Protein AF-0000000080760986 (afdb_homodimer)

Radius of gyration: 24.03 Å; Cα contacts (8 Å, |Δi|>4): 760; chains: 2; bounding box: 49×72×71 Å

Structure (mmCIF, N/CA/C/O backbone):
data_AF-0000000080760986-model_v1
#
loop_
_entity.id
_entity.type
_entity.pdbx_description
1 polymer 'ABC transporter, permease protein'
#
loop_
_atom_site.group_PDB
_atom_site.id
_atom_site.type_symbol
_atom_site.label_atom_id
_atom_site.label_alt_id
_atom_site.label_comp_id
_atom_site.label_asym_id
_atom_site.label_entity_id
_atom_site.label_seq_id
_atom_site.pdbx_PDB_ins_code
_atom_site.Cartn_x
_atom_site.Cartn_y
_atom_site.Cartn_z
_atom_site.occupancy
_atom_site.B_iso_or_equiv
_atom_site.auth_seq_id
_atom_site.auth_comp_id
_atom_site.auth_asym_id
_atom_site.auth_atom_id
_atom_site.pdbx_PDB_model_num
ATOM 1 N N . MET A 1 1 ? -12.5 14.688 36.281 1 33.69 1 MET A N 1
ATOM 2 C CA . MET A 1 1 ? -12.562 13.32 35.781 1 33.69 1 MET A CA 1
ATOM 3 C C . MET A 1 1 ? -11.188 12.859 35.312 1 33.69 1 MET A C 1
ATOM 5 O O . MET A 1 1 ? -10.562 13.5 34.469 1 33.69 1 MET A O 1
ATOM 9 N N . SER A 1 2 ? -10.422 12.039 36 1 39.69 2 SER A N 1
ATOM 10 C CA . SER A 1 2 ? -9.031 11.617 36.125 1 39.69 2 SER A CA 1
ATOM 11 C C . SER A 1 2 ? -8.508 11.023 34.812 1 39.69 2 SER A C 1
ATOM 13 O O . SER A 1 2 ? -9.266 10.445 34.031 1 39.69 2 SER A O 1
ATOM 15 N N . GLY A 1 3 ? -7.5 11.414 34.188 1 45.16 3 GLY A N 1
ATOM 16 C CA . GLY A 1 3 ? -6.578 11.148 33.094 1 45.16 3 GLY A CA 1
ATOM 17 C C . GLY A 1 3 ? -6.387 9.672 32.844 1 45.16 3 GLY A C 1
ATOM 18 O O . GLY A 1 3 ? -5.688 9.297 31.891 1 45.16 3 GLY A O 1
ATOM 19 N N . ARG A 1 4 ? -6.633 8.867 33.844 1 48.69 4 ARG A N 1
ATOM 20 C CA . ARG A 1 4 ? -6.25 7.469 33.969 1 48.69 4 ARG A CA 1
ATOM 21 C C . ARG A 1 4 ? -7.203 6.57 33.188 1 48.69 4 ARG A C 1
ATOM 23 O O . ARG A 1 4 ? -6.844 5.453 32.812 1 48.69 4 ARG A O 1
ATOM 30 N N . SER A 1 5 ? -8.414 6.91 33.125 1 48.47 5 SER A N 1
ATOM 31 C CA . SER A 1 5 ? -9.469 6.012 32.688 1 48.47 5 SER A CA 1
ATOM 32 C C . SER A 1 5 ? -9.336 5.695 31.188 1 48.47 5 SER A C 1
ATOM 34 O O . SER A 1 5 ? -9.648 4.586 30.75 1 48.47 5 SER A O 1
ATOM 36 N N . TRP A 1 6 ? -8.891 6.602 30.484 1 47.84 6 TRP A N 1
ATOM 37 C CA . TRP A 1 6 ? -8.898 6.414 29.047 1 47.84 6 TRP A CA 1
ATOM 38 C C . TRP A 1 6 ? -7.82 5.426 28.609 1 47.84 6 TRP A C 1
ATOM 40 O O . TRP A 1 6 ? -7.855 4.906 27.484 1 47.84 6 TRP A O 1
ATOM 50 N N . TRP A 1 7 ? -6.812 5.234 29.547 1 53.16 7 TRP A N 1
ATOM 51 C CA . TRP A 1 7 ? -5.812 4.195 29.344 1 53.16 7 TRP A CA 1
ATOM 52 C C . TRP A 1 7 ? -6.469 2.828 29.188 1 53.16 7 TRP A C 1
ATOM 54 O O . TRP A 1 7 ? -5.973 1.979 28.438 1 53.16 7 TRP A O 1
ATOM 64 N N . TRP A 1 8 ? -7.523 2.674 29.891 1 53.97 8 TRP A N 1
ATOM 65 C CA . TRP A 1 8 ? -8.203 1.385 29.906 1 53.97 8 TRP A CA 1
ATOM 66 C C . TRP A 1 8 ? -8.828 1.092 28.531 1 53.97 8 TRP A C 1
ATOM 68 O O . TRP A 1 8 ? -8.984 -0.071 28.156 1 53.97 8 TRP A O 1
ATOM 78 N N . LEU A 1 9 ? -9.156 2.158 27.922 1 52.66 9 LEU A N 1
ATOM 79 C CA . LEU A 1 9 ? -9.781 1.906 26.625 1 52.66 9 LEU A CA 1
ATOM 80 C C . LEU A 1 9 ? -8.719 1.782 25.531 1 52.66 9 LEU A C 1
ATOM 82 O O . LEU A 1 9 ? -8.859 0.965 24.609 1 52.66 9 LEU A O 1
ATOM 86 N N . ALA A 1 10 ? -7.711 2.557 25.656 1 55.81 10 ALA A N 1
ATOM 87 C CA . ALA A 1 10 ? -6.688 2.561 24.609 1 55.81 10 ALA A CA 1
ATOM 88 C C . ALA A 1 10 ? -5.781 1.338 24.719 1 55.81 10 ALA A C 1
ATOM 90 O O . ALA A 1 10 ? -5.293 0.824 23.703 1 55.81 10 ALA A O 1
ATOM 91 N N . ALA A 1 11 ? -5.594 0.872 25.922 1 58.56 11 ALA A N 1
ATOM 92 C CA . ALA A 1 11 ? -4.668 -0.231 26.156 1 58.56 11 ALA A CA 1
ATOM 93 C C . ALA A 1 11 ? -5.156 -1.512 25.484 1 58.56 11 ALA A C 1
ATOM 95 O O . ALA A 1 11 ? -4.391 -2.195 24.797 1 58.56 11 ALA A O 1
ATOM 96 N N . PRO A 1 12 ? -6.375 -1.723 25.562 1 55.94 12 PRO A N 1
ATOM 97 C CA . PRO A 1 12 ? -6.828 -2.949 24.906 1 55.94 12 PRO A CA 1
ATOM 98 C C . PRO A 1 12 ? -6.719 -2.875 23.391 1 55.94 12 PRO A C 1
ATOM 100 O O . PRO A 1 12 ? -6.348 -3.857 22.734 1 55.94 12 PRO A O 1
ATOM 103 N N . ALA A 1 13 ? -7.027 -1.699 22.953 1 57.25 13 ALA A N 1
ATOM 104 C CA . ALA A 1 13 ? -6.93 -1.569 21.5 1 57.25 13 ALA A CA 1
ATOM 105 C C . ALA A 1 13 ? -5.484 -1.694 21.031 1 57.25 13 ALA A C 1
ATOM 107 O O . ALA A 1 13 ? -5.203 -2.363 20.031 1 57.25 13 ALA A O 1
ATOM 108 N N . ALA A 1 14 ? -4.668 -1.092 21.859 1 61.84 14 ALA A N 1
ATOM 109 C CA . ALA A 1 14 ? -3.244 -1.2 21.547 1 61.84 14 ALA A CA 1
ATOM 110 C C . ALA A 1 14 ? -2.762 -2.641 21.688 1 61.84 14 ALA A C 1
ATOM 112 O O . ALA A 1 14 ? -1.962 -3.113 20.875 1 61.84 14 ALA A O 1
ATOM 113 N N . ALA A 1 15 ? -3.266 -3.26 22.672 1 60.41 15 ALA A N 1
ATOM 114 C CA . ALA A 1 15 ? -2.857 -4.645 22.906 1 60.41 15 ALA A CA 1
ATOM 115 C C . ALA A 1 15 ? -3.336 -5.551 21.766 1 60.41 15 ALA A C 1
ATOM 117 O O . ALA A 1 15 ? -2.588 -6.41 21.297 1 60.41 15 ALA A O 1
ATOM 118 N N . VAL A 1 16 ? -4.531 -5.328 21.375 1 59.22 16 VAL A N 1
ATOM 119 C CA . VAL A 1 16 ? -5.082 -6.156 20.297 1 59.22 16 VAL A CA 1
ATOM 120 C C . VAL A 1 16 ? -4.32 -5.891 19 1 59.22 16 VAL A C 1
ATOM 122 O O . VAL A 1 16 ? -3.984 -6.824 18.266 1 59.22 16 VAL A O 1
ATOM 125 N N . PHE A 1 17 ? -4 -4.66 18.969 1 61.94 17 PHE A N 1
ATOM 126 C CA . PHE A 1 17 ? -3.232 -4.289 17.781 1 61.94 17 PHE A CA 1
ATOM 127 C C . PHE A 1 17 ? -1.849 -4.93 17.812 1 61.94 17 PHE A C 1
ATOM 129 O O . PHE A 1 17 ? -1.414 -5.527 16.828 1 61.94 17 PHE A O 1
ATOM 136 N N . LEU A 1 18 ? -1.285 -4.828 19 1 64.94 18 LEU A N 1
ATOM 137 C CA . LEU A 1 18 ? 0.056 -5.391 19.125 1 64.94 18 LEU A CA 1
ATOM 138 C C . LEU A 1 18 ? 0.025 -6.906 18.984 1 64.94 18 LEU A C 1
ATOM 140 O O . LEU A 1 18 ? 0.896 -7.488 18.328 1 64.94 18 LEU A O 1
ATOM 144 N N . ALA A 1 19 ? -0.978 -7.438 19.531 1 64.44 19 ALA A N 1
ATOM 145 C CA . ALA A 1 19 ? -1.101 -8.891 19.422 1 64.44 19 ALA A CA 1
ATOM 146 C C . ALA A 1 19 ? -1.342 -9.312 17.969 1 64.44 19 ALA A C 1
ATOM 148 O O . ALA A 1 19 ? -0.723 -10.258 17.484 1 64.44 19 ALA A O 1
ATOM 149 N N . PHE A 1 20 ? -2.201 -8.531 17.375 1 67.5 20 PHE A N 1
ATOM 150 C CA . PHE A 1 20 ? -2.557 -8.852 16 1 67.5 20 PHE A CA 1
ATOM 151 C C . PHE A 1 20 ? -1.341 -8.75 15.086 1 67.5 20 PHE A C 1
ATOM 153 O O . PHE A 1 20 ? -1.188 -9.539 14.156 1 67.5 20 PHE A O 1
ATOM 160 N N . TRP A 1 21 ? -0.458 -7.918 15.516 1 71.38 21 TRP A N 1
ATOM 161 C CA . TRP A 1 21 ? 0.715 -7.691 14.672 1 71.38 21 TRP A CA 1
ATOM 162 C C . TRP A 1 21 ? 1.882 -8.562 15.125 1 71.38 21 TRP A C 1
ATOM 164 O O . TRP A 1 21 ? 2.578 -9.156 14.297 1 71.38 21 TRP A O 1
ATOM 174 N N . LEU A 1 22 ? 2.057 -8.734 16.438 1 72.38 22 LEU A N 1
ATOM 175 C CA . LEU A 1 22 ? 3.258 -9.367 16.969 1 72.38 22 LEU A CA 1
ATOM 176 C C . LEU A 1 22 ? 3.109 -10.891 16.984 1 72.38 22 LEU A C 1
ATOM 178 O O . LEU A 1 22 ? 4.094 -11.617 16.812 1 72.38 22 LEU A O 1
ATOM 182 N N . LEU A 1 23 ? 1.934 -11.344 17.156 1 71.06 23 LEU A N 1
ATOM 183 C CA . LEU A 1 23 ? 1.756 -12.789 17.312 1 71.06 23 LEU A CA 1
ATOM 184 C C . LEU A 1 23 ? 2.168 -13.531 16.047 1 71.06 23 LEU A C 1
ATOM 186 O O . LEU A 1 23 ? 2.904 -14.516 16.125 1 71.06 23 LEU A O 1
ATOM 190 N N . PRO A 1 24 ? 1.723 -12.977 14.93 1 69.44 24 PRO A N 1
ATOM 191 C CA . PRO A 1 24 ? 2.174 -13.664 13.719 1 69.44 24 PRO A CA 1
ATOM 192 C C . PRO A 1 24 ? 3.688 -13.586 13.523 1 69.44 24 PRO A C 1
ATOM 194 O O . PRO A 1 24 ? 4.297 -14.539 13.031 1 69.44 24 PRO A O 1
ATOM 197 N N . MET A 1 25 ? 4.234 -12.594 14.023 1 73.25 25 MET A N 1
ATOM 198 C CA . MET A 1 25 ? 5.68 -12.43 13.891 1 73.25 25 MET A CA 1
ATOM 199 C C . MET A 1 25 ? 6.426 -13.406 14.789 1 73.25 25 MET A C 1
ATOM 201 O O . MET A 1 25 ? 7.434 -13.984 14.383 1 73.25 25 MET A O 1
ATOM 205 N N . ILE A 1 26 ? 5.902 -13.57 15.938 1 76.31 26 ILE A N 1
ATOM 206 C CA . ILE A 1 26 ? 6.496 -14.516 16.875 1 76.31 26 ILE A CA 1
ATOM 207 C C . ILE A 1 26 ? 6.34 -15.938 16.344 1 76.31 26 ILE A C 1
ATOM 209 O O . ILE A 1 26 ? 7.262 -16.75 16.438 1 76.31 26 ILE A O 1
ATOM 213 N N . GLY A 1 27 ? 5.211 -16.234 15.781 1 75.44 27 GLY A N 1
ATOM 214 C CA . GLY A 1 27 ? 4.992 -17.531 15.18 1 75.44 27 GLY A CA 1
ATOM 215 C C . GLY A 1 27 ? 5.945 -17.828 14.039 1 75.44 27 GLY A C 1
ATOM 216 O O . GLY A 1 27 ? 6.477 -18.938 13.938 1 75.44 27 GLY A O 1
ATOM 217 N N . LEU A 1 28 ? 6.098 -16.828 13.258 1 76.19 28 LEU A N 1
ATOM 218 C CA . LEU A 1 28 ? 7.027 -17 12.148 1 76.19 28 LEU A CA 1
ATOM 219 C C . LEU A 1 28 ? 8.453 -17.203 12.656 1 76.19 28 LEU A C 1
ATOM 221 O O . LEU A 1 28 ? 9.188 -18.047 12.141 1 76.19 28 LEU A O 1
ATOM 225 N N . ALA A 1 29 ? 8.82 -16.422 13.68 1 81.12 29 ALA A N 1
ATOM 226 C CA . ALA A 1 29 ? 10.164 -16.531 14.242 1 81.12 29 ALA A CA 1
ATOM 227 C C . ALA A 1 29 ? 10.391 -17.938 14.805 1 81.12 29 AL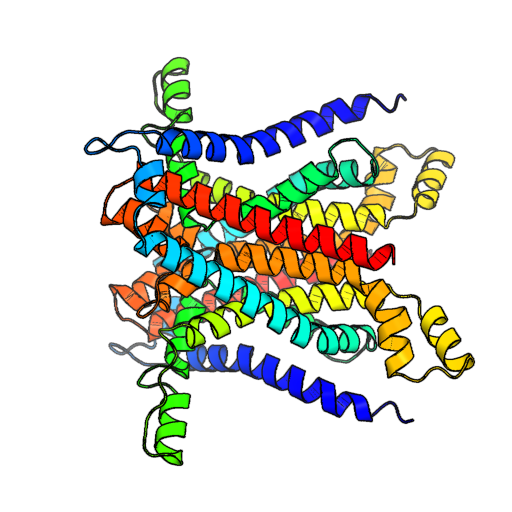A A C 1
ATOM 229 O O . ALA A 1 29 ? 11.469 -18.516 14.633 1 81.12 29 ALA A O 1
ATOM 230 N N . TRP A 1 30 ? 9.375 -18.438 15.367 1 80.81 30 TRP A N 1
ATOM 231 C CA . TRP A 1 30 ? 9.469 -19.781 15.961 1 80.81 30 TRP A CA 1
ATOM 232 C C . TRP A 1 30 ? 9.57 -20.844 14.875 1 80.81 30 TRP A C 1
ATOM 234 O O . TRP A 1 30 ? 10.344 -21.797 15 1 80.81 30 TRP A O 1
ATOM 244 N N . ALA A 1 31 ? 8.859 -20.672 13.867 1 78.44 31 ALA A N 1
ATOM 245 C CA . ALA A 1 31 ? 8.867 -21.625 12.773 1 78.44 31 ALA A CA 1
ATOM 246 C C . ALA A 1 31 ? 10.234 -21.688 12.094 1 78.44 31 ALA A C 1
ATOM 248 O O . ALA A 1 31 ? 10.617 -22.734 11.555 1 78.44 31 ALA A O 1
ATOM 249 N N . GLY A 1 32 ? 10.977 -20.641 12.18 1 81.19 32 GLY A N 1
ATOM 250 C CA . GLY A 1 32 ? 12.297 -20.594 11.586 1 81.19 32 GLY A CA 1
ATOM 251 C C . GLY A 1 32 ? 13.312 -21.453 12.32 1 81.19 32 GLY A C 1
ATOM 252 O O . GLY A 1 32 ? 14.367 -21.781 11.773 1 81.19 32 GLY A O 1
ATOM 253 N N . PHE A 1 33 ? 12.93 -21.781 13.562 1 85.19 33 PHE A N 1
ATOM 254 C CA . PHE A 1 33 ? 13.852 -22.594 14.344 1 85.19 33 PHE A CA 1
ATOM 255 C C . PHE A 1 33 ? 13.664 -24.062 14.031 1 85.19 33 PHE A C 1
ATOM 257 O O . PHE A 1 33 ? 14.484 -24.906 14.422 1 85.19 33 PHE A O 1
ATOM 264 N N . SER A 1 34 ? 12.703 -24.359 13.266 1 81.44 34 SER A N 1
ATOM 265 C CA . SER A 1 34 ? 12.461 -25.75 12.938 1 81.44 34 SER A CA 1
ATOM 266 C C . SER A 1 34 ? 13.57 -26.312 12.055 1 81.44 34 SER A C 1
ATOM 268 O O . SER A 1 34 ? 14.156 -25.594 11.242 1 81.44 34 SER A O 1
ATOM 270 N N . VAL A 1 35 ? 13.953 -27.578 12.43 1 75.81 35 VAL A N 1
ATOM 271 C CA . VAL A 1 35 ? 15.07 -28.234 11.758 1 75.81 35 VAL A CA 1
ATOM 272 C C . VAL A 1 35 ? 14.539 -29.141 10.656 1 75.81 35 VAL A C 1
ATOM 274 O O . VAL A 1 35 ? 13.6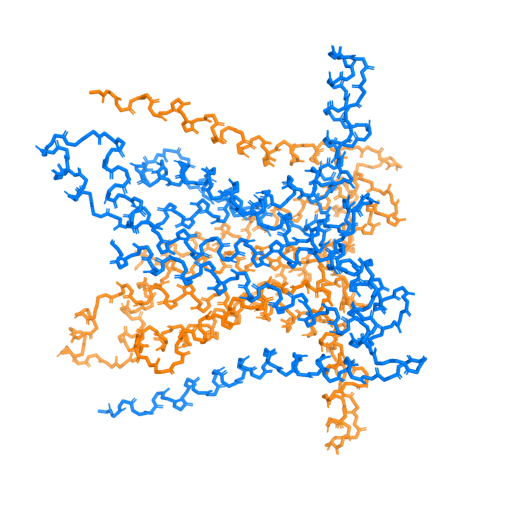17 -29.938 10.875 1 75.81 35 VAL A O 1
ATOM 277 N N . ARG A 1 36 ? 14.852 -28.719 9.547 1 71.44 36 ARG A N 1
ATOM 278 C CA . ARG A 1 36 ? 14.617 -29.594 8.406 1 71.44 36 ARG A CA 1
ATOM 279 C C . ARG A 1 36 ? 15.938 -30.047 7.789 1 71.44 36 ARG A C 1
ATOM 281 O O . ARG A 1 36 ? 16.828 -29.234 7.531 1 71.44 36 ARG A O 1
ATOM 288 N N . ASP A 1 37 ? 16.062 -31.312 7.473 1 72.88 37 ASP A N 1
ATOM 289 C CA . ASP A 1 37 ? 17.234 -31.922 6.867 1 72.88 37 ASP A CA 1
ATOM 290 C C . ASP A 1 37 ? 18.5 -31.609 7.68 1 72.88 37 ASP A C 1
ATOM 292 O O . ASP A 1 37 ? 19.547 -31.297 7.117 1 72.88 37 ASP A O 1
ATOM 296 N N . GLY A 1 38 ? 18.375 -31.453 8.938 1 75.38 38 GLY A N 1
ATOM 297 C CA . GLY A 1 38 ? 19.531 -31.391 9.828 1 75.38 38 GLY A CA 1
ATOM 298 C C . GLY A 1 38 ? 19.922 -29.953 10.164 1 75.38 38 GLY A C 1
ATOM 299 O O . GLY A 1 38 ? 20.797 -29.734 11.016 1 75.38 38 GLY A O 1
ATOM 300 N N . GLU A 1 39 ? 19.531 -29 9.383 1 84.69 39 GLU A N 1
ATOM 301 C CA . GLU A 1 39 ? 19.906 -27.625 9.656 1 84.69 39 GLU A CA 1
ATOM 302 C C . GLU A 1 39 ? 18.656 -26.766 9.938 1 84.69 39 GLU A C 1
ATOM 304 O O . GLU A 1 39 ? 17.594 -27.016 9.375 1 84.69 39 GLU A O 1
ATOM 309 N N . SER A 1 40 ? 18.969 -25.922 10.836 1 88.38 40 SER A N 1
ATOM 310 C CA . SER A 1 40 ? 17.875 -25 11.102 1 88.38 40 SER A CA 1
ATOM 311 C C . SER A 1 40 ? 17.625 -24.078 9.906 1 88.38 40 SER A C 1
ATOM 313 O O . SER A 1 40 ? 18.531 -23.859 9.086 1 88.38 40 SER A O 1
ATOM 315 N N . ALA A 1 41 ? 16.453 -23.656 9.727 1 91.81 41 ALA A N 1
ATOM 316 C CA . ALA A 1 41 ? 16.078 -22.766 8.625 1 91.81 41 ALA A CA 1
ATOM 317 C C . ALA A 1 41 ? 16.875 -21.469 8.688 1 91.81 41 ALA A C 1
ATOM 319 O O . ALA A 1 41 ? 17.266 -20.922 7.656 1 91.81 41 ALA A O 1
ATOM 320 N N . TYR A 1 42 ? 17.172 -21.047 9.898 1 92.12 42 TYR A N 1
ATOM 321 C CA . TYR A 1 42 ? 17.953 -19.828 10.055 1 92.12 42 TYR A CA 1
ATOM 322 C C . TYR A 1 42 ? 19.375 -20.016 9.523 1 92.12 42 TYR A C 1
ATOM 324 O O . TYR A 1 42 ? 19.906 -19.125 8.852 1 92.12 42 TYR A O 1
ATOM 332 N N . LEU A 1 43 ? 19.875 -21.094 9.789 1 90.19 43 LEU A N 1
ATOM 333 C CA . LEU A 1 43 ? 21.219 -21.375 9.297 1 90.19 43 LEU A CA 1
ATOM 334 C C . LEU A 1 43 ? 21.234 -21.516 7.777 1 90.19 43 LEU A C 1
ATOM 336 O O . LEU A 1 43 ? 22.156 -21.047 7.113 1 90.19 43 LEU A O 1
ATOM 340 N N . THR A 1 44 ? 20.266 -22.172 7.273 1 90.75 44 THR A N 1
ATOM 341 C CA . THR A 1 44 ? 20.141 -22.312 5.828 1 90.75 44 THR A CA 1
ATOM 342 C C . THR A 1 44 ? 20.062 -20.953 5.145 1 90.75 44 THR A C 1
ATOM 344 O O . THR A 1 44 ? 20.734 -20.719 4.137 1 90.75 44 THR A O 1
ATOM 347 N N . VAL A 1 45 ? 19.266 -20.094 5.699 1 92.81 45 VAL A N 1
ATOM 348 C CA . VAL A 1 45 ? 19.062 -18.766 5.129 1 92.81 45 VAL A CA 1
ATOM 349 C C . VAL A 1 45 ? 20.375 -17.969 5.195 1 92.81 45 VAL A C 1
ATOM 351 O O . VAL A 1 45 ? 20.719 -17.25 4.254 1 92.81 45 VAL A O 1
ATOM 354 N N . LEU A 1 46 ? 21.141 -18.172 6.266 1 92.94 46 LEU A N 1
ATOM 355 C CA . LEU A 1 46 ? 22.359 -17.391 6.473 1 92.94 46 LEU A CA 1
ATOM 356 C C . LEU A 1 46 ? 23.5 -17.938 5.605 1 92.94 46 LEU A C 1
ATOM 358 O O . LEU A 1 46 ? 24.422 -17.188 5.262 1 92.94 46 LEU A O 1
ATOM 362 N N . THR A 1 47 ? 23.438 -19.156 5.164 1 91.69 47 THR A N 1
ATOM 363 C CA . THR A 1 47 ? 24.578 -19.781 4.508 1 91.69 47 THR A CA 1
ATOM 364 C C . THR A 1 47 ? 24.375 -19.828 2.998 1 91.69 47 THR A C 1
ATOM 366 O O . THR A 1 47 ? 25.328 -20.031 2.242 1 91.69 47 THR A O 1
ATOM 369 N N . HIS A 1 48 ? 23.188 -19.656 2.498 1 93.12 48 HIS A N 1
ATOM 370 C CA . HIS A 1 48 ? 22.938 -19.719 1.063 1 93.12 48 HIS A CA 1
ATOM 371 C C . HIS A 1 48 ? 23 -18.328 0.434 1 93.12 48 HIS A C 1
ATOM 373 O O . HIS A 1 48 ? 22.188 -17.453 0.75 1 93.12 48 HIS A O 1
ATOM 379 N N . SER A 1 49 ? 23.875 -18.203 -0.465 1 93.75 49 SER A N 1
ATOM 380 C CA . SER A 1 49 ? 24.156 -16.906 -1.08 1 93.75 49 SER A CA 1
ATOM 381 C C . SER A 1 49 ? 22.969 -16.406 -1.897 1 93.75 49 SER A C 1
ATOM 383 O O . SER A 1 49 ? 22.797 -15.203 -2.07 1 93.75 49 SER A O 1
ATOM 385 N N . ALA A 1 50 ? 22.141 -17.312 -2.371 1 94.25 50 ALA A N 1
ATOM 386 C CA . ALA A 1 50 ? 21 -16.938 -3.189 1 94.25 50 ALA A CA 1
ATOM 387 C C . ALA A 1 50 ? 20.016 -16.062 -2.402 1 94.25 50 ALA A C 1
ATOM 389 O O . ALA A 1 50 ? 19.422 -15.148 -2.957 1 94.25 50 ALA A O 1
ATOM 390 N N . TYR A 1 51 ? 19.891 -16.328 -1.119 1 96.12 51 TYR A N 1
ATOM 391 C CA . TYR A 1 51 ? 18.969 -15.57 -0.286 1 96.12 51 TYR A CA 1
ATOM 392 C C . TYR A 1 51 ? 19.5 -14.164 -0.027 1 96.12 51 TYR A C 1
ATOM 394 O O . TYR A 1 51 ? 18.734 -13.195 0.001 1 96.12 51 TYR A O 1
ATOM 402 N N . TRP A 1 52 ? 20.766 -14.055 0.034 1 96.38 52 TRP A N 1
ATOM 403 C CA . TRP A 1 52 ? 21.375 -12.742 0.229 1 96.38 52 TRP A CA 1
ATOM 404 C C . TRP A 1 52 ? 21.266 -11.898 -1.037 1 96.38 52 TRP A C 1
ATOM 406 O O . TRP A 1 52 ? 21.062 -10.688 -0.966 1 96.38 52 TRP A O 1
ATOM 416 N N . ARG A 1 53 ? 21.438 -12.555 -2.119 1 96 53 ARG A N 1
ATOM 417 C CA . ARG A 1 53 ? 21.281 -11.844 -3.383 1 96 53 ARG A CA 1
ATOM 418 C C . ARG A 1 53 ? 19.844 -11.32 -3.535 1 96 53 ARG A C 1
ATOM 420 O O . ARG A 1 53 ? 19.641 -10.18 -3.953 1 96 53 ARG A O 1
ATOM 427 N N . SER A 1 54 ? 18.891 -12.164 -3.223 1 96.81 54 SER A N 1
ATOM 428 C CA . SER A 1 54 ? 17.484 -11.766 -3.266 1 96.81 54 SER A CA 1
ATOM 429 C C . SER A 1 54 ? 17.219 -10.594 -2.332 1 96.81 54 SER A C 1
ATOM 431 O O . SER A 1 54 ? 16.484 -9.672 -2.688 1 96.81 54 SER A O 1
ATOM 433 N N . LEU A 1 55 ? 17.859 -10.648 -1.152 1 97.38 55 LEU A N 1
ATOM 434 C CA . LEU A 1 55 ? 17.703 -9.562 -0.189 1 97.38 55 LEU A CA 1
ATOM 435 C C . LEU A 1 55 ? 18.312 -8.273 -0.713 1 97.38 55 LEU A C 1
ATOM 437 O O . LEU A 1 55 ? 17.703 -7.203 -0.617 1 97.38 55 LEU A O 1
ATOM 441 N N . PHE A 1 56 ? 19.469 -8.391 -1.229 1 97.06 56 PHE A N 1
ATOM 442 C CA . PHE A 1 56 ? 20.172 -7.219 -1.749 1 97.06 56 PHE A CA 1
ATOM 443 C C . PHE A 1 56 ? 19.359 -6.566 -2.865 1 97.06 56 PHE A C 1
ATOM 445 O O . PHE A 1 56 ? 19.203 -5.344 -2.891 1 97.06 56 PHE A O 1
ATOM 452 N N . A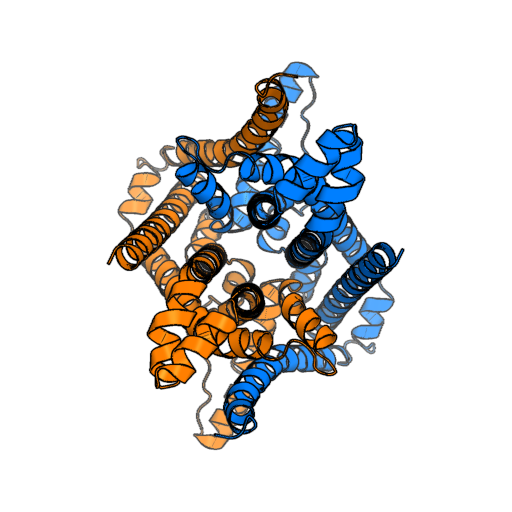SN A 1 57 ? 18.875 -7.383 -3.793 1 97.38 57 ASN A N 1
ATOM 453 C CA . ASN A 1 57 ? 18.062 -6.855 -4.879 1 97.38 57 ASN A CA 1
ATOM 454 C C . ASN A 1 57 ? 16.812 -6.145 -4.352 1 97.38 57 ASN A C 1
ATOM 456 O O . ASN A 1 57 ? 16.438 -5.078 -4.852 1 97.38 57 ASN A O 1
ATOM 460 N N . THR A 1 58 ? 16.188 -6.738 -3.365 1 97.75 58 THR A N 1
ATOM 461 C CA . THR A 1 58 ? 14.977 -6.18 -2.777 1 97.75 58 THR A CA 1
ATOM 462 C C . THR A 1 58 ? 15.266 -4.832 -2.119 1 97.75 58 THR A C 1
ATOM 464 O O . THR A 1 58 ? 14.562 -3.85 -2.365 1 97.75 58 THR A O 1
ATOM 467 N N . VAL A 1 59 ? 16.344 -4.762 -1.354 1 97.25 59 VAL A N 1
ATOM 468 C CA . VAL A 1 59 ? 16.703 -3.547 -0.624 1 97.25 59 VAL A CA 1
ATOM 469 C C . VAL A 1 59 ? 17.141 -2.465 -1.604 1 97.25 59 VAL A C 1
ATOM 471 O O . VAL A 1 59 ? 16.734 -1.31 -1.495 1 97.25 59 VAL A O 1
ATOM 474 N N . ALA A 1 60 ? 17.953 -2.857 -2.535 1 97.19 60 ALA A N 1
ATOM 475 C CA . ALA A 1 60 ? 18.469 -1.901 -3.512 1 97.19 60 ALA A CA 1
ATOM 476 C C . ALA A 1 60 ? 17.344 -1.296 -4.336 1 97.19 60 ALA A C 1
ATOM 478 O O . ALA A 1 60 ? 17.281 -0.079 -4.527 1 97.19 60 ALA A O 1
ATOM 479 N N . LEU A 1 61 ? 16.484 -2.123 -4.789 1 97.31 61 LEU A N 1
ATOM 480 C CA . LEU A 1 61 ? 15.344 -1.668 -5.578 1 97.31 61 LEU A CA 1
ATOM 481 C C . LEU A 1 61 ? 14.438 -0.767 -4.75 1 97.31 61 LEU A C 1
ATOM 483 O O . LEU A 1 61 ? 13.961 0.26 -5.242 1 97.31 61 LEU A O 1
ATOM 487 N N . SER A 1 62 ? 14.141 -1.172 -3.529 1 97.56 62 SER A N 1
ATOM 488 C CA . SER A 1 62 ? 13.258 -0.404 -2.662 1 97.56 62 SER A CA 1
ATOM 489 C C . SER A 1 62 ? 13.867 0.948 -2.305 1 97.56 62 SER A C 1
ATOM 491 O O . SER A 1 62 ? 13.18 1.97 -2.324 1 97.56 62 SER A O 1
ATOM 493 N N . LEU A 1 63 ? 15.172 0.966 -2.025 1 96.94 63 LEU A N 1
ATOM 494 C CA . LEU A 1 63 ? 15.852 2.219 -1.714 1 96.94 63 LEU A CA 1
ATOM 495 C C . LEU A 1 63 ? 15.906 3.125 -2.939 1 96.94 63 LEU A C 1
ATOM 497 O O . LEU A 1 63 ? 15.648 4.324 -2.842 1 96.94 63 LEU A O 1
ATOM 501 N N . GLY A 1 64 ? 16.312 2.533 -4.039 1 97.12 64 GLY A N 1
ATOM 502 C CA . GLY A 1 64 ? 16.375 3.307 -5.27 1 97.12 64 GLY A CA 1
ATOM 503 C C . GLY A 1 64 ? 15.039 3.92 -5.656 1 97.12 64 GLY A C 1
ATOM 504 O O . GLY A 1 64 ? 14.969 5.105 -5.992 1 97.12 64 GLY A O 1
ATOM 505 N N . SER A 1 65 ? 13.961 3.119 -5.621 1 96.88 65 SER A N 1
ATOM 506 C CA . SER A 1 65 ? 12.633 3.617 -5.977 1 96.88 65 SER A CA 1
ATOM 507 C C . SER A 1 65 ? 12.164 4.684 -4.996 1 96.88 65 SER A C 1
ATOM 509 O O . SER A 1 65 ? 11.508 5.652 -5.391 1 96.88 65 SER A O 1
ATOM 511 N N . THR A 1 66 ? 12.461 4.492 -3.719 1 96.38 66 THR A N 1
ATOM 512 C CA . THR A 1 66 ? 12.078 5.469 -2.705 1 96.38 66 THR A CA 1
ATOM 513 C C . THR A 1 66 ? 12.789 6.797 -2.939 1 96.38 66 THR A C 1
ATOM 515 O O . THR A 1 66 ? 12.148 7.855 -2.928 1 96.38 66 THR A O 1
ATOM 518 N N . LEU A 1 67 ? 14.086 6.766 -3.203 1 96.12 67 LEU A N 1
ATOM 519 C CA . LEU A 1 67 ? 14.875 7.977 -3.412 1 96.12 67 LEU A CA 1
ATOM 520 C C . LEU A 1 67 ? 14.383 8.742 -4.637 1 96.12 67 LEU A C 1
ATOM 522 O O . LEU A 1 67 ? 14.195 9.953 -4.582 1 96.12 67 LEU A O 1
ATOM 526 N N . ILE A 1 68 ? 14.172 8.047 -5.676 1 95.44 68 ILE A N 1
ATOM 527 C CA . ILE A 1 68 ? 13.727 8.688 -6.906 1 95.44 68 ILE A CA 1
ATOM 528 C C . ILE A 1 68 ? 12.305 9.234 -6.723 1 95.44 68 ILE A C 1
ATOM 530 O O . ILE A 1 68 ? 11.977 10.305 -7.234 1 95.44 68 ILE A O 1
ATOM 534 N N . THR A 1 69 ? 11.453 8.469 -6.012 1 94.12 69 THR A N 1
ATOM 535 C CA . THR A 1 69 ? 10.109 8.938 -5.711 1 94.12 69 THR A CA 1
ATOM 536 C C . THR A 1 69 ? 10.148 10.25 -4.941 1 94.12 69 THR A C 1
ATOM 538 O O . THR A 1 69 ? 9.414 11.188 -5.258 1 94.12 69 THR A O 1
ATOM 541 N N . LEU A 1 70 ? 11.016 10.336 -3.957 1 93.94 70 LEU A N 1
ATOM 542 C CA . LEU A 1 70 ? 11.125 11.555 -3.16 1 93.94 70 LEU A CA 1
ATOM 543 C C . LEU A 1 70 ? 11.617 12.719 -4.012 1 93.94 70 LEU A C 1
ATOM 545 O O . LEU A 1 70 ? 11.086 13.828 -3.922 1 93.94 70 LEU A O 1
ATOM 549 N N . VAL A 1 71 ? 12.57 12.461 -4.84 1 92.75 71 VAL A N 1
ATOM 550 C CA . VAL A 1 71 ? 13.164 13.492 -5.684 1 92.75 71 VAL A CA 1
ATOM 551 C C . VAL A 1 71 ? 12.117 14.016 -6.664 1 92.75 71 VAL A C 1
ATOM 553 O O . VAL A 1 71 ? 12.016 15.227 -6.883 1 92.75 71 VAL A O 1
ATOM 556 N N . LEU A 1 72 ? 11.32 13.156 -7.176 1 88.56 72 LEU A N 1
ATOM 557 C CA . LEU A 1 72 ? 10.336 13.562 -8.172 1 88.56 72 LEU A CA 1
ATOM 558 C C . LEU A 1 72 ? 9.109 14.188 -7.512 1 88.56 72 LEU A C 1
ATOM 560 O O . LEU A 1 72 ? 8.492 15.086 -8.07 1 88.56 72 LEU A O 1
ATOM 564 N N . SER A 1 73 ? 8.766 13.656 -6.367 1 90.5 73 SER A N 1
ATOM 565 C CA . SER A 1 73 ? 7.547 14.117 -5.711 1 90.5 73 SER A CA 1
ATOM 566 C C . SER A 1 73 ? 7.738 15.492 -5.078 1 90.5 73 SER A C 1
ATOM 568 O O . SER A 1 73 ? 6.773 16.234 -4.91 1 90.5 73 SER A O 1
ATOM 570 N N . LEU A 1 74 ? 8.961 15.82 -4.73 1 89.75 74 LEU A N 1
ATOM 571 C CA . LEU A 1 74 ? 9.227 17.062 -4.016 1 89.75 74 LEU A CA 1
ATOM 572 C C . LEU A 1 74 ? 8.828 18.266 -4.852 1 89.75 74 LEU A C 1
ATOM 574 O O . LEU A 1 74 ? 8.016 19.094 -4.418 1 89.75 74 LEU A O 1
ATOM 578 N N . PRO A 1 75 ? 9.367 18.406 -6.09 1 86.38 75 PRO A N 1
ATOM 579 C CA . PRO A 1 75 ? 8.953 19.562 -6.887 1 86.38 75 PRO A CA 1
ATOM 580 C C . PRO A 1 75 ? 7.465 19.547 -7.211 1 86.38 75 PRO A C 1
ATOM 582 O O . PRO A 1 75 ? 6.828 20.609 -7.227 1 86.38 75 PRO A O 1
ATOM 585 N N . VAL A 1 76 ? 6.859 18.438 -7.441 1 83.81 76 VAL A N 1
ATOM 586 C CA . VAL A 1 76 ? 5.449 18.344 -7.805 1 83.81 76 VAL A CA 1
ATOM 587 C C . VAL A 1 76 ? 4.578 18.688 -6.598 1 83.81 76 VAL A C 1
ATOM 589 O O . VAL A 1 76 ? 3.613 19.438 -6.719 1 83.81 76 VAL A O 1
ATOM 592 N N . GLY A 1 77 ? 4.941 18.062 -5.465 1 85.25 77 GLY A N 1
ATOM 593 C CA . GLY A 1 77 ? 4.199 18.359 -4.25 1 85.25 77 GLY A CA 1
ATOM 594 C C . GLY A 1 77 ? 4.242 19.828 -3.869 1 85.25 77 GLY A C 1
ATOM 595 O O . GLY A 1 77 ? 3.232 20.391 -3.441 1 85.25 77 GLY A O 1
ATOM 596 N N . ARG A 1 78 ? 5.363 20.422 -4.02 1 84.62 78 ARG A N 1
ATOM 597 C CA . ARG A 1 78 ? 5.516 21.844 -3.729 1 84.62 78 ARG A CA 1
ATOM 598 C C . ARG A 1 78 ? 4.656 22.688 -4.664 1 84.62 78 ARG A C 1
ATOM 600 O O . ARG A 1 78 ? 4.031 23.656 -4.238 1 84.62 78 ARG A O 1
ATOM 607 N N . PHE A 1 79 ? 4.715 22.312 -5.832 1 82.31 79 PHE A N 1
ATOM 608 C CA . PHE A 1 79 ? 3.938 23.047 -6.828 1 82.31 79 PHE A CA 1
ATOM 609 C C . PHE A 1 79 ? 2.451 22.984 -6.496 1 82.31 79 PHE A C 1
ATOM 611 O O . PHE A 1 79 ? 1.753 24 -6.59 1 82.31 79 PHE A O 1
ATOM 618 N N . LEU A 1 80 ? 2.023 21.922 -6.141 1 79.94 80 LEU A N 1
ATOM 619 C CA . LEU A 1 80 ? 0.612 21.75 -5.812 1 79.94 80 LEU A CA 1
ATOM 620 C C . LEU A 1 80 ? 0.25 22.516 -4.547 1 79.94 80 LEU A C 1
ATOM 622 O O . LEU A 1 80 ? -0.869 23.016 -4.422 1 79.94 80 LEU A O 1
ATOM 626 N N . ALA A 1 81 ? 1.203 22.578 -3.732 1 82 81 ALA A N 1
ATOM 627 C CA . ALA A 1 81 ? 0.973 23.344 -2.502 1 82 81 ALA A CA 1
ATOM 628 C C . ALA A 1 81 ? 0.887 24.844 -2.787 1 82 81 ALA A C 1
ATOM 630 O O . ALA A 1 81 ? 0.116 25.547 -2.143 1 82 81 ALA A O 1
ATOM 631 N N . TRP A 1 82 ? 1.652 25.297 -3.637 1 79.75 82 TRP A N 1
ATOM 632 C CA . TRP A 1 82 ? 1.72 26.719 -3.965 1 79.75 82 TRP A CA 1
ATOM 633 C C . TRP A 1 82 ? 0.487 27.156 -4.75 1 79.75 82 TRP A C 1
ATOM 635 O O . TRP A 1 82 ? 0.173 28.344 -4.812 1 79.75 82 TRP A O 1
ATOM 645 N N . ARG A 1 83 ? -0.138 26.188 -5.391 1 77.19 83 ARG A N 1
ATOM 646 C CA . ARG A 1 83 ? -1.364 26.5 -6.117 1 77.19 83 ARG A CA 1
ATOM 647 C C . ARG A 1 83 ? -2.559 25.75 -5.527 1 77.19 83 ARG A C 1
ATOM 649 O O . ARG A 1 83 ? -3.043 24.781 -6.113 1 77.19 83 ARG A O 1
ATOM 656 N N . PRO A 1 84 ? -2.99 26.312 -4.559 1 71.75 84 PRO A N 1
ATOM 657 C CA . PRO A 1 84 ? -4.043 25.594 -3.846 1 71.75 84 PRO A CA 1
ATOM 658 C C . PRO A 1 84 ? -5.363 25.578 -4.609 1 71.75 84 PRO A C 1
ATOM 660 O O . PRO A 1 84 ? -6.195 24.688 -4.391 1 71.75 84 PRO A O 1
ATOM 663 N N . VAL A 1 85 ? -5.449 26.641 -5.523 1 73.12 85 VAL A N 1
ATOM 664 C CA . VAL A 1 85 ? -6.723 26.703 -6.23 1 73.12 85 VAL A CA 1
ATOM 665 C C . VAL A 1 85 ? -6.477 26.766 -7.734 1 73.12 85 VAL A C 1
ATOM 667 O O . VAL A 1 85 ? -5.652 27.562 -8.195 1 73.12 85 VAL A O 1
ATOM 670 N N . PHE A 1 86 ? -6.719 25.719 -8.461 1 72.81 86 PHE A N 1
ATOM 671 C CA . PHE A 1 86 ? -6.738 25.734 -9.914 1 72.81 86 PHE A CA 1
ATOM 672 C C . PHE A 1 86 ? -7.77 24.766 -10.461 1 72.81 86 PHE A C 1
ATOM 674 O O . PHE A 1 86 ? -8.141 23.797 -9.781 1 72.81 86 PHE A O 1
ATOM 681 N N . PRO A 1 87 ? -8.359 25.234 -11.641 1 72.38 87 PRO A N 1
ATOM 682 C CA . PRO A 1 87 ? -9.367 24.344 -12.219 1 72.38 87 PRO A CA 1
ATOM 683 C C . PRO A 1 87 ? -8.828 22.922 -12.469 1 72.38 87 PRO A C 1
ATOM 685 O O . PRO A 1 87 ? -7.738 22.766 -13.016 1 72.38 87 PRO A O 1
ATOM 688 N N . GLY A 1 88 ? -9.398 21.906 -11.898 1 70.38 88 GLY A N 1
ATOM 689 C CA . GLY A 1 88 ? -9.023 20.516 -12.125 1 70.38 88 GLY A CA 1
ATOM 690 C C . GLY A 1 88 ? -8.25 19.922 -10.969 1 70.38 88 GLY A C 1
ATOM 691 O O . GLY A 1 88 ? -7.828 18.766 -11.031 1 70.38 88 GLY A O 1
ATOM 692 N N . ARG A 1 89 ? -7.93 20.703 -9.984 1 71.88 89 ARG A N 1
ATOM 693 C CA . ARG A 1 89 ? -7.164 20.219 -8.836 1 71.88 89 ARG A CA 1
ATOM 694 C C . ARG A 1 89 ? -7.832 19 -8.211 1 71.88 89 ARG A C 1
ATOM 696 O O . ARG A 1 89 ? -7.164 18.016 -7.887 1 71.88 89 ARG A O 1
ATOM 703 N N . ARG A 1 90 ? -9.086 19.141 -8.172 1 68.06 90 ARG A N 1
ATOM 704 C CA . ARG A 1 90 ? -9.828 18.031 -7.574 1 68.06 90 ARG A CA 1
ATOM 705 C C . ARG A 1 90 ? -9.641 16.75 -8.383 1 68.06 90 ARG A C 1
ATOM 707 O O . ARG A 1 90 ? -9.438 15.68 -7.812 1 68.06 90 ARG A O 1
ATOM 714 N N . LEU A 1 91 ? -9.742 16.953 -9.633 1 67.62 91 LEU A N 1
ATOM 715 C CA . LEU A 1 91 ? -9.547 15.805 -10.516 1 67.62 91 LEU A CA 1
ATOM 716 C C . LEU A 1 91 ? -8.133 15.266 -10.406 1 67.62 91 LEU A C 1
ATOM 718 O O . LEU A 1 91 ? -7.93 14.047 -10.367 1 67.62 91 LEU A O 1
ATOM 722 N N . LEU A 1 92 ? -7.223 16.188 -10.312 1 68.94 92 LEU A N 1
ATOM 723 C CA . LEU A 1 92 ? -5.824 15.773 -10.227 1 68.94 92 LEU A CA 1
ATOM 724 C C . LEU A 1 92 ? -5.559 15.031 -8.922 1 68.94 92 LEU A C 1
ATOM 726 O O . LEU A 1 92 ? -4.902 13.984 -8.93 1 68.94 92 LEU A O 1
ATOM 730 N N . MET A 1 93 ? -6.156 15.477 -7.914 1 67.81 93 MET A N 1
ATOM 731 C CA . MET A 1 93 ? -5.965 14.836 -6.617 1 67.81 93 MET A CA 1
ATOM 732 C C . MET A 1 93 ? -6.641 13.469 -6.578 1 67.81 93 MET A C 1
ATOM 734 O O . MET A 1 93 ? -6.102 12.523 -6.004 1 67.81 93 MET A O 1
ATOM 738 N N . ALA A 1 94 ? -7.734 13.391 -7.211 1 66.06 94 ALA A N 1
ATOM 739 C CA . ALA A 1 94 ? -8.422 12.109 -7.301 1 66.06 94 ALA A CA 1
ATOM 740 C C . ALA A 1 94 ? -7.613 11.109 -8.125 1 66.06 94 ALA A C 1
ATOM 742 O O . ALA A 1 94 ? -7.551 9.922 -7.793 1 66.06 94 ALA A O 1
ATOM 743 N N . MET A 1 95 ? -6.98 11.648 -9.117 1 68.5 95 MET A N 1
ATOM 744 C CA . MET A 1 95 ? -6.18 10.805 -10.008 1 68.5 95 MET A CA 1
ATOM 745 C C . MET A 1 95 ? -4.934 10.297 -9.289 1 68.5 95 MET A C 1
ATOM 747 O O . MET A 1 95 ? -4.426 9.219 -9.602 1 68.5 95 MET A O 1
ATOM 751 N N . LEU A 1 96 ? -4.555 11.023 -8.32 1 71.5 96 LEU A N 1
ATOM 752 C CA . LEU A 1 96 ? -3.352 10.625 -7.598 1 71.5 96 LEU A CA 1
ATOM 753 C C . LEU A 1 96 ? -3.6 9.367 -6.781 1 71.5 96 LEU A C 1
ATOM 755 O O . LEU A 1 96 ? -2.713 8.516 -6.66 1 71.5 96 LEU A O 1
ATOM 759 N N . VAL A 1 97 ? -4.832 9.141 -6.336 1 72.75 97 VAL A N 1
ATOM 760 C CA . VAL A 1 97 ? -5.125 7.988 -5.492 1 72.75 97 VAL A CA 1
ATOM 761 C C . VAL A 1 97 ? -5.551 6.809 -6.359 1 72.75 97 VAL A C 1
ATOM 763 O O . VAL A 1 97 ? -5.488 5.656 -5.926 1 72.75 97 VAL A O 1
ATOM 766 N N . PHE A 1 98 ? -5.77 7.074 -7.582 1 75.62 98 PHE A N 1
ATOM 767 C CA . PHE A 1 98 ? -6.348 6.094 -8.5 1 75.62 98 PHE A CA 1
ATOM 768 C C . PHE A 1 98 ? -5.391 4.926 -8.711 1 75.62 98 PHE A C 1
ATOM 770 O O . PHE A 1 98 ? -5.809 3.768 -8.711 1 75.62 98 PHE A O 1
ATOM 777 N N . PRO A 1 99 ? -4.113 5.125 -8.828 1 77.88 99 PRO A N 1
ATOM 778 C CA . PRO A 1 99 ? -3.178 4.02 -9.062 1 77.88 99 PRO A CA 1
ATOM 779 C C . PRO A 1 99 ? -3.168 3.01 -7.918 1 77.88 99 PRO A C 1
ATOM 781 O O . PRO A 1 99 ? -2.873 1.83 -8.133 1 77.88 99 PRO A O 1
ATOM 784 N N . LEU A 1 100 ? -3.596 3.457 -6.773 1 83.31 100 LEU A N 1
ATOM 785 C CA . LEU A 1 100 ? -3.539 2.594 -5.598 1 83.31 100 LEU A CA 1
ATOM 786 C C . LEU A 1 100 ? -4.645 1.544 -5.641 1 83.31 100 LEU A C 1
ATOM 788 O O . LEU A 1 100 ? -4.59 0.549 -4.914 1 83.31 100 LEU A O 1
ATOM 792 N N . ALA A 1 101 ? -5.566 1.771 -6.512 1 84.62 101 ALA A N 1
ATOM 793 C CA . ALA A 1 101 ? -6.707 0.861 -6.598 1 84.62 101 ALA A CA 1
ATOM 794 C C . ALA A 1 101 ? -6.391 -0.336 -7.488 1 84.62 101 ALA A C 1
ATOM 796 O O . ALA A 1 101 ? -7.105 -1.34 -7.469 1 84.62 101 ALA A O 1
ATOM 797 N N . PHE A 1 102 ? -5.328 -0.263 -8.195 1 87.25 102 PHE A N 1
ATOM 798 C CA . PHE A 1 102 ? -4.965 -1.352 -9.094 1 87.25 102 PHE A CA 1
ATOM 799 C C . PHE A 1 102 ? -4.051 -2.352 -8.398 1 87.25 102 PHE A C 1
ATOM 801 O O . PHE A 1 102 ? -3.1 -1.96 -7.719 1 87.25 102 PHE A O 1
ATOM 808 N N . PRO A 1 103 ? -4.387 -3.549 -8.617 1 90.94 103 PRO A N 1
ATOM 809 C CA . PRO A 1 103 ? -3.465 -4.551 -8.078 1 90.94 103 PRO A CA 1
ATOM 810 C C . PRO A 1 103 ? -2.098 -4.523 -8.758 1 90.94 103 PRO A C 1
ATOM 812 O O . PRO A 1 103 ? -1.988 -4.109 -9.914 1 90.94 103 PRO A O 1
ATOM 815 N N . GLY A 1 104 ? -1.13 -4.898 -8.055 1 90.94 104 GLY A N 1
ATOM 816 C CA . GLY A 1 104 ? 0.218 -4.938 -8.602 1 90.94 104 GLY A CA 1
ATOM 817 C C . GLY A 1 104 ? 0.317 -5.73 -9.891 1 90.94 104 GLY A C 1
ATOM 818 O O . GLY A 1 104 ? 1.06 -5.355 -10.805 1 90.94 104 GLY A O 1
ATOM 819 N N . VAL A 1 105 ? -0.438 -6.758 -10.016 1 90.06 105 VAL A N 1
ATOM 820 C CA . VAL A 1 105 ? -0.397 -7.613 -11.195 1 90.06 105 VAL A CA 1
ATOM 821 C C . VAL A 1 105 ? -0.869 -6.832 -12.422 1 90.06 105 VAL A C 1
ATOM 823 O O . VAL A 1 105 ? -0.33 -6.996 -13.516 1 90.06 105 VAL A O 1
ATOM 826 N N . VAL A 1 106 ? -1.87 -5.98 -12.203 1 87.69 106 VAL A N 1
ATOM 827 C CA . VAL A 1 106 ? -2.406 -5.195 -13.305 1 87.69 106 VAL A CA 1
ATOM 828 C C . VAL A 1 106 ? -1.363 -4.184 -13.773 1 87.69 106 VAL A C 1
ATOM 830 O O . VAL A 1 106 ? -1.165 -3.998 -14.977 1 87.69 106 VAL A O 1
ATOM 833 N N . VAL A 1 107 ? -0.697 -3.625 -12.844 1 88.81 107 VAL A N 1
ATOM 834 C CA . VAL A 1 107 ? 0.353 -2.672 -13.188 1 88.81 107 VAL A CA 1
ATOM 835 C C . VAL A 1 107 ? 1.508 -3.398 -13.867 1 88.81 107 VAL A C 1
ATOM 837 O O . VAL A 1 107 ? 2.125 -2.861 -14.797 1 88.81 107 VAL A O 1
ATOM 840 N N . GLY A 1 108 ? 1.778 -4.559 -13.352 1 89.56 108 GLY A N 1
ATOM 841 C CA . GLY A 1 108 ? 2.771 -5.375 -14.031 1 89.56 108 GLY A CA 1
ATOM 842 C C . GLY A 1 108 ? 2.434 -5.637 -15.492 1 89.56 108 GLY A C 1
ATOM 843 O O . GLY A 1 108 ? 3.295 -5.523 -16.359 1 89.56 108 GLY A O 1
ATOM 844 N N . PHE A 1 109 ? 1.242 -5.949 -15.727 1 84.56 109 PHE A N 1
ATOM 845 C CA . PHE A 1 109 ? 0.796 -6.203 -17.094 1 84.56 109 PHE A CA 1
ATOM 846 C C . PHE A 1 109 ? 0.928 -4.949 -17.953 1 84.56 109 PHE A C 1
ATOM 848 O O . PHE A 1 109 ? 1.291 -5.031 -19.125 1 84.56 109 PHE A O 1
ATOM 855 N N . PHE A 1 110 ? 0.607 -3.938 -17.344 1 82.94 110 PHE A N 1
ATOM 856 C CA . PHE A 1 110 ? 0.767 -2.664 -18.031 1 82.94 110 PHE A CA 1
ATOM 857 C C . PHE A 1 110 ? 2.219 -2.447 -18.438 1 82.94 110 PHE A C 1
ATOM 859 O O . PHE A 1 110 ? 2.498 -2.023 -19.562 1 82.94 110 PHE A O 1
ATOM 866 N N . ILE A 1 111 ? 3.109 -2.691 -17.594 1 86.81 111 ILE A N 1
ATOM 867 C CA . ILE A 1 111 ? 4.531 -2.5 -17.875 1 86.81 111 ILE A CA 1
ATOM 868 C C . ILE A 1 111 ? 4.98 -3.459 -18.969 1 86.81 111 ILE A C 1
ATOM 870 O O . ILE A 1 111 ? 5.805 -3.102 -19.812 1 86.81 111 ILE A O 1
ATOM 874 N N . ILE A 1 112 ? 4.434 -4.648 -18.922 1 86.31 112 ILE A N 1
ATOM 875 C CA . ILE A 1 112 ? 4.762 -5.609 -19.953 1 86.31 112 ILE A CA 1
ATOM 876 C C . ILE A 1 112 ? 4.281 -5.09 -21.312 1 86.31 112 ILE A C 1
ATOM 878 O O . ILE A 1 112 ? 4.996 -5.18 -22.312 1 86.31 112 ILE A O 1
ATOM 882 N N . LEU A 1 113 ? 3.09 -4.527 -21.359 1 79.44 113 LEU A N 1
ATOM 883 C CA . LEU A 1 113 ? 2.537 -4 -22.609 1 79.44 113 LEU A CA 1
ATOM 884 C C . LEU A 1 113 ? 3.373 -2.834 -23.125 1 79.44 113 LEU A C 1
ATOM 886 O O . LEU A 1 113 ? 3.461 -2.613 -24.328 1 79.44 113 LEU A O 1
ATOM 890 N N . MET A 1 114 ? 4.027 -2.125 -22.25 1 82.56 114 MET A N 1
ATOM 891 C CA . MET A 1 114 ? 4.801 -0.947 -22.641 1 82.56 114 MET A CA 1
ATOM 892 C C . MET A 1 114 ? 6.254 -1.315 -22.906 1 82.56 114 MET A C 1
ATOM 894 O O . MET A 1 114 ? 6.832 -0.869 -23.906 1 82.56 114 MET A O 1
ATOM 898 N N . ALA A 1 115 ? 6.809 -2.162 -22.094 1 87.31 115 ALA A N 1
ATOM 899 C CA . ALA A 1 115 ? 8.258 -2.355 -22.125 1 87.31 115 ALA A CA 1
ATOM 900 C C . ALA A 1 115 ? 8.609 -3.828 -22.312 1 87.31 115 ALA A C 1
ATOM 902 O O . ALA A 1 115 ? 9.758 -4.234 -22.078 1 87.31 115 ALA A O 1
ATOM 903 N N . GLY A 1 116 ? 7.656 -4.562 -22.625 1 88 116 GLY A N 1
ATOM 904 C CA . GLY A 1 116 ? 7.914 -5.957 -22.953 1 88 116 GLY A CA 1
ATOM 905 C C . GLY A 1 116 ? 8.43 -6.152 -24.375 1 88 116 GLY A C 1
ATOM 906 O O . GLY A 1 116 ? 8.781 -5.184 -25.047 1 88 116 GLY A O 1
ATOM 907 N N . ARG A 1 117 ? 8.523 -7.387 -24.781 1 87.88 117 ARG A N 1
ATOM 908 C CA . ARG A 1 117 ? 9.094 -7.754 -26.062 1 87.88 117 ARG A CA 1
ATOM 909 C C . ARG A 1 117 ? 8.281 -7.152 -27.219 1 87.88 117 ARG A C 1
ATOM 911 O O . ARG A 1 117 ? 8.852 -6.703 -28.219 1 87.88 117 ARG A O 1
ATOM 918 N N . GLN A 1 118 ? 7.055 -7.062 -27.062 1 81.62 118 GLN A N 1
ATOM 919 C CA . GLN A 1 118 ? 6.184 -6.508 -28.094 1 81.62 118 GLN A CA 1
ATOM 920 C C . GLN A 1 118 ? 5.562 -5.188 -27.641 1 81.62 118 GLN A C 1
ATOM 922 O O . GLN A 1 118 ? 4.48 -4.816 -28.094 1 81.62 118 GLN A O 1
ATOM 927 N N . GLY A 1 119 ? 6.246 -4.516 -26.75 1 81.94 119 GLY A N 1
ATOM 928 C CA . GLY A 1 119 ? 5.695 -3.295 -26.188 1 81.94 119 GLY A CA 1
ATOM 929 C C . GLY A 1 119 ? 5.969 -2.066 -27.031 1 81.94 119 GLY A C 1
ATOM 930 O O . GLY A 1 119 ? 6.711 -2.135 -28.016 1 81.94 119 GLY A O 1
ATOM 931 N N . ILE A 1 120 ? 5.367 -1.001 -26.672 1 79.75 120 ILE A N 1
ATOM 932 C CA . ILE A 1 120 ? 5.465 0.267 -27.391 1 79.75 120 ILE A CA 1
ATOM 933 C C . ILE A 1 120 ? 6.918 0.737 -27.406 1 79.75 120 ILE A C 1
ATOM 935 O O . ILE A 1 120 ? 7.41 1.205 -28.438 1 79.75 120 ILE A O 1
ATOM 939 N N . ILE A 1 121 ? 7.637 0.567 -26.375 1 84.31 121 ILE A N 1
ATOM 940 C CA . ILE A 1 121 ? 9.016 1.033 -26.266 1 84.31 121 ILE A CA 1
ATOM 941 C C . ILE A 1 121 ? 9.914 0.18 -27.156 1 84.31 121 ILE A C 1
ATOM 943 O O . ILE A 1 121 ? 10.828 0.698 -27.797 1 84.31 121 ILE A O 1
ATOM 947 N N . SER A 1 122 ? 9.609 -1.087 -27.094 1 87.38 122 SER A N 1
ATOM 948 C CA . SER A 1 122 ? 10.367 -1.972 -27.984 1 87.38 122 SER A CA 1
ATOM 949 C C . SER A 1 122 ? 10.141 -1.615 -29.453 1 87.38 122 SER A C 1
ATOM 951 O O . SER A 1 122 ? 11.078 -1.64 -30.25 1 87.38 122 SER A O 1
ATOM 953 N N . ALA A 1 123 ? 9 -1.23 -29.812 1 87.12 123 ALA A N 1
ATOM 954 C CA . ALA A 1 123 ? 8.68 -0.858 -31.188 1 87.12 123 ALA A CA 1
ATOM 955 C C . ALA A 1 123 ? 9.375 0.442 -31.578 1 87.12 123 ALA A C 1
ATOM 957 O O . ALA A 1 123 ? 9.938 0.547 -32.656 1 87.12 123 ALA A O 1
ATOM 958 N N . ILE A 1 124 ? 9.32 1.356 -30.719 1 88.75 124 ILE A N 1
ATOM 959 C CA . ILE A 1 124 ? 9.938 2.652 -30.984 1 88.75 124 ILE A CA 1
ATOM 960 C C . ILE A 1 124 ? 11.453 2.498 -31.078 1 88.75 124 ILE A C 1
ATOM 962 O O . ILE A 1 124 ? 12.094 3.061 -31.969 1 88.75 124 ILE A O 1
ATOM 966 N N . SER A 1 125 ? 12 1.756 -30.109 1 90.31 125 SER A N 1
ATOM 967 C CA . SER A 1 125 ? 13.453 1.558 -30.109 1 90.31 125 SER A CA 1
ATOM 968 C C . SER A 1 125 ? 13.906 0.812 -31.359 1 90.31 125 SER A C 1
ATOM 970 O O . SER A 1 125 ? 14.961 1.114 -31.922 1 90.31 125 SER A O 1
ATOM 972 N N . ARG A 1 126 ? 13.133 -0.138 -31.703 1 90.25 126 ARG A N 1
ATOM 973 C CA . ARG A 1 126 ? 13.438 -0.868 -32.938 1 90.25 126 ARG A CA 1
ATOM 974 C C . ARG A 1 126 ? 13.414 0.06 -34.125 1 90.25 126 ARG A C 1
ATOM 976 O O . ARG A 1 126 ? 14.258 -0.055 -35.031 1 90.25 126 ARG A O 1
ATOM 983 N N . TRP A 1 127 ? 12.484 0.943 -34.094 1 91.62 127 TRP A N 1
ATOM 984 C CA . TRP A 1 127 ? 12.367 1.9 -35.219 1 91.62 127 TRP A CA 1
ATOM 985 C C . TRP A 1 127 ? 13.539 2.875 -35.219 1 91.62 127 TRP A C 1
ATOM 987 O O . TRP A 1 127 ? 14.062 3.223 -36.25 1 91.62 127 TRP A O 1
ATOM 997 N N . LEU A 1 128 ? 13.977 3.254 -34.031 1 92.81 128 LEU A N 1
ATOM 998 C CA . LEU A 1 128 ? 15 4.285 -33.906 1 92.81 128 LEU A CA 1
ATOM 999 C C . LEU A 1 128 ? 16.406 3.684 -34.031 1 92.81 128 LEU A C 1
ATOM 1001 O O . LEU A 1 128 ? 17.297 4.281 -34.625 1 92.81 128 LEU A O 1
ATOM 1005 N N . THR A 1 129 ? 16.656 2.549 -33.375 1 92.38 129 THR 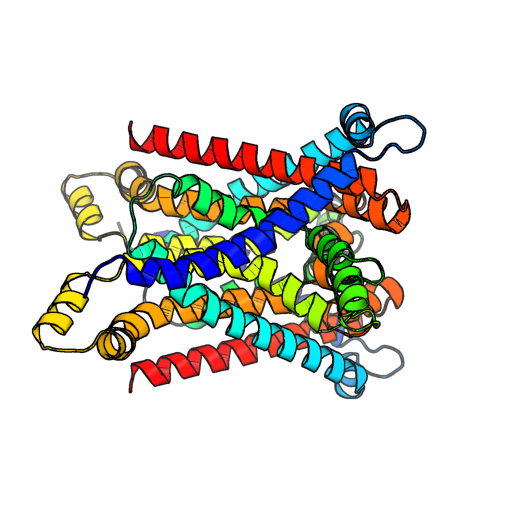A N 1
ATOM 1006 C CA . THR A 1 129 ? 18.016 2.047 -33.25 1 92.38 129 THR A CA 1
ATOM 1007 C C . THR A 1 129 ? 18.156 0.69 -33.938 1 92.38 129 THR A C 1
ATOM 1009 O O . THR A 1 129 ? 19.281 0.191 -34.094 1 92.38 129 THR A O 1
ATOM 1012 N N . GLY A 1 130 ? 17.031 0.006 -34.312 1 91.62 130 GLY A N 1
ATOM 1013 C CA . GLY A 1 130 ? 17.078 -1.3 -34.969 1 91.62 130 GLY A CA 1
ATOM 1014 C C . GLY A 1 130 ? 16.984 -2.449 -33.969 1 91.62 130 GLY A C 1
ATOM 1015 O O . GLY A 1 130 ? 16.781 -3.598 -34.375 1 91.62 130 GLY A O 1
ATOM 1016 N N . GLU A 1 131 ? 17.234 -2.088 -32.688 1 92 131 GLU A N 1
ATOM 1017 C CA . GLU A 1 131 ? 17.156 -3.131 -31.656 1 92 131 GLU A CA 1
ATOM 1018 C C . GLU A 1 131 ? 16.078 -2.822 -30.625 1 92 131 GLU A C 1
ATOM 1020 O O . GLU A 1 131 ? 15.938 -1.678 -30.188 1 92 131 GLU A O 1
ATOM 1025 N N . PRO A 1 132 ? 15.391 -3.941 -30.344 1 90.38 132 PRO A N 1
ATOM 1026 C CA . PRO A 1 132 ? 14.344 -3.721 -29.344 1 90.38 132 PRO A CA 1
ATOM 1027 C C . PRO A 1 132 ? 14.898 -3.635 -27.922 1 90.38 132 PRO A C 1
ATOM 1029 O O . PRO A 1 132 ? 15.773 -4.418 -27.547 1 90.38 132 PRO A O 1
ATOM 1032 N N . VAL A 1 133 ? 14.5 -2.65 -27.266 1 88.31 133 VAL A N 1
ATOM 1033 C CA . VAL A 1 133 ? 14.859 -2.518 -25.859 1 88.31 133 VAL A CA 1
ATOM 1034 C C . VAL A 1 133 ? 13.773 -3.135 -24.984 1 88.31 133 VAL A C 1
ATOM 1036 O O . VAL A 1 133 ? 12.617 -2.713 -25.047 1 88.31 133 VAL A O 1
ATOM 1039 N N . VAL A 1 134 ? 14.078 -4.277 -24.281 1 89.44 134 VAL A N 1
ATOM 1040 C CA . VAL A 1 134 ? 13.141 -4.98 -23.406 1 89.44 134 VAL A CA 1
ATOM 1041 C C . VAL A 1 134 ? 13.648 -4.934 -21.969 1 89.44 134 VAL A C 1
ATOM 1043 O O . VAL A 1 134 ? 14.688 -5.516 -21.656 1 89.44 134 VAL A O 1
ATOM 1046 N N . PHE A 1 135 ? 12.953 -4.18 -21.078 1 90.19 135 PHE A N 1
ATOM 1047 C CA . PHE A 1 135 ? 13.445 -4.094 -19.703 1 90.19 135 PHE A CA 1
ATOM 1048 C C . PHE A 1 135 ? 12.312 -4.312 -18.719 1 90.19 135 PHE A C 1
ATOM 1050 O O . PHE A 1 135 ? 12.469 -4.039 -17.516 1 90.19 135 PHE A O 1
ATOM 1057 N N . ALA A 1 136 ? 11.219 -4.867 -19.203 1 90.06 136 ALA A N 1
ATOM 1058 C CA . ALA A 1 136 ? 10.039 -5.082 -18.375 1 90.06 136 ALA A CA 1
ATOM 1059 C C . ALA A 1 136 ? 10.289 -6.16 -17.328 1 90.06 136 ALA A C 1
ATOM 1061 O O . ALA A 1 136 ? 9.711 -6.121 -16.234 1 90.06 136 ALA A O 1
ATOM 1062 N N . TYR A 1 137 ? 11.188 -7.094 -17.5 1 92.44 137 TYR A N 1
ATOM 1063 C CA . TYR A 1 137 ? 11.234 -8.336 -16.734 1 92.44 137 TYR A CA 1
ATOM 1064 C C . TYR A 1 137 ? 12.391 -8.32 -15.75 1 92.44 137 TYR A C 1
ATOM 1066 O O . TYR A 1 137 ? 12.688 -9.336 -15.109 1 92.44 137 TYR A O 1
ATOM 1074 N N . GLY A 1 138 ? 13.023 -7.215 -15.602 1 92.81 138 GLY A N 1
ATOM 1075 C CA . GLY A 1 138 ? 14.148 -7.066 -14.688 1 92.81 138 GLY A CA 1
ATOM 1076 C C . GLY A 1 138 ? 14.008 -5.891 -13.742 1 92.81 138 GLY A C 1
ATOM 1077 O O . GLY A 1 138 ? 12.891 -5.539 -13.352 1 92.81 138 GLY A O 1
ATOM 1078 N N . MET A 1 139 ? 15.117 -5.363 -13.391 1 92.94 139 MET A N 1
ATOM 1079 C CA . MET A 1 139 ? 15.164 -4.289 -12.406 1 92.94 139 MET A CA 1
ATOM 1080 C C . MET A 1 139 ? 14.461 -3.037 -12.93 1 92.94 139 MET A C 1
ATOM 1082 O O . MET A 1 139 ? 13.773 -2.348 -12.18 1 92.94 139 MET A O 1
ATOM 1086 N N . GLY A 1 140 ? 14.609 -2.854 -14.164 1 93.06 140 GLY A N 1
ATOM 1087 C CA . GLY A 1 140 ? 14.016 -1.669 -14.758 1 93.06 140 GLY A CA 1
ATOM 1088 C C . GLY A 1 140 ? 12.492 -1.677 -14.711 1 93.06 140 GLY A C 1
ATOM 1089 O O . GLY A 1 140 ? 11.875 -0.675 -14.352 1 93.06 140 GLY A O 1
ATOM 1090 N N . GLY A 1 141 ? 11.922 -2.807 -15.141 1 93.12 141 GLY A N 1
ATOM 1091 C CA . GLY A 1 141 ? 10.469 -2.93 -15.094 1 93.12 141 GLY A CA 1
ATOM 1092 C C . GLY A 1 141 ? 9.914 -2.816 -13.688 1 93.12 141 GLY A C 1
ATOM 1093 O O . GLY A 1 141 ? 8.914 -2.125 -13.469 1 93.12 141 GLY A O 1
ATOM 1094 N N . LEU A 1 142 ? 10.562 -3.473 -12.734 1 95.69 142 LEU A N 1
ATOM 1095 C CA . LEU A 1 142 ? 10.133 -3.42 -11.336 1 95.69 142 LEU A CA 1
ATOM 1096 C C . LEU A 1 142 ? 10.242 -2 -10.789 1 95.69 142 LEU A C 1
ATOM 1098 O O . LEU A 1 142 ? 9.352 -1.541 -10.07 1 95.69 142 LEU A O 1
ATOM 1102 N N . PHE A 1 143 ? 11.344 -1.371 -11.141 1 95.56 143 PHE A N 1
ATOM 1103 C CA . PHE A 1 143 ? 11.562 0.003 -10.711 1 95.56 143 PHE A CA 1
ATOM 1104 C C . PHE A 1 143 ? 10.422 0.905 -11.156 1 95.56 143 PHE A C 1
ATOM 1106 O O . PHE A 1 143 ? 9.875 1.663 -10.359 1 95.56 143 PHE A O 1
ATOM 1113 N N . LEU A 1 144 ? 9.992 0.787 -12.375 1 91.06 144 LEU A N 1
ATOM 1114 C CA . LEU A 1 144 ? 8.898 1.592 -12.906 1 91.06 144 LEU A CA 1
ATOM 1115 C C . LEU A 1 144 ? 7.582 1.24 -12.227 1 91.06 144 LEU A C 1
ATOM 1117 O O . LEU A 1 144 ? 6.758 2.121 -11.969 1 91.06 144 LEU A O 1
ATOM 1121 N N . GLY A 1 145 ? 7.383 -0.062 -12.016 1 91.44 145 GLY A N 1
ATOM 1122 C CA . GLY A 1 145 ? 6.184 -0.482 -11.305 1 91.44 145 GLY A CA 1
ATOM 1123 C C . GLY A 1 145 ? 6.094 0.088 -9.898 1 91.44 145 GLY A C 1
ATOM 1124 O O . GLY A 1 145 ? 5.02 0.521 -9.469 1 91.44 145 GLY A O 1
ATOM 1125 N N . TYR A 1 146 ? 7.211 0.136 -9.172 1 93.81 146 TYR A N 1
ATOM 1126 C CA . TYR A 1 146 ? 7.242 0.68 -7.816 1 93.81 146 TYR A CA 1
ATOM 1127 C C . TYR A 1 146 ? 6.973 2.18 -7.824 1 93.81 146 TYR A C 1
ATOM 1129 O O . TYR A 1 146 ? 6.234 2.688 -6.98 1 93.81 146 TYR A O 1
ATOM 1137 N N . LEU A 1 147 ? 7.527 2.842 -8.805 1 91.31 147 LEU A N 1
ATOM 1138 C CA . LEU A 1 147 ? 7.301 4.277 -8.922 1 91.31 147 LEU A CA 1
ATOM 1139 C C . LEU A 1 147 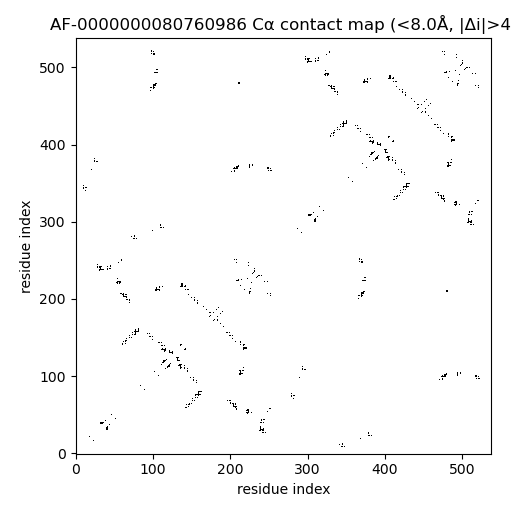? 5.828 4.578 -9.172 1 91.31 147 LEU A C 1
ATOM 1141 O O . LEU A 1 147 ? 5.301 5.578 -8.688 1 91.31 147 LEU A O 1
ATOM 1145 N N . TYR A 1 148 ? 5.258 3.688 -9.914 1 88.75 148 TYR A N 1
ATOM 1146 C CA . TYR A 1 148 ? 3.852 3.869 -10.266 1 88.75 148 TYR A CA 1
ATOM 1147 C C . TYR A 1 148 ? 2.99 3.994 -9.016 1 88.75 148 TYR A C 1
ATOM 1149 O O . TYR A 1 148 ? 2.07 4.812 -8.969 1 88.75 148 TYR A O 1
ATOM 1157 N N . PHE A 1 149 ? 3.27 3.295 -7.988 1 87.94 149 PHE A N 1
ATOM 1158 C CA . PHE A 1 149 ? 2.475 3.285 -6.766 1 87.94 149 PHE A CA 1
ATOM 1159 C C . PHE A 1 149 ? 2.965 4.352 -5.793 1 87.94 149 PHE A C 1
ATOM 1161 O O . PHE A 1 149 ? 2.164 4.969 -5.086 1 87.94 149 PHE A O 1
ATOM 1168 N N . SER A 1 150 ? 4.199 4.582 -5.785 1 90.56 150 SER A N 1
ATOM 1169 C CA . SER A 1 150 ? 4.789 5.402 -4.73 1 90.56 150 SER A CA 1
ATOM 1170 C C . SER A 1 150 ? 4.629 6.887 -5.031 1 90.56 150 SER A C 1
ATOM 1172 O O . SER A 1 150 ? 4.484 7.699 -4.113 1 90.56 150 SER A O 1
ATOM 1174 N N . LEU A 1 151 ? 4.594 7.27 -6.262 1 88.69 151 LEU A N 1
ATOM 1175 C CA . LEU A 1 151 ? 4.605 8.68 -6.629 1 88.69 151 LEU A CA 1
ATOM 1176 C C . LEU A 1 151 ? 3.326 9.375 -6.172 1 88.69 151 LEU A C 1
ATOM 1178 O O . LEU A 1 151 ? 3.381 10.406 -5.492 1 88.69 151 LEU A O 1
ATOM 1182 N N . PRO A 1 152 ? 2.207 8.758 -6.531 1 83.06 152 PRO A N 1
ATOM 1183 C CA . PRO A 1 152 ? 0.979 9.461 -6.148 1 83.06 152 PRO A CA 1
ATOM 1184 C C . PRO A 1 152 ? 0.855 9.648 -4.641 1 83.06 152 PRO A C 1
ATOM 1186 O O . PRO A 1 152 ? 0.5 10.734 -4.176 1 83.06 152 PRO A O 1
ATOM 1189 N N . ARG A 1 153 ? 1.18 8.648 -3.943 1 83.62 153 ARG A N 1
ATOM 1190 C CA . ARG A 1 153 ? 1.088 8.703 -2.488 1 83.62 153 ARG A CA 1
ATOM 1191 C C . ARG A 1 153 ? 2.051 9.742 -1.916 1 83.62 153 ARG A C 1
ATOM 1193 O O . ARG A 1 153 ? 1.671 10.547 -1.062 1 83.62 153 ARG A O 1
ATOM 1200 N N . THR A 1 154 ? 3.238 9.758 -2.355 1 88.94 154 THR A N 1
ATOM 1201 C CA . THR A 1 154 ? 4.281 10.641 -1.842 1 88.94 154 THR A CA 1
ATOM 1202 C C . THR A 1 154 ? 4.008 12.086 -2.24 1 88.94 154 THR A C 1
ATOM 1204 O O . THR A 1 154 ? 4.207 13 -1.442 1 88.94 154 THR A O 1
ATOM 1207 N N . ILE A 1 155 ? 3.525 12.273 -3.402 1 86.44 155 ILE A N 1
ATOM 1208 C CA . ILE A 1 155 ? 3.184 13.617 -3.869 1 86.44 155 ILE A CA 1
ATOM 1209 C C . ILE A 1 155 ? 2.1 14.211 -2.977 1 86.44 155 ILE A C 1
ATOM 1211 O O . ILE A 1 155 ? 2.189 15.375 -2.568 1 86.44 155 ILE A O 1
ATOM 1215 N N . GLY A 1 156 ? 1.124 13.398 -2.701 1 83.12 156 GLY A N 1
ATOM 1216 C CA . GLY A 1 156 ? 0.063 13.867 -1.824 1 83.12 156 GLY A CA 1
ATOM 1217 C C . GLY A 1 156 ? 0.552 14.227 -0.434 1 83.12 156 GLY A C 1
ATOM 1218 O O . GLY A 1 156 ? 0.14 15.242 0.132 1 83.12 156 GLY A O 1
ATOM 1219 N N . MET A 1 157 ? 1.429 13.484 0.081 1 84.56 157 MET A N 1
ATOM 1220 C CA . MET A 1 157 ? 1.954 13.719 1.424 1 84.56 157 MET A CA 1
ATOM 1221 C C . MET A 1 157 ? 2.801 14.984 1.47 1 84.56 157 MET A C 1
ATOM 1223 O O . MET A 1 157 ? 2.672 15.789 2.393 1 84.56 157 MET A O 1
ATOM 1227 N N . ILE A 1 158 ? 3.57 15.164 0.487 1 87.94 158 ILE A N 1
ATOM 1228 C CA . ILE A 1 158 ? 4.457 16.312 0.442 1 87.94 158 ILE A CA 1
ATOM 1229 C C . ILE A 1 158 ? 3.641 17.578 0.192 1 87.94 158 ILE A C 1
ATOM 1231 O O . ILE A 1 158 ? 3.91 18.625 0.784 1 87.94 158 ILE A O 1
ATOM 1235 N N . SER A 1 159 ? 2.664 17.453 -0.683 1 86.56 159 SER A N 1
ATOM 1236 C CA . SER A 1 159 ? 1.799 18.594 -0.946 1 86.56 159 SER A CA 1
ATOM 1237 C C . SER A 1 159 ? 1.075 19.047 0.319 1 86.56 159 SER A C 1
ATOM 1239 O O . SER A 1 159 ? 1.018 20.234 0.617 1 86.56 159 SER A O 1
ATOM 1241 N N . ALA A 1 160 ? 0.559 18.094 0.998 1 81.25 160 ALA A N 1
ATOM 1242 C CA . ALA A 1 160 ? -0.146 18.406 2.24 1 81.25 160 ALA A CA 1
ATOM 1243 C C . ALA A 1 160 ? 0.787 19.062 3.252 1 81.25 160 ALA A C 1
ATOM 1245 O O . ALA A 1 160 ? 0.403 20.016 3.928 1 81.25 160 ALA A O 1
ATOM 1246 N N . ALA A 1 161 ? 1.979 18.609 3.344 1 84.81 161 ALA A N 1
ATOM 1247 C CA . ALA A 1 161 ? 2.951 19.172 4.277 1 84.81 161 ALA A CA 1
ATOM 1248 C C . ALA A 1 161 ? 3.381 20.578 3.848 1 84.81 161 ALA A C 1
ATOM 1250 O O . ALA A 1 161 ? 3.529 21.469 4.684 1 84.81 161 ALA A O 1
ATOM 1251 N N . ALA A 1 162 ? 3.574 20.766 2.637 1 88.19 162 ALA A N 1
ATOM 1252 C CA . ALA A 1 162 ? 4.016 22.047 2.104 1 88.19 162 ALA A CA 1
ATOM 1253 C C . ALA A 1 162 ? 2.957 23.125 2.32 1 88.19 162 ALA A C 1
ATOM 1255 O O . ALA A 1 162 ? 3.285 24.297 2.533 1 88.19 162 ALA A O 1
ATOM 1256 N N . GLN A 1 163 ? 1.756 22.703 2.246 1 84.06 163 GLN A N 1
ATOM 1257 C CA . GLN A 1 163 ? 0.658 23.641 2.461 1 84.06 163 GLN A CA 1
ATOM 1258 C C . GLN A 1 163 ? 0.631 24.125 3.906 1 84.06 163 GLN A C 1
ATOM 1260 O O . GLN A 1 163 ? 0.084 25.203 4.195 1 84.06 163 GLN A O 1
ATOM 1265 N N . GLY A 1 164 ? 1.245 23.391 4.676 1 82.69 164 GLY A N 1
ATOM 1266 C CA . GLY A 1 164 ? 1.253 23.75 6.086 1 82.69 164 GLY A CA 1
ATOM 1267 C C . GLY A 1 164 ? 2.361 24.719 6.449 1 82.69 164 GLY A C 1
ATOM 1268 O O . GLY A 1 164 ? 2.377 25.266 7.555 1 82.69 164 GLY A O 1
ATOM 1269 N N . ILE A 1 165 ? 3.189 24.984 5.535 1 84.94 165 ILE A N 1
ATOM 1270 C CA . ILE A 1 165 ? 4.293 25.906 5.801 1 84.94 165 ILE A CA 1
ATOM 1271 C C . ILE A 1 165 ? 3.781 27.344 5.789 1 84.94 165 ILE A C 1
ATOM 1273 O O . ILE A 1 165 ? 3.08 27.75 4.859 1 84.94 165 ILE A O 1
ATOM 1277 N N . ASP A 1 166 ? 4.117 28.078 6.793 1 84.62 166 ASP A N 1
ATOM 1278 C CA . ASP A 1 166 ? 3.732 29.484 6.891 1 84.62 166 ASP A CA 1
ATOM 1279 C C . ASP A 1 166 ? 4.383 30.297 5.781 1 84.62 166 ASP A C 1
ATOM 1281 O O . ASP A 1 166 ? 5.605 30.422 5.727 1 84.62 166 ASP A O 1
ATOM 1285 N N . PRO A 1 167 ? 3.559 30.844 5.059 1 85.19 167 PRO A N 1
ATOM 1286 C CA . PRO A 1 167 ? 4.105 31.641 3.965 1 85.19 167 PRO A CA 1
ATOM 1287 C C . PRO A 1 167 ? 4.926 32.844 4.461 1 85.19 167 PRO A C 1
ATOM 1289 O O . PRO A 1 167 ? 5.801 33.344 3.742 1 85.19 167 PRO A O 1
ATOM 1292 N N . SER A 1 168 ? 4.672 33.25 5.621 1 88.62 168 SER A N 1
ATOM 1293 C CA . SER A 1 168 ? 5.391 34.406 6.172 1 88.62 168 SER A CA 1
ATOM 1294 C C . SER A 1 168 ? 6.879 34.094 6.328 1 88.62 168 SER A C 1
ATOM 1296 O O . SER A 1 168 ? 7.719 34.969 6.203 1 88.62 168 SER A O 1
ATOM 1298 N N . LEU A 1 169 ? 7.125 32.844 6.574 1 85.94 169 LEU A N 1
ATOM 1299 C CA . LEU A 1 169 ? 8.523 32.469 6.703 1 85.94 169 LEU A CA 1
ATOM 1300 C C . LEU A 1 169 ? 9.25 32.594 5.375 1 85.94 169 LEU A C 1
ATOM 1302 O O . LEU A 1 169 ? 10.406 33.031 5.336 1 85.94 169 LEU A O 1
ATOM 1306 N N . LEU A 1 170 ? 8.539 32.312 4.359 1 83.56 170 LEU A N 1
ATOM 1307 C CA . LEU A 1 170 ? 9.125 32.406 3.027 1 83.56 170 LEU A CA 1
ATOM 1308 C C . LEU A 1 170 ? 9.242 33.844 2.582 1 83.56 170 LEU A C 1
ATOM 1310 O O . LEU A 1 170 ? 10.219 34.25 1.94 1 83.56 170 LEU A O 1
ATOM 1314 N N . GLU A 1 171 ? 8.336 34.656 2.957 1 86.5 171 GLU A N 1
ATOM 1315 C CA . GLU A 1 171 ? 8.359 36.094 2.646 1 86.5 171 GLU A CA 1
ATOM 1316 C C . GLU A 1 171 ? 9.469 36.812 3.406 1 86.5 171 GLU A C 1
ATOM 1318 O O . GLU A 1 171 ? 10.109 37.719 2.871 1 86.5 171 GLU A O 1
ATOM 1323 N N . ALA A 1 172 ? 9.633 36.375 4.578 1 87.19 172 ALA A N 1
ATOM 1324 C CA . ALA A 1 172 ? 10.719 36.969 5.375 1 87.19 172 ALA A CA 1
ATOM 1325 C C . ALA A 1 172 ? 12.07 36.688 4.734 1 87.19 172 ALA A C 1
ATOM 1327 O O . ALA A 1 172 ? 12.938 37.562 4.695 1 87.19 172 ALA A O 1
ATOM 1328 N N . GLY A 1 173 ? 12.203 35.562 4.227 1 86.19 173 GLY A N 1
ATOM 1329 C CA . GLY A 1 173 ? 13.43 35.219 3.523 1 86.19 173 GLY A CA 1
ATOM 1330 C C . GLY A 1 173 ? 13.641 36.062 2.277 1 86.19 173 GLY A C 1
ATOM 1331 O O . GLY A 1 173 ? 14.766 36.5 2.002 1 86.19 173 GLY A O 1
ATOM 1332 N N . ARG A 1 174 ? 12.547 36.281 1.626 1 86.25 174 ARG A N 1
ATOM 1333 C CA . ARG A 1 174 ? 12.602 37.125 0.427 1 86.25 174 ARG A CA 1
ATOM 1334 C C . ARG A 1 174 ? 12.977 38.562 0.776 1 86.25 174 ARG A C 1
ATOM 1336 O O . ARG A 1 174 ? 13.766 39.188 0.069 1 86.25 174 ARG A O 1
ATOM 1343 N N . SER A 1 175 ? 12.461 38.938 1.862 1 90.94 175 SER A N 1
ATOM 1344 C CA . SER A 1 175 ? 12.727 40.312 2.309 1 90.94 175 SER A CA 1
ATOM 1345 C C . SER A 1 175 ? 14.18 40.5 2.723 1 90.94 175 SER A C 1
ATOM 1347 O O . SER A 1 175 ? 14.75 41.562 2.588 1 90.94 175 SER A O 1
ATOM 1349 N N . LEU A 1 176 ? 14.773 39.469 3.148 1 91.69 176 LEU A N 1
ATOM 1350 C CA . LEU A 1 176 ? 16.156 39.5 3.602 1 91.69 176 LEU A CA 1
ATOM 1351 C C . LEU A 1 176 ? 17.125 39.281 2.436 1 91.69 176 LEU A C 1
ATOM 1353 O O . LEU A 1 176 ? 18.344 39.312 2.617 1 91.69 176 LEU A O 1
ATOM 1357 N N . GLY A 1 177 ? 16.547 39.062 1.26 1 89.38 177 GLY A N 1
ATOM 1358 C CA . GLY A 1 177 ? 17.344 39 0.048 1 89.38 177 GLY A CA 1
ATOM 1359 C C . GLY A 1 177 ? 17.766 37.562 -0.293 1 89.38 177 GLY A C 1
ATOM 1360 O O . GLY A 1 177 ? 18.656 37.375 -1.128 1 89.38 177 GLY A O 1
ATOM 1361 N N . ALA A 1 178 ? 17.203 36.625 0.356 1 89.75 178 ALA A N 1
ATOM 1362 C CA . ALA A 1 178 ? 17.562 35.25 0.08 1 89.75 178 ALA A CA 1
ATOM 1363 C C . ALA A 1 178 ? 17.062 34.812 -1.297 1 89.75 178 ALA A C 1
ATOM 1365 O O . ALA A 1 178 ? 15.953 35.156 -1.695 1 89.75 178 ALA A O 1
ATOM 1366 N N . SER A 1 179 ? 17.969 34.156 -2.021 1 90.94 179 SER A N 1
ATOM 1367 C CA . SER A 1 179 ? 17.594 33.594 -3.318 1 90.94 179 SER A CA 1
ATOM 1368 C C . SER A 1 179 ? 16.578 32.469 -3.168 1 90.94 179 SER A C 1
ATOM 1370 O O . SER A 1 179 ? 16.406 31.922 -2.076 1 90.94 179 SER A O 1
ATOM 1372 N N . PRO A 1 180 ? 15.898 32.125 -4.238 1 86.88 180 PRO A N 1
ATOM 1373 C CA . PRO A 1 180 ? 14.914 31.031 -4.172 1 86.88 180 PRO A CA 1
ATOM 1374 C C . PRO A 1 180 ? 15.531 29.703 -3.734 1 86.88 180 PRO A C 1
ATOM 1376 O O . PRO A 1 180 ? 14.906 28.953 -2.984 1 86.88 180 PRO A O 1
ATOM 1379 N N . TRP A 1 181 ? 16.656 29.516 -4.176 1 89.12 181 TRP A N 1
ATOM 1380 C CA . TRP A 1 181 ? 17.328 28.266 -3.83 1 89.12 181 TRP A CA 1
ATOM 1381 C C . TRP A 1 181 ? 17.719 28.25 -2.357 1 89.12 181 TRP A C 1
ATOM 1383 O O . TRP A 1 181 ? 17.609 27.219 -1.691 1 89.12 181 TRP A O 1
ATOM 1393 N N . ARG A 1 182 ? 18.141 29.344 -1.842 1 89.38 182 ARG A N 1
ATOM 1394 C CA . ARG A 1 182 ? 18.516 29.453 -0.434 1 89.38 182 ARG A CA 1
ATOM 1395 C C . ARG A 1 182 ? 17.281 29.328 0.467 1 89.38 182 ARG A C 1
ATOM 1397 O O . ARG A 1 182 ? 17.344 28.703 1.528 1 89.38 182 ARG A O 1
ATOM 1404 N N . ARG A 1 183 ? 16.219 29.906 0.005 1 89.81 183 ARG A N 1
ATOM 1405 C CA . ARG A 1 183 ? 14.977 29.797 0.764 1 89.81 183 ARG A CA 1
ATOM 1406 C C . ARG A 1 183 ? 14.484 28.359 0.808 1 89.81 183 ARG A C 1
ATOM 1408 O O . ARG A 1 183 ? 13.992 27.891 1.838 1 89.81 183 ARG A O 1
ATOM 1415 N N . PHE A 1 184 ? 14.672 27.672 -0.338 1 89.56 184 PHE A N 1
ATOM 1416 C CA . PHE A 1 184 ? 14.266 26.266 -0.419 1 89.56 184 PHE A CA 1
ATOM 1417 C C . PHE A 1 184 ? 15.094 25.406 0.528 1 89.56 184 PHE A C 1
ATOM 1419 O O . PHE A 1 184 ? 14.539 24.656 1.331 1 89.56 184 PHE A O 1
ATOM 1426 N N . ILE A 1 185 ? 16.359 25.531 0.557 1 91.06 185 ILE A N 1
ATOM 1427 C CA . ILE A 1 185 ? 17.266 24.656 1.288 1 91.06 185 ILE A CA 1
ATOM 1428 C C . ILE A 1 185 ? 17.25 25.016 2.773 1 91.06 185 ILE A C 1
ATOM 1430 O O . ILE A 1 185 ? 17.312 24.125 3.631 1 91.06 185 ILE A O 1
ATOM 1434 N N . ASP A 1 186 ? 17.047 26.312 3.104 1 90.31 186 ASP A N 1
ATOM 1435 C CA . ASP A 1 186 ? 17.219 26.766 4.48 1 90.31 186 ASP A CA 1
ATOM 1436 C C . ASP A 1 186 ? 15.883 26.812 5.215 1 90.31 186 ASP A C 1
ATOM 1438 O O . ASP A 1 186 ? 15.844 26.719 6.445 1 90.31 186 ASP A O 1
ATOM 1442 N N . ILE A 1 187 ? 14.812 26.906 4.461 1 89.19 187 ILE A N 1
ATOM 1443 C CA . ILE A 1 187 ? 13.539 27.109 5.137 1 89.19 187 ILE A CA 1
ATOM 1444 C C . ILE A 1 187 ? 12.57 25.984 4.773 1 89.19 187 ILE A C 1
ATOM 1446 O O . ILE A 1 187 ? 12.172 25.203 5.629 1 89.19 187 ILE A O 1
ATOM 1450 N N . GLU A 1 188 ? 12.305 25.812 3.518 1 90.25 188 GLU A N 1
ATOM 1451 C CA . GLU A 1 188 ? 11.266 24.891 3.068 1 90.25 188 GLU A CA 1
ATOM 1452 C C . GLU A 1 188 ? 11.672 23.438 3.316 1 90.25 188 GLU A C 1
ATOM 1454 O O . GLU A 1 188 ? 10.883 22.641 3.834 1 90.25 188 GLU A O 1
ATOM 1459 N N . LEU A 1 189 ? 12.844 23.109 2.953 1 91.06 189 LEU A N 1
ATOM 1460 C CA . LEU A 1 189 ? 13.305 21.734 3.023 1 91.06 189 LEU A CA 1
ATOM 1461 C C . LEU A 1 189 ? 13.344 21.25 4.469 1 91.06 189 LEU A C 1
ATOM 1463 O O . LEU A 1 189 ? 12.82 20.172 4.785 1 91.06 189 LEU A O 1
ATOM 1467 N N . PRO A 1 190 ? 13.922 22.031 5.332 1 89.94 190 PRO A N 1
ATOM 1468 C CA . PRO A 1 190 ? 13.891 21.609 6.734 1 89.94 190 PRO A CA 1
ATOM 1469 C C . PRO A 1 190 ? 12.469 21.469 7.273 1 89.94 190 PRO A C 1
ATOM 1471 O O . PRO A 1 190 ? 12.195 20.578 8.07 1 89.94 190 PRO A O 1
ATOM 1474 N N . ALA A 1 191 ? 11.602 22.312 6.832 1 88.56 191 ALA A N 1
ATOM 1475 C CA . ALA A 1 191 ? 10.211 22.266 7.27 1 88.56 191 ALA A CA 1
ATOM 1476 C C . ALA A 1 191 ? 9.516 21.016 6.727 1 88.56 191 ALA A C 1
ATOM 1478 O O . ALA A 1 191 ? 8.586 20.5 7.355 1 88.56 191 ALA A O 1
ATOM 1479 N N . LEU A 1 192 ? 10.008 20.484 5.621 1 91.81 192 LEU A N 1
ATOM 1480 C CA . LEU A 1 192 ? 9.375 19.359 4.965 1 91.81 192 LEU A CA 1
ATOM 1481 C C . LEU A 1 192 ? 10.047 18.047 5.375 1 91.81 192 LEU A C 1
ATOM 1483 O O . LEU A 1 192 ? 9.57 16.969 5.02 1 91.81 192 LEU A O 1
ATOM 1487 N N . MET A 1 193 ? 11.07 18.125 6.145 1 89.56 193 MET A N 1
ATOM 1488 C CA . MET A 1 193 ? 11.883 16.953 6.438 1 89.56 193 MET A CA 1
ATOM 1489 C C . MET A 1 193 ? 11.062 15.891 7.152 1 89.56 193 MET A C 1
ATOM 1491 O O . MET A 1 193 ? 11.164 14.703 6.828 1 89.56 193 MET A O 1
ATOM 1495 N N . PRO A 1 194 ? 10.242 16.219 8.07 1 82.81 194 PRO A N 1
ATOM 1496 C CA . PRO A 1 194 ? 9.422 15.188 8.703 1 82.81 194 PRO A CA 1
ATOM 1497 C C . PRO A 1 194 ? 8.492 14.484 7.723 1 82.81 194 PRO A C 1
ATOM 1499 O O . PRO A 1 194 ? 8.344 13.258 7.773 1 82.81 194 PRO A O 1
ATOM 1502 N N . ALA A 1 195 ? 7.949 15.258 6.883 1 85.38 195 ALA A N 1
ATOM 1503 C CA . ALA A 1 195 ? 7.07 14.688 5.871 1 85.38 195 ALA A CA 1
ATOM 1504 C C . ALA A 1 195 ? 7.852 13.82 4.887 1 85.38 195 ALA A C 1
ATOM 1506 O O . ALA A 1 195 ? 7.379 12.758 4.477 1 85.38 195 ALA A O 1
ATOM 1507 N N . LEU A 1 196 ? 9.031 14.312 4.547 1 90.56 196 LEU A N 1
ATOM 1508 C CA . LEU A 1 196 ? 9.875 13.555 3.629 1 90.56 196 LEU A CA 1
ATOM 1509 C C . LEU A 1 196 ? 10.32 12.242 4.258 1 90.56 196 LEU A C 1
ATOM 1511 O O . LEU A 1 196 ? 10.32 11.203 3.594 1 90.56 196 LEU A O 1
ATOM 1515 N N . THR A 1 197 ? 10.633 12.305 5.492 1 87.12 197 THR A N 1
ATOM 1516 C CA . THR A 1 197 ? 11.047 11.094 6.199 1 87.12 197 THR A CA 1
ATOM 1517 C C . THR A 1 197 ? 9.883 10.109 6.316 1 87.12 197 THR A C 1
ATOM 1519 O O . THR A 1 197 ? 10.055 8.914 6.098 1 87.12 197 THR A O 1
ATOM 1522 N N . GLY A 1 198 ? 8.734 10.617 6.656 1 85.06 198 GLY A N 1
ATOM 1523 C CA . GLY A 1 198 ? 7.559 9.766 6.738 1 85.06 198 GLY A CA 1
ATOM 1524 C C . GLY A 1 198 ? 7.176 9.148 5.406 1 85.06 198 GLY A C 1
ATOM 1525 O O . GLY A 1 198 ? 6.91 7.945 5.328 1 85.06 198 GLY A O 1
ATOM 1526 N N . ALA A 1 199 ? 7.184 9.977 4.391 1 89.12 199 ALA A N 1
ATOM 1527 C CA . ALA A 1 199 ? 6.855 9.508 3.049 1 89.12 199 ALA A CA 1
ATOM 1528 C C . ALA A 1 199 ? 7.875 8.484 2.559 1 89.12 199 ALA A C 1
ATOM 1530 O O . ALA A 1 199 ? 7.516 7.496 1.917 1 89.12 199 ALA A O 1
ATOM 1531 N N . GLY A 1 200 ? 9.109 8.781 2.836 1 91.69 200 GLY A N 1
ATOM 1532 C CA . GLY A 1 200 ? 10.156 7.848 2.465 1 91.69 200 GLY A CA 1
ATOM 1533 C C . GLY A 1 200 ? 10.039 6.508 3.166 1 91.69 200 GLY A C 1
ATOM 1534 O O . GLY A 1 200 ? 10.242 5.457 2.551 1 91.69 200 GLY A O 1
ATOM 1535 N N . ALA A 1 201 ? 9.727 6.582 4.434 1 87.94 201 ALA A N 1
ATOM 1536 C CA . ALA A 1 201 ? 9.57 5.355 5.207 1 87.94 201 ALA A CA 1
ATOM 1537 C C . ALA A 1 201 ? 8.43 4.5 4.668 1 87.94 201 ALA A C 1
ATOM 1539 O O . ALA A 1 201 ? 8.578 3.289 4.5 1 87.94 201 ALA A O 1
ATOM 1540 N N . ILE A 1 202 ? 7.363 5.09 4.387 1 86.81 202 ILE A N 1
ATOM 1541 C CA . ILE A 1 202 ? 6.199 4.367 3.879 1 86.81 202 ILE A CA 1
ATOM 1542 C C . ILE A 1 202 ? 6.504 3.816 2.486 1 86.81 202 ILE A C 1
ATOM 1544 O O . ILE A 1 202 ? 6.188 2.662 2.188 1 86.81 202 ILE A O 1
ATOM 1548 N N . SER A 1 203 ? 7.094 4.676 1.669 1 92.31 203 SER A N 1
ATOM 1549 C CA . SER A 1 203 ? 7.449 4.242 0.322 1 92.31 203 SER A CA 1
ATOM 1550 C C . SER A 1 203 ? 8.414 3.059 0.358 1 92.31 203 SER A C 1
ATOM 1552 O O . SER A 1 203 ? 8.234 2.086 -0.378 1 92.31 203 SER A O 1
ATOM 1554 N N . PHE A 1 204 ? 9.391 3.16 1.201 1 93.88 204 PHE A N 1
ATOM 1555 C CA . PHE A 1 204 ? 10.359 2.082 1.333 1 93.88 204 PHE A CA 1
ATOM 1556 C C . PHE A 1 204 ? 9.695 0.806 1.83 1 93.88 204 PHE A C 1
ATOM 1558 O O . PHE A 1 204 ? 9.891 -0.267 1.255 1 93.88 204 PHE A O 1
ATOM 1565 N N . ALA A 1 205 ? 8.938 0.937 2.887 1 90.69 205 ALA A N 1
ATOM 1566 C CA . ALA A 1 205 ? 8.273 -0.224 3.477 1 90.69 205 ALA A CA 1
ATOM 1567 C C . ALA A 1 205 ? 7.352 -0.901 2.465 1 90.69 205 ALA A C 1
ATOM 1569 O O . ALA A 1 205 ? 7.359 -2.127 2.334 1 90.69 205 ALA A O 1
ATOM 1570 N N . THR A 1 206 ? 6.617 -0.157 1.729 1 91.19 206 THR A N 1
ATOM 1571 C CA . THR A 1 206 ? 5.68 -0.722 0.767 1 91.19 206 THR A CA 1
ATOM 1572 C C . THR A 1 206 ? 6.418 -1.371 -0.398 1 91.19 206 THR A C 1
ATOM 1574 O O . THR A 1 206 ? 5.969 -2.379 -0.944 1 91.19 206 THR A O 1
ATOM 1577 N N . SER A 1 207 ? 7.547 -0.81 -0.768 1 95.44 207 SER A N 1
ATOM 1578 C CA . SER A 1 207 ? 8.352 -1.396 -1.836 1 95.44 207 SER A CA 1
ATOM 1579 C C . SER A 1 207 ? 8.984 -2.711 -1.393 1 95.44 207 SER A C 1
ATOM 1581 O O . SER A 1 207 ? 9.109 -3.645 -2.189 1 95.44 207 SER A O 1
ATOM 1583 N N . MET A 1 208 ? 9.367 -2.791 -0.167 1 94.75 208 MET A N 1
ATOM 1584 C CA . MET A 1 208 ? 9.961 -4.004 0.384 1 94.75 208 MET A CA 1
ATOM 1585 C C . MET A 1 208 ? 8.977 -5.168 0.324 1 94.75 208 MET A C 1
ATOM 1587 O O . MET A 1 208 ? 9.375 -6.309 0.078 1 94.75 208 MET A O 1
ATOM 1591 N N . GLY A 1 209 ? 7.742 -4.828 0.514 1 93.38 209 GLY A N 1
ATOM 1592 C CA . GLY A 1 209 ? 6.73 -5.867 0.588 1 93.38 209 GLY A CA 1
ATOM 1593 C C . GLY A 1 209 ? 5.957 -6.043 -0.707 1 93.38 209 GLY A C 1
ATOM 1594 O O . GLY A 1 209 ? 4.973 -6.781 -0.754 1 93.38 209 GLY A O 1
ATOM 1595 N N . ALA A 1 210 ? 6.352 -5.391 -1.752 1 93.38 210 ALA A N 1
ATOM 1596 C CA . ALA A 1 210 ? 5.633 -5.465 -3.02 1 93.38 210 ALA A CA 1
ATOM 1597 C C . ALA A 1 210 ? 5.668 -6.879 -3.588 1 93.38 210 ALA A C 1
ATOM 1599 O O . ALA A 1 210 ? 6.742 -7.453 -3.773 1 93.38 210 ALA A O 1
ATOM 1600 N N . PHE A 1 211 ? 4.578 -7.43 -3.881 1 93.56 211 PHE A N 1
ATOM 1601 C CA . PHE A 1 211 ? 4.5 -8.82 -4.328 1 93.56 211 PHE A CA 1
ATOM 1602 C C . PHE A 1 211 ? 3.824 -8.906 -5.691 1 93.56 211 PHE A C 1
ATOM 1604 O O . PHE A 1 211 ? 4.379 -9.492 -6.625 1 93.56 211 PHE A O 1
ATOM 1611 N N . GLY A 1 212 ? 2.699 -8.305 -5.82 1 92.44 212 GLY A N 1
ATOM 1612 C CA . GLY A 1 212 ? 1.958 -8.445 -7.062 1 92.44 212 GLY A CA 1
ATOM 1613 C C . GLY A 1 212 ? 2.738 -7.988 -8.281 1 92.44 212 GLY A C 1
ATOM 1614 O O . GLY A 1 212 ? 2.771 -8.68 -9.297 1 92.44 212 GLY A O 1
ATOM 1615 N N . THR A 1 213 ? 3.348 -6.867 -8.148 1 93.25 213 THR A N 1
ATOM 1616 C CA . THR A 1 213 ? 4.141 -6.328 -9.25 1 93.25 213 THR A CA 1
ATOM 1617 C C . THR A 1 213 ? 5.352 -7.215 -9.531 1 93.25 213 THR A C 1
ATOM 1619 O O . THR A 1 213 ? 5.66 -7.508 -10.688 1 93.25 213 THR A O 1
ATOM 1622 N N . ALA A 1 214 ? 6.012 -7.641 -8.469 1 94 214 ALA A N 1
ATOM 1623 C CA . ALA A 1 214 ? 7.176 -8.508 -8.625 1 94 214 ALA A CA 1
ATOM 1624 C C . ALA A 1 214 ? 6.777 -9.859 -9.219 1 94 214 ALA A C 1
ATOM 1626 O O . ALA A 1 214 ? 7.508 -10.422 -10.039 1 94 214 ALA A O 1
ATOM 1627 N N . PHE A 1 215 ? 5.68 -10.297 -8.805 1 93 215 PHE A N 1
ATOM 1628 C CA . PHE A 1 215 ? 5.207 -11.594 -9.273 1 93 215 PHE A CA 1
ATOM 1629 C C . PHE A 1 215 ? 4.996 -11.586 -10.789 1 93 215 PHE A C 1
ATOM 1631 O O . PHE A 1 215 ? 5.227 -12.586 -11.461 1 93 215 PHE A O 1
ATOM 1638 N N . THR A 1 216 ? 4.617 -10.477 -11.305 1 90.88 216 THR A N 1
ATOM 1639 C CA . THR A 1 216 ? 4.336 -10.352 -12.727 1 90.88 216 THR A CA 1
ATOM 1640 C C . THR A 1 216 ? 5.609 -10.039 -13.508 1 90.88 216 THR A C 1
ATOM 1642 O O . THR A 1 216 ? 5.797 -10.516 -14.625 1 90.88 216 THR A O 1
ATOM 1645 N N . LEU A 1 217 ? 6.531 -9.305 -12.898 1 93.69 217 LEU A N 1
ATOM 1646 C CA . LEU A 1 217 ? 7.59 -8.695 -13.688 1 93.69 217 LEU A CA 1
ATOM 1647 C C . LEU A 1 217 ? 8.938 -9.336 -13.383 1 93.69 217 LEU A C 1
ATOM 1649 O O . LEU A 1 217 ? 9.883 -9.227 -14.172 1 93.69 217 LEU A O 1
ATOM 1653 N N . ALA A 1 218 ? 9.109 -9.953 -12.227 1 92.19 218 ALA A N 1
ATOM 1654 C CA . ALA A 1 218 ? 10.438 -10.336 -11.742 1 92.19 218 ALA A CA 1
ATOM 1655 C C . ALA A 1 218 ? 10.875 -11.664 -12.344 1 92.19 218 ALA A C 1
ATOM 1657 O O . ALA A 1 218 ? 11.336 -12.555 -11.625 1 92.19 218 ALA A O 1
ATOM 1658 N N . ALA A 1 219 ? 10.891 -11.766 -13.664 1 88 219 ALA A N 1
ATOM 1659 C CA . ALA A 1 219 ? 11.305 -13 -14.336 1 88 219 ALA A CA 1
ATOM 1660 C C . ALA A 1 219 ? 12.828 -13.102 -14.398 1 88 219 ALA A C 1
ATOM 1662 O O . ALA A 1 219 ? 13.375 -14.211 -14.414 1 88 219 ALA A O 1
ATOM 1663 N N . GLN A 1 220 ? 13.586 -11.969 -14.359 1 92.56 220 GLN A N 1
ATOM 1664 C CA . GLN A 1 220 ? 15.031 -11.984 -14.531 1 92.56 220 GLN A CA 1
ATOM 1665 C C . GLN A 1 220 ? 15.734 -11.484 -13.273 1 92.56 220 GLN A C 1
ATOM 1667 O O . GLN A 1 220 ? 16.891 -11.07 -13.328 1 92.56 220 GLN A O 1
ATOM 1672 N N . ILE A 1 221 ? 14.992 -11.375 -12.188 1 93 221 ILE A N 1
ATOM 1673 C CA . ILE A 1 221 ? 15.562 -10.891 -10.938 1 93 221 ILE A CA 1
ATOM 1674 C C . ILE A 1 221 ? 14.875 -11.562 -9.758 1 93 221 ILE A C 1
ATOM 1676 O O . ILE A 1 221 ? 13.656 -11.773 -9.781 1 93 221 ILE A O 1
ATOM 1680 N N . ASP A 1 222 ? 15.68 -11.875 -8.758 1 95.5 222 ASP A N 1
ATOM 1681 C CA . ASP A 1 222 ? 15.125 -12.469 -7.547 1 95.5 222 ASP A CA 1
ATOM 1682 C C . ASP A 1 222 ? 14.906 -11.414 -6.465 1 95.5 222 ASP A C 1
ATOM 1684 O O . ASP A 1 222 ? 15.836 -10.703 -6.09 1 95.5 222 ASP A O 1
ATOM 1688 N N . VAL A 1 223 ? 13.68 -11.352 -6.039 1 96.69 223 VAL A N 1
ATOM 1689 C CA . VAL A 1 223 ? 13.375 -10.492 -4.906 1 96.69 223 VAL A CA 1
ATOM 1690 C C . VAL A 1 223 ? 12.805 -11.328 -3.76 1 96.69 223 VAL A C 1
ATOM 1692 O O . VAL A 1 223 ? 12.203 -12.375 -3.99 1 96.69 223 VAL A O 1
ATOM 1695 N N . LEU A 1 224 ? 12.992 -10.891 -2.613 1 96.38 224 LEU A N 1
ATOM 1696 C CA . LEU A 1 224 ? 12.773 -11.703 -1.421 1 96.38 224 LEU A CA 1
ATOM 1697 C C . LEU A 1 224 ? 11.297 -12.047 -1.27 1 96.38 224 LEU A C 1
ATOM 1699 O O . LEU A 1 224 ? 10.953 -13.164 -0.862 1 96.38 224 LEU A O 1
ATOM 1703 N N . PRO A 1 225 ? 10.32 -11.172 -1.54 1 95.12 225 PRO A N 1
ATOM 1704 C CA . PRO A 1 225 ? 8.914 -11.555 -1.445 1 95.12 225 PRO A CA 1
ATOM 1705 C C . PRO A 1 225 ? 8.57 -12.766 -2.311 1 95.12 225 PRO A C 1
ATOM 1707 O O . PRO A 1 225 ? 7.82 -13.641 -1.879 1 95.12 225 PRO A O 1
ATOM 1710 N N . LEU A 1 226 ? 9.164 -12.859 -3.43 1 94.88 226 LEU A N 1
ATOM 1711 C CA . LEU A 1 226 ? 8.914 -14 -4.309 1 94.88 226 LEU A CA 1
ATOM 1712 C C . LEU A 1 226 ? 9.625 -15.242 -3.799 1 94.88 226 LEU A C 1
ATOM 1714 O O . LEU A 1 226 ? 9.117 -16.359 -3.938 1 94.88 226 LEU A O 1
ATOM 1718 N N . THR A 1 227 ? 10.828 -14.992 -3.307 1 95.88 227 THR A N 1
ATOM 1719 C CA . THR A 1 227 ? 11.57 -16.109 -2.736 1 95.88 227 THR A CA 1
ATOM 1720 C C . THR A 1 227 ? 10.805 -16.719 -1.57 1 95.88 227 THR A C 1
ATOM 1722 O O . THR A 1 227 ? 10.742 -17.953 -1.442 1 95.88 227 THR A O 1
ATOM 1725 N N . ILE A 1 228 ? 10.234 -15.906 -0.73 1 93.06 228 ILE A N 1
ATOM 1726 C CA . ILE A 1 228 ? 9.43 -16.391 0.388 1 93.06 228 ILE A CA 1
ATOM 1727 C C . ILE A 1 228 ? 8.234 -17.172 -0.138 1 93.06 228 ILE A C 1
ATOM 1729 O O . ILE A 1 228 ? 7.938 -18.266 0.349 1 93.06 228 ILE A O 1
ATOM 1733 N N . TYR A 1 229 ? 7.637 -16.656 -1.155 1 91.56 229 TYR A N 1
ATOM 1734 C CA . TYR A 1 229 ? 6.48 -17.312 -1.762 1 91.56 229 TYR A CA 1
ATOM 1735 C C . TYR A 1 229 ? 6.855 -18.688 -2.311 1 91.56 229 TYR A C 1
ATOM 1737 O O . TYR A 1 229 ? 6.145 -19.656 -2.092 1 91.56 229 TYR A O 1
ATOM 1745 N N . ASN A 1 230 ? 7.938 -18.75 -3.02 1 93.69 230 ASN A N 1
ATOM 1746 C CA . ASN A 1 230 ? 8.367 -20.016 -3.605 1 93.69 230 ASN A CA 1
ATOM 1747 C C . ASN A 1 230 ? 8.695 -21.047 -2.531 1 93.69 230 ASN A C 1
ATOM 1749 O O . ASN A 1 230 ? 8.328 -22.219 -2.654 1 93.69 230 ASN A O 1
ATOM 1753 N N . GLU A 1 231 ? 9.414 -20.594 -1.512 1 91.44 231 GLU A N 1
ATOM 1754 C CA . GLU A 1 231 ? 9.75 -21.5 -0.421 1 91.44 231 GLU A CA 1
ATOM 1755 C C . GLU A 1 231 ? 8.492 -22.047 0.256 1 91.44 231 GLU A C 1
ATOM 1757 O O . GLU A 1 231 ? 8.422 -23.219 0.62 1 91.44 231 GLU A O 1
ATOM 1762 N N . PHE A 1 232 ? 7.504 -21.188 0.392 1 85.81 232 PHE A N 1
ATOM 1763 C CA . PHE A 1 232 ? 6.277 -21.578 1.078 1 85.81 232 PHE A CA 1
ATOM 1764 C C . PHE A 1 232 ? 5.398 -22.422 0.173 1 85.81 232 PHE A C 1
ATOM 1766 O O . PHE A 1 232 ? 4.922 -23.484 0.583 1 85.81 232 PHE A O 1
ATOM 1773 N N . THR A 1 233 ? 5.168 -22 -1.057 1 85.38 233 THR A N 1
ATOM 1774 C CA . THR A 1 233 ? 4.148 -22.594 -1.915 1 85.38 233 THR A CA 1
ATOM 1775 C C . THR A 1 233 ? 4.758 -23.672 -2.818 1 85.38 233 THR A C 1
ATOM 1777 O O . THR A 1 233 ? 4.262 -24.797 -2.873 1 85.38 233 THR A O 1
ATOM 1780 N N . ASN A 1 234 ? 5.836 -23.344 -3.502 1 88.56 234 ASN A N 1
ATOM 1781 C CA . ASN A 1 234 ? 6.387 -24.266 -4.492 1 88.56 234 ASN A CA 1
ATOM 1782 C C . ASN A 1 234 ? 7.242 -25.359 -3.836 1 88.56 234 ASN A C 1
ATOM 1784 O O . ASN A 1 234 ? 7.168 -26.516 -4.219 1 88.56 234 ASN A O 1
ATOM 1788 N N . TYR A 1 235 ? 7.965 -24.938 -2.756 1 89.25 235 TYR A N 1
ATOM 1789 C CA . TYR A 1 235 ? 8.891 -25.891 -2.135 1 89.25 235 TYR A CA 1
ATOM 1790 C C . TYR A 1 235 ? 8.336 -26.391 -0.807 1 89.25 235 TYR A C 1
ATOM 1792 O O . TYR A 1 235 ? 8.914 -27.297 -0.193 1 89.25 235 TYR A O 1
ATOM 1800 N N . ALA A 1 236 ? 7.285 -25.859 -0.349 1 85.75 236 ALA A N 1
ATOM 1801 C CA . ALA A 1 236 ? 6.633 -26.234 0.901 1 85.75 236 ALA A CA 1
ATOM 1802 C C . ALA A 1 236 ? 7.621 -26.219 2.064 1 85.75 236 ALA A C 1
ATOM 1804 O O . ALA A 1 236 ? 7.609 -27.109 2.916 1 85.75 236 ALA A O 1
ATOM 1805 N N . ASN A 1 237 ? 8.594 -25.359 1.936 1 89.12 237 ASN A N 1
ATOM 1806 C CA . ASN A 1 237 ? 9.586 -25.188 2.992 1 89.12 237 ASN A CA 1
ATOM 1807 C C . ASN A 1 237 ? 9.203 -24.047 3.93 1 89.12 237 ASN A C 1
ATOM 1809 O O . ASN A 1 237 ? 9.852 -23 3.932 1 89.12 237 ASN A O 1
ATOM 1813 N N . ILE A 1 238 ? 8.297 -24.344 4.816 1 85.62 238 ILE A N 1
ATOM 1814 C CA . ILE A 1 238 ? 7.664 -23.344 5.672 1 85.62 238 ILE A CA 1
ATOM 1815 C C . ILE A 1 238 ? 8.703 -22.75 6.625 1 85.62 238 ILE A C 1
ATOM 1817 O O . ILE A 1 238 ? 8.766 -21.531 6.797 1 85.62 238 ILE A O 1
ATOM 1821 N N . PRO A 1 239 ? 9.586 -23.547 7.148 1 88.5 239 PRO A N 1
ATOM 1822 C CA . PRO A 1 239 ? 10.57 -22.969 8.062 1 88.5 239 PRO A CA 1
ATOM 1823 C C . PRO A 1 239 ? 11.492 -21.953 7.383 1 88.5 239 PRO A C 1
ATOM 1825 O O . PRO A 1 239 ? 11.758 -20.891 7.938 1 88.5 239 PRO A O 1
ATOM 1828 N N . VAL A 1 240 ? 11.891 -22.266 6.18 1 91.69 240 VAL A N 1
ATOM 1829 C CA . VAL A 1 240 ? 12.773 -21.344 5.473 1 91.69 240 VAL A CA 1
ATOM 1830 C C . VAL A 1 240 ? 12 -20.094 5.07 1 91.69 240 VAL A C 1
ATOM 1832 O O . VAL A 1 240 ? 12.523 -18.984 5.152 1 91.69 240 VAL A O 1
ATOM 1835 N N . ALA A 1 241 ? 10.742 -20.297 4.637 1 91.19 241 ALA A N 1
ATOM 1836 C CA . ALA A 1 241 ? 9.891 -19.141 4.336 1 91.19 241 ALA A CA 1
ATOM 1837 C C . ALA A 1 241 ? 9.75 -18.234 5.551 1 91.19 241 ALA A C 1
ATOM 1839 O O . ALA A 1 241 ? 9.805 -17 5.426 1 91.19 241 ALA A O 1
ATOM 1840 N N . ALA A 1 242 ? 9.617 -18.844 6.66 1 88.88 242 ALA A N 1
ATOM 1841 C CA . ALA A 1 242 ? 9.5 -18.094 7.902 1 88.88 242 ALA A CA 1
ATOM 1842 C C . ALA A 1 242 ? 10.789 -17.344 8.227 1 88.88 242 ALA A C 1
ATOM 1844 O O . ALA A 1 242 ? 10.766 -16.172 8.562 1 88.88 242 ALA A O 1
ATOM 1845 N N . ALA A 1 243 ? 11.859 -18.016 8.117 1 91.62 243 ALA A N 1
ATOM 1846 C CA . ALA A 1 243 ? 13.156 -17.406 8.391 1 91.62 243 ALA A CA 1
ATOM 1847 C C . ALA A 1 243 ? 13.422 -16.234 7.438 1 91.62 243 ALA A C 1
ATOM 1849 O O . ALA A 1 243 ? 13.945 -15.195 7.852 1 91.62 243 ALA A O 1
ATOM 1850 N N . LEU A 1 244 ? 13.094 -16.406 6.188 1 93.88 244 LEU A N 1
ATOM 1851 C CA . LEU A 1 244 ? 13.281 -15.352 5.199 1 93.88 244 LEU A CA 1
ATOM 1852 C C . LEU A 1 244 ? 12.383 -14.156 5.508 1 93.88 244 LEU A C 1
ATOM 1854 O O . LEU A 1 244 ? 12.766 -13.008 5.258 1 93.88 244 LEU A O 1
ATOM 1858 N N . SER A 1 245 ? 11.18 -14.43 5.992 1 90.69 245 SER A N 1
ATOM 1859 C CA . SER A 1 245 ? 10.273 -13.352 6.391 1 90.69 245 SER A CA 1
ATOM 1860 C C . SER A 1 245 ? 10.867 -12.523 7.523 1 90.69 245 SER A C 1
ATOM 1862 O O . SER A 1 245 ? 10.758 -11.289 7.523 1 90.69 245 SER A O 1
ATOM 1864 N N . ILE A 1 246 ? 11.484 -13.164 8.445 1 88.56 246 ILE A N 1
ATOM 1865 C CA . ILE A 1 246 ? 12.141 -12.477 9.547 1 88.56 246 ILE A CA 1
ATOM 1866 C C . ILE A 1 246 ? 13.312 -11.656 9.016 1 88.56 246 ILE A C 1
ATOM 1868 O O . ILE A 1 246 ? 13.531 -10.523 9.461 1 88.56 246 ILE A O 1
ATOM 1872 N N . LEU A 1 247 ? 14.023 -12.258 8.109 1 92.5 247 LEU A N 1
ATOM 1873 C CA . LEU A 1 247 ? 15.133 -11.539 7.492 1 92.5 247 LEU A CA 1
ATOM 1874 C C . LEU A 1 247 ? 14.641 -10.289 6.773 1 92.5 247 LEU A C 1
ATOM 1876 O O . LEU A 1 247 ? 15.258 -9.227 6.887 1 92.5 247 LEU A O 1
ATOM 1880 N N . LEU A 1 248 ? 13.602 -10.422 6.066 1 92.88 248 LEU A N 1
ATOM 1881 C CA . LEU A 1 248 ? 13.008 -9.289 5.367 1 92.88 248 LEU A CA 1
ATOM 1882 C C . LEU A 1 248 ? 12.594 -8.203 6.352 1 92.88 248 LEU A C 1
ATOM 1884 O O . LEU A 1 248 ? 12.859 -7.02 6.129 1 92.88 248 LEU A O 1
ATOM 1888 N N . GLY A 1 249 ? 11.891 -8.617 7.398 1 88.69 249 GLY A N 1
ATOM 1889 C CA . GLY A 1 249 ? 11.477 -7.672 8.43 1 88.69 249 GLY A CA 1
ATOM 1890 C C . GLY A 1 249 ? 12.648 -6.969 9.094 1 88.69 249 GLY A C 1
ATOM 1891 O O . GLY A 1 249 ? 12.625 -5.75 9.273 1 88.69 249 GLY A O 1
ATOM 1892 N N . ALA A 1 250 ? 13.648 -7.691 9.43 1 88.88 250 ALA A N 1
ATOM 1893 C CA . ALA A 1 250 ? 14.828 -7.137 10.086 1 88.88 250 ALA A CA 1
ATOM 1894 C C . ALA A 1 250 ? 15.539 -6.137 9.18 1 88.88 250 ALA A C 1
ATOM 1896 O O . ALA A 1 250 ? 15.969 -5.074 9.633 1 88.88 250 ALA A O 1
ATOM 1897 N N . ALA A 1 251 ? 15.688 -6.496 7.953 1 92.81 251 ALA A N 1
ATOM 1898 C CA . ALA A 1 251 ? 16.328 -5.594 7 1 92.81 251 ALA A CA 1
ATOM 1899 C C . ALA A 1 251 ? 15.516 -4.312 6.824 1 92.81 251 ALA A C 1
ATOM 1901 O O . ALA A 1 251 ? 16.078 -3.219 6.758 1 92.81 251 ALA A O 1
ATOM 1902 N N . SER A 1 252 ? 14.227 -4.504 6.695 1 90.56 252 SER A N 1
ATOM 1903 C CA . SER A 1 252 ? 13.352 -3.342 6.578 1 90.56 252 SER A CA 1
ATOM 1904 C C . SER A 1 252 ? 13.492 -2.414 7.781 1 90.56 252 SER A C 1
ATOM 1906 O O . SER A 1 252 ? 13.648 -1.202 7.621 1 90.56 252 SER A O 1
ATOM 1908 N N . TRP A 1 253 ? 13.477 -2.967 8.922 1 84.12 253 TRP A N 1
ATOM 1909 C CA . TRP A 1 253 ? 13.609 -2.201 10.156 1 84.12 253 TRP A CA 1
ATOM 1910 C C . TRP A 1 253 ? 14.969 -1.516 10.234 1 84.12 253 TRP A C 1
ATOM 1912 O O . TRP A 1 253 ? 15.062 -0.355 10.641 1 84.12 253 TRP A O 1
ATOM 1922 N N . ALA A 1 254 ? 16 -2.201 9.938 1 86.88 254 ALA A N 1
ATOM 1923 C CA . ALA A 1 254 ? 17.359 -1.66 10 1 86.88 254 ALA A CA 1
ATOM 1924 C C . ALA A 1 254 ? 17.484 -0.433 9.102 1 86.88 254 ALA A C 1
ATOM 1926 O O . ALA A 1 254 ? 18.016 0.596 9.523 1 86.88 254 ALA A O 1
ATOM 1927 N N . VAL A 1 255 ? 17 -0.534 7.922 1 86.38 255 VAL A N 1
ATOM 1928 C CA . VAL A 1 255 ? 17.109 0.571 6.973 1 86.38 255 VAL A CA 1
ATOM 1929 C C . VAL A 1 255 ? 16.281 1.758 7.469 1 86.38 255 VAL A C 1
ATOM 1931 O O . VAL A 1 255 ? 16.75 2.902 7.422 1 86.38 255 VAL A O 1
ATOM 1934 N N . MET A 1 256 ? 15.102 1.465 7.957 1 81.69 256 MET A N 1
ATOM 1935 C CA . MET A 1 256 ? 14.234 2.529 8.453 1 81.69 256 MET A CA 1
ATOM 1936 C C . MET A 1 256 ? 14.828 3.18 9.695 1 81.69 256 MET A C 1
ATOM 1938 O O . MET A 1 256 ? 14.711 4.395 9.883 1 81.69 256 MET A O 1
ATOM 1942 N N . TYR A 1 257 ? 15.406 2.43 10.531 1 77.44 257 TYR A N 1
ATOM 1943 C CA . TYR A 1 257 ? 16.031 2.947 11.742 1 77.44 257 TYR A CA 1
ATOM 1944 C C . TYR A 1 257 ? 17.188 3.885 11.391 1 77.44 257 TYR A C 1
ATOM 1946 O O . TYR A 1 257 ? 17.312 4.965 11.977 1 77.44 257 TYR A O 1
ATOM 1954 N N . VAL A 1 258 ? 17.984 3.479 10.492 1 77.25 258 VAL A N 1
ATOM 1955 C CA . VAL A 1 258 ? 19.125 4.289 10.07 1 77.25 258 VAL A CA 1
ATOM 1956 C C . VAL A 1 258 ? 18.625 5.582 9.43 1 77.25 258 VAL A C 1
ATOM 1958 O O . VAL A 1 258 ? 19.188 6.656 9.664 1 77.25 258 VAL A O 1
ATOM 1961 N N . ALA A 1 259 ? 17.594 5.508 8.625 1 74.38 259 ALA A N 1
ATOM 1962 C CA . ALA A 1 259 ? 17.031 6.68 7.965 1 74.38 259 ALA A CA 1
ATOM 1963 C C . ALA A 1 259 ? 16.453 7.664 8.977 1 74.38 259 ALA A C 1
ATOM 1965 O O . ALA A 1 259 ? 16.625 8.875 8.836 1 74.38 259 ALA A O 1
ATOM 1966 N N . HIS A 1 260 ? 15.812 7.207 9.992 1 71.12 260 HIS A N 1
ATOM 1967 C CA . HIS A 1 260 ? 15.234 8.062 11.016 1 71.12 260 HIS A CA 1
ATOM 1968 C C . HIS A 1 260 ? 16.328 8.68 11.891 1 71.12 260 HIS A C 1
ATOM 1970 O O . HIS A 1 260 ? 16.219 9.844 12.289 1 71.12 260 HIS A O 1
ATOM 1976 N N . ALA A 1 261 ? 17.281 7.879 12.227 1 66.88 261 ALA A N 1
ATOM 1977 C CA . ALA A 1 261 ? 18.375 8.375 13.047 1 66.88 261 ALA A CA 1
ATOM 1978 C C . ALA A 1 261 ? 19.156 9.469 12.32 1 66.88 261 ALA A C 1
ATOM 1980 O O . ALA A 1 261 ? 19.594 10.438 12.938 1 66.88 261 ALA A O 1
ATOM 1981 N N . GLY A 1 262 ? 19.281 9.312 11.094 1 60.78 262 GLY A N 1
ATOM 1982 C CA . GLY A 1 262 ? 19.969 10.328 10.305 1 60.78 262 GLY A CA 1
ATOM 1983 C C . GLY A 1 262 ? 19.188 11.633 10.211 1 60.78 262 GLY A C 1
ATOM 1984 O O . GLY A 1 262 ? 19.781 12.711 10.234 1 60.78 262 GLY A O 1
ATOM 1985 N N . ALA A 1 263 ? 17.938 11.562 10.086 1 58.78 263 ALA A N 1
ATOM 1986 C CA . ALA A 1 263 ? 17.094 12.75 10.008 1 58.78 263 ALA A CA 1
ATOM 1987 C C . ALA A 1 263 ? 17.156 13.555 11.305 1 58.78 263 ALA A C 1
ATOM 1989 O O . ALA A 1 263 ? 17.125 14.789 11.273 1 58.78 263 ALA A O 1
ATOM 1990 N N . ARG A 1 264 ? 17.25 12.945 12.375 1 56.28 264 ARG A N 1
ATOM 1991 C CA . ARG A 1 264 ? 17.391 13.625 13.664 1 56.28 264 ARG A CA 1
ATOM 1992 C C . ARG A 1 264 ? 18.75 14.312 13.773 1 56.28 264 ARG A C 1
ATOM 1994 O O . ARG A 1 264 ? 18.844 15.398 14.344 1 56.28 264 ARG A O 1
ATOM 2001 N N . MET A 1 265 ? 19.594 13.531 13.289 1 47.53 265 MET A N 1
ATOM 2002 C CA . MET A 1 265 ? 20.938 14.125 13.375 1 47.53 265 MET A CA 1
ATOM 2003 C C . MET A 1 265 ? 21.016 15.391 12.523 1 47.53 265 MET A C 1
ATOM 2005 O O . MET A 1 265 ? 21.734 16.328 12.875 1 47.53 265 MET A O 1
ATOM 2009 N N . GLY A 1 266 ? 20.281 15.344 11.461 1 44.34 266 GLY A N 1
ATOM 2010 C CA . GLY A 1 266 ? 20.297 16.562 10.656 1 44.34 266 GLY A CA 1
ATOM 2011 C C . GLY A 1 266 ? 19.5 17.688 11.273 1 44.34 266 GLY A C 1
ATOM 2012 O O . GLY A 1 266 ? 19.828 18.859 11.094 1 44.34 266 GLY A O 1
ATOM 2013 N N . ALA A 1 267 ? 18.453 17.531 11.953 1 47.19 2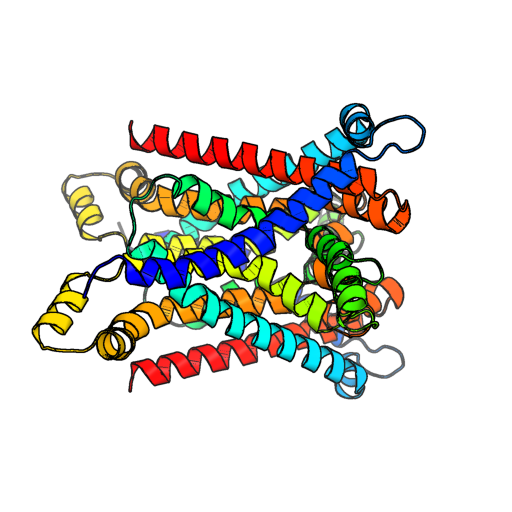67 ALA A N 1
ATOM 2014 C CA . ALA A 1 267 ? 17.672 18.562 12.633 1 47.19 267 ALA A CA 1
ATOM 2015 C C . ALA A 1 267 ? 18.453 19.156 13.797 1 47.19 267 ALA A C 1
ATOM 2017 O O . ALA A 1 267 ? 18.297 20.344 14.117 1 47.19 267 ALA A O 1
ATOM 2018 N N . THR A 1 268 ? 19.234 18.438 14.477 1 42.28 268 THR A N 1
ATOM 2019 C CA . THR A 1 268 ? 20.031 18.984 15.57 1 42.28 268 THR A CA 1
ATOM 2020 C C . THR A 1 268 ? 21.25 19.719 15.039 1 42.28 268 THR A C 1
ATOM 2022 O O . THR A 1 268 ? 21.859 20.531 15.75 1 42.28 268 THR A O 1
ATOM 2025 N N . ALA A 1 269 ? 21.562 19.516 13.812 1 39.78 269 ALA A N 1
ATOM 2026 C CA . ALA A 1 269 ? 22.719 20.312 13.398 1 39.78 269 ALA A CA 1
ATOM 2027 C C . ALA A 1 269 ? 22.281 21.688 12.898 1 39.78 269 ALA A C 1
ATOM 2029 O O . ALA A 1 269 ? 21.219 21.828 12.281 1 39.78 269 ALA A O 1
ATOM 2030 N N . MET B 1 1 ? 10.586 38.469 -10.828 1 33.72 1 MET B N 1
ATOM 2031 C CA . MET B 1 1 ? 10.734 37.25 -11.578 1 33.72 1 MET B CA 1
ATOM 2032 C C . MET B 1 1 ? 9.406 36.5 -11.656 1 33.72 1 MET B C 1
ATOM 2034 O O . MET B 1 1 ? 8.805 36.188 -10.625 1 33.72 1 MET B O 1
ATOM 2038 N N . SER B 1 2 ? 8.648 36.469 -12.734 1 39.72 2 SER B N 1
ATOM 2039 C CA . SER B 1 2 ? 7.27 36.219 -13.141 1 39.72 2 SER B CA 1
ATOM 2040 C C . SER B 1 2 ? 6.852 34.781 -12.805 1 39.72 2 SER B C 1
ATOM 2042 O O . SER B 1 2 ? 7.68 33.875 -12.789 1 39.72 2 SER B O 1
ATOM 2044 N N . GLY B 1 3 ? 5.863 34.469 -12.109 1 45.12 3 GLY B N 1
ATOM 2045 C CA . GLY B 1 3 ? 5.023 33.375 -11.625 1 45.12 3 GLY B CA 1
ATOM 2046 C C . GLY B 1 3 ? 4.91 32.25 -12.617 1 45.12 3 GLY B C 1
ATOM 2047 O O . GLY B 1 3 ? 4.285 31.219 -12.32 1 45.12 3 GLY B O 1
ATOM 2048 N N . ARG B 1 4 ? 5.152 32.562 -13.867 1 48.81 4 ARG B N 1
ATOM 2049 C CA . ARG B 1 4 ? 4.832 31.75 -15.047 1 48.81 4 ARG B CA 1
ATOM 2050 C C . ARG B 1 4 ? 5.871 30.656 -15.258 1 48.81 4 ARG B C 1
ATOM 2052 O O . ARG B 1 4 ? 5.59 29.641 -15.906 1 48.81 4 ARG B O 1
ATOM 2059 N N . SER B 1 5 ? 7.062 30.906 -14.938 1 48.41 5 SER B N 1
ATOM 2060 C CA . SER B 1 5 ? 8.195 30.078 -15.352 1 48.41 5 SER B CA 1
ATOM 2061 C C . SER B 1 5 ? 8.148 28.703 -14.68 1 48.41 5 SER B C 1
ATOM 2063 O O . SER B 1 5 ? 8.539 27.703 -15.281 1 48.41 5 SER B O 1
ATOM 2065 N N . TRP B 1 6 ? 7.688 28.672 -13.547 1 47.69 6 TRP B N 1
ATOM 2066 C CA . TRP B 1 6 ? 7.773 27.422 -12.797 1 47.69 6 TRP B CA 1
ATOM 2067 C C . TRP B 1 6 ? 6.773 26.406 -13.328 1 47.69 6 TRP B C 1
ATOM 2069 O O . TRP B 1 6 ? 6.879 25.219 -13.023 1 47.69 6 TRP B O 1
ATOM 2079 N N . TRP B 1 7 ? 5.734 26.938 -14.062 1 52.97 7 TRP B N 1
ATOM 2080 C CA . TRP B 1 7 ? 4.801 26.062 -14.773 1 52.97 7 TRP B CA 1
ATOM 2081 C C . TRP B 1 7 ? 5.543 25.141 -15.734 1 52.97 7 TRP B C 1
ATOM 2083 O O . TRP B 1 7 ? 5.129 24 -15.938 1 52.97 7 TRP B O 1
ATOM 2093 N N . TRP B 1 8 ? 6.57 25.672 -16.266 1 53.72 8 TRP B N 1
ATOM 2094 C CA . TRP B 1 8 ? 7.324 24.938 -17.281 1 53.72 8 TRP B CA 1
ATOM 2095 C C . TRP B 1 8 ? 8.023 23.734 -16.656 1 53.72 8 TRP B C 1
ATOM 2097 O O . TRP B 1 8 ? 8.25 22.719 -17.328 1 53.72 8 TRP B O 1
ATOM 2107 N N . LEU B 1 9 ? 8.32 23.938 -15.43 1 52.56 9 LEU B N 1
ATOM 2108 C CA . LEU B 1 9 ? 9.008 22.797 -14.812 1 52.56 9 LEU B CA 1
ATOM 2109 C C . LEU B 1 9 ? 8.008 21.797 -14.258 1 52.56 9 LEU B C 1
ATOM 2111 O O . LEU B 1 9 ? 8.234 20.578 -14.336 1 52.56 9 LEU B O 1
ATOM 2115 N N . ALA B 1 10 ? 6.945 22.297 -13.734 1 55.75 10 ALA B N 1
ATOM 2116 C CA . ALA B 1 10 ? 5.977 21.391 -13.109 1 55.75 10 ALA B CA 1
ATOM 2117 C C . ALA B 1 10 ? 5.141 20.672 -14.164 1 55.75 10 ALA B C 1
ATOM 2119 O O . ALA B 1 10 ? 4.738 19.531 -13.961 1 55.75 10 ALA B O 1
ATOM 2120 N N . ALA B 1 11 ? 4.926 21.312 -15.266 1 58.56 11 ALA B N 1
ATOM 2121 C CA . ALA B 1 11 ? 4.059 20.766 -16.297 1 58.56 11 ALA B CA 1
ATOM 2122 C C . ALA B 1 11 ? 4.656 19.484 -16.891 1 58.56 11 ALA B C 1
ATOM 2124 O O . ALA B 1 11 ? 3.963 18.469 -17.031 1 58.56 11 ALA B O 1
ATOM 2125 N N . PRO B 1 12 ? 5.875 19.516 -17.094 1 56 12 PRO B N 1
ATOM 2126 C CA . PRO B 1 12 ? 6.43 18.281 -17.656 1 56 12 PRO B CA 1
ATOM 2127 C C . PRO B 1 12 ? 6.387 17.125 -16.656 1 56 12 PRO B C 1
ATOM 2129 O O . PRO B 1 12 ? 6.109 15.984 -17.047 1 56 12 PRO B O 1
ATOM 2132 N N . ALA B 1 13 ? 6.641 17.516 -15.453 1 57.38 13 ALA B N 1
ATOM 2133 C CA . ALA B 1 13 ? 6.602 16.438 -14.453 1 57.38 13 ALA B CA 1
ATOM 2134 C C . ALA B 1 13 ? 5.188 15.891 -14.297 1 57.38 13 ALA B C 1
ATOM 2136 O O . ALA B 1 13 ? 4.992 14.68 -14.219 1 57.38 13 ALA B O 1
ATOM 2137 N N . ALA B 1 14 ? 4.301 16.859 -14.344 1 61.97 14 ALA B N 1
ATOM 2138 C CA . ALA B 1 14 ? 2.902 16.438 -14.266 1 61.97 14 ALA B CA 1
ATOM 2139 C C . ALA B 1 14 ? 2.508 15.633 -15.5 1 61.97 14 ALA B C 1
ATOM 2141 O O . ALA B 1 14 ? 1.775 14.641 -15.391 1 61.97 14 ALA B O 1
ATOM 2142 N N . ALA B 1 15 ? 3.01 16.078 -16.578 1 60.59 15 ALA B N 1
ATOM 2143 C CA . ALA B 1 15 ? 2.684 15.375 -17.828 1 60.59 15 ALA B CA 1
ATOM 2144 C C . ALA B 1 15 ? 3.268 13.961 -17.828 1 60.59 15 ALA B C 1
ATOM 2146 O O . ALA B 1 15 ? 2.598 13.008 -18.234 1 60.59 15 ALA B O 1
ATOM 2147 N N . VAL B 1 16 ? 4.461 13.875 -17.391 1 59.47 16 VAL B N 1
ATOM 2148 C CA . VAL B 1 16 ? 5.105 12.57 -17.359 1 59.47 16 VAL B CA 1
ATOM 2149 C C . VAL B 1 16 ? 4.387 11.656 -16.375 1 59.47 16 VAL B C 1
ATOM 2151 O O . VAL B 1 16 ? 4.145 10.477 -16.672 1 59.47 16 VAL B O 1
ATOM 2154 N N . PHE B 1 17 ? 3.992 12.344 -15.391 1 61.97 17 PHE B N 1
ATOM 2155 C CA . PHE B 1 17 ? 3.256 11.586 -14.391 1 61.97 17 PHE B CA 1
ATOM 2156 C C . PHE B 1 17 ? 1.914 11.117 -14.945 1 61.97 17 PHE B C 1
ATOM 2158 O O . PHE B 1 17 ? 1.56 9.945 -14.812 1 61.97 17 PHE B O 1
ATOM 2165 N N . LEU B 1 18 ? 1.298 12.07 -15.617 1 65 18 LEU B N 1
ATOM 2166 C CA . LEU B 1 18 ? -0.007 11.727 -16.172 1 65 18 LEU B CA 1
ATOM 2167 C C . LEU B 1 18 ? 0.129 10.68 -17.266 1 65 18 LEU B C 1
ATOM 2169 O O . LEU B 1 18 ? -0.678 9.75 -17.344 1 65 18 LEU B O 1
ATOM 2173 N N . ALA B 1 19 ? 1.133 10.859 -18 1 64.31 19 ALA B N 1
ATOM 2174 C CA . ALA B 1 19 ? 1.356 9.891 -19.062 1 64.31 19 ALA B CA 1
ATOM 2175 C C . ALA B 1 19 ? 1.683 8.516 -18.5 1 64.31 19 ALA B C 1
ATOM 2177 O O . ALA B 1 19 ? 1.152 7.504 -18.969 1 64.31 19 ALA B O 1
ATOM 2178 N N . PHE B 1 20 ? 2.508 8.594 -17.5 1 67.62 20 PHE B N 1
ATOM 2179 C CA . PHE B 1 20 ? 2.939 7.344 -16.875 1 67.62 20 PHE B CA 1
ATOM 2180 C C . PHE B 1 20 ? 1.756 6.602 -16.266 1 67.62 20 PHE B C 1
ATOM 2182 O O . PHE B 1 20 ? 1.698 5.371 -16.312 1 67.62 20 PHE B O 1
ATOM 2189 N N . TRP B 1 21 ? 0.795 7.367 -15.914 1 71.5 21 TRP B N 1
ATOM 2190 C CA . TRP B 1 21 ? -0.358 6.758 -15.266 1 71.5 21 TRP B CA 1
ATOM 2191 C C . TRP B 1 21 ? -1.477 6.492 -16.266 1 71.5 21 TRP B C 1
ATOM 2193 O O . TRP B 1 21 ? -2.094 5.426 -16.25 1 71.5 21 TRP B O 1
ATOM 2203 N N . LEU B 1 22 ? -1.684 7.414 -17.219 1 72.5 22 LEU B N 1
ATOM 2204 C CA . LEU B 1 22 ? -2.852 7.359 -18.094 1 72.5 22 LEU B CA 1
ATOM 2205 C C . LEU B 1 22 ? -2.596 6.449 -19.281 1 72.5 22 LEU B C 1
ATOM 2207 O O . LEU B 1 22 ? -3.514 5.789 -19.781 1 72.5 22 LEU B O 1
ATOM 2211 N N . LEU B 1 23 ? -1.401 6.387 -19.719 1 71.31 23 LEU B N 1
ATOM 2212 C CA . LEU B 1 23 ? -1.129 5.637 -20.938 1 71.31 23 LEU B CA 1
ATOM 2213 C C . LEU B 1 23 ? -1.441 4.156 -20.75 1 71.31 23 LEU B C 1
ATOM 2215 O O . LEU B 1 23 ? -2.107 3.543 -21.594 1 71.31 23 LEU B O 1
ATOM 2219 N N . PRO B 1 24 ? -0.991 3.65 -19.609 1 69.69 24 PRO B N 1
ATOM 2220 C CA . PRO B 1 24 ? -1.348 2.246 -19.406 1 69.69 24 PRO B CA 1
ATOM 2221 C C . PRO B 1 24 ? -2.854 2.031 -19.281 1 69.69 24 PRO B C 1
ATOM 2223 O O . PRO B 1 24 ? -3.377 1.013 -19.734 1 69.69 24 PRO B O 1
ATOM 2226 N N . MET B 1 25 ? -3.486 2.99 -18.828 1 73.25 25 MET B N 1
ATOM 2227 C CA . MET B 1 25 ? -4.934 2.879 -18.656 1 73.25 25 MET B CA 1
ATOM 2228 C C . MET B 1 25 ? -5.641 2.926 -20.016 1 73.25 25 MET B C 1
ATOM 2230 O O . MET B 1 25 ? -6.59 2.178 -20.25 1 73.25 25 MET B O 1
ATOM 2234 N N . ILE B 1 26 ? -5.156 3.764 -20.828 1 76.31 26 ILE B N 1
ATOM 2235 C CA . ILE B 1 26 ? -5.719 3.873 -22.172 1 76.31 26 ILE B CA 1
ATOM 2236 C C . ILE B 1 26 ? -5.438 2.592 -22.953 1 76.31 26 ILE B C 1
ATOM 2238 O O . ILE B 1 26 ? -6.305 2.102 -23.688 1 76.31 26 ILE B O 1
ATOM 2242 N N . GLY B 1 27 ? -4.273 2.055 -22.797 1 75.44 27 GLY B N 1
ATOM 2243 C CA . GLY B 1 27 ? -3.941 0.791 -23.438 1 75.44 27 GLY B CA 1
ATOM 2244 C C . GLY B 1 27 ? -4.824 -0.356 -22.984 1 75.44 27 GLY B C 1
ATOM 2245 O O . GLY B 1 27 ? -5.273 -1.161 -23.812 1 75.44 27 GLY B O 1
ATOM 2246 N N . LEU B 1 28 ? -5.012 -0.355 -21.734 1 76.25 28 LEU B N 1
ATOM 2247 C CA . LEU B 1 28 ? -5.887 -1.396 -21.203 1 76.25 28 LEU B CA 1
ATOM 2248 C C . LEU B 1 28 ? -7.309 -1.226 -21.719 1 76.25 28 LEU B C 1
ATOM 2250 O O . LEU B 1 28 ? -7.965 -2.205 -22.094 1 76.25 28 LEU B O 1
ATOM 2254 N N . ALA B 1 29 ? -7.766 0.024 -21.75 1 81.19 29 ALA B N 1
ATOM 2255 C CA . ALA B 1 29 ? -9.117 0.294 -22.234 1 81.19 29 ALA B CA 1
ATOM 2256 C C . ALA B 1 29 ? -9.273 -0.146 -23.688 1 81.19 29 ALA B C 1
ATOM 2258 O O . ALA B 1 29 ? -10.297 -0.718 -24.062 1 81.19 29 ALA B O 1
ATOM 2259 N N . TRP B 1 30 ? -8.242 0.067 -24.406 1 80.88 30 TRP B N 1
ATOM 2260 C CA . TRP B 1 30 ? -8.266 -0.303 -25.812 1 80.88 30 TRP B CA 1
ATOM 2261 C C . TRP B 1 30 ? -8.258 -1.819 -25.984 1 80.88 30 TRP B C 1
ATOM 2263 O O . TRP B 1 30 ? -8.961 -2.363 -26.844 1 80.88 30 TRP B O 1
ATOM 2273 N N . ALA B 1 31 ? -7.523 -2.451 -25.203 1 78.56 31 ALA B N 1
ATOM 2274 C CA . ALA B 1 31 ? -7.418 -3.906 -25.281 1 78.56 31 ALA B CA 1
ATOM 2275 C C . ALA B 1 31 ? -8.75 -4.57 -24.953 1 78.56 31 ALA B C 1
ATOM 2277 O O . ALA B 1 31 ? -9.047 -5.664 -25.438 1 78.56 31 ALA B O 1
ATOM 2278 N N . GLY B 1 32 ? -9.562 -3.902 -24.203 1 81.19 32 GLY B N 1
ATOM 2279 C CA . GLY B 1 32 ? -10.875 -4.43 -23.844 1 81.19 32 GLY B CA 1
ATOM 2280 C C . GLY B 1 32 ? -11.844 -4.457 -25 1 81.19 32 GLY B C 1
ATOM 2281 O O . GLY B 1 32 ? -12.852 -5.168 -24.953 1 81.19 32 GLY B O 1
ATOM 2282 N N . PHE B 1 33 ? -11.477 -3.66 -26.016 1 85.06 33 PHE B N 1
ATOM 2283 C CA . PHE B 1 33 ? -12.367 -3.619 -27.172 1 85.06 33 PHE B CA 1
ATOM 2284 C C . PHE B 1 33 ? -12.055 -4.758 -28.125 1 85.06 33 PHE B C 1
ATOM 2286 O O . PHE B 1 33 ? -12.828 -5.023 -29.062 1 85.06 33 PHE B O 1
ATOM 2293 N N . SER B 1 34 ? -11.055 -5.457 -27.844 1 81.38 34 SER B N 1
ATOM 2294 C CA . SER B 1 34 ? -10.695 -6.562 -28.734 1 81.38 34 SER B CA 1
ATOM 2295 C C . SER B 1 34 ? -11.734 -7.68 -28.656 1 81.38 34 SER B C 1
ATOM 2297 O O . SER B 1 34 ? -12.328 -7.918 -27.609 1 81.38 34 SER B O 1
ATOM 2299 N N . VAL B 1 35 ? -12.031 -8.195 -29.906 1 75.62 35 VAL B N 1
ATOM 2300 C CA . VAL B 1 35 ? -13.07 -9.211 -30.047 1 75.62 35 VAL B CA 1
ATOM 2301 C C . VAL B 1 35 ? -12.438 -10.602 -30.047 1 75.62 35 VAL B C 1
ATOM 2303 O O . VAL B 1 35 ? -11.461 -10.844 -30.781 1 75.62 35 VAL B O 1
ATOM 2306 N N . ARG B 1 36 ? -12.742 -11.227 -29.047 1 71.19 36 ARG B N 1
ATOM 2307 C CA . ARG B 1 36 ? -12.406 -12.648 -29.016 1 71.19 36 ARG B CA 1
ATOM 2308 C C . ARG B 1 36 ? -13.672 -13.508 -29.047 1 71.19 36 ARG B C 1
ATOM 2310 O O . ARG B 1 36 ? -14.609 -13.266 -28.281 1 71.19 36 ARG B O 1
ATOM 2317 N N . ASP B 1 37 ? -13.68 -14.547 -29.828 1 72.69 37 ASP B N 1
ATOM 2318 C CA . ASP B 1 37 ? -14.789 -15.477 -29.969 1 72.69 37 ASP B CA 1
ATOM 2319 C C . ASP B 1 37 ? -16.094 -14.734 -30.281 1 72.69 37 ASP B C 1
ATOM 2321 O O . ASP B 1 37 ? -17.141 -15.062 -29.734 1 72.69 37 ASP B O 1
ATOM 2325 N N . GLY B 1 38 ? -16.047 -13.641 -30.938 1 75.38 38 GLY B N 1
ATOM 2326 C CA . GLY B 1 38 ? -17.219 -12.977 -31.469 1 75.38 38 GLY B CA 1
ATOM 2327 C C . GLY B 1 38 ? -17.734 -11.859 -30.578 1 75.38 38 GLY B C 1
ATOM 2328 O O . GLY B 1 38 ? -18.641 -11.117 -30.953 1 75.38 38 GLY B O 1
ATOM 2329 N N . GLU B 1 39 ? -17.375 -11.867 -29.312 1 84.38 39 GLU B N 1
ATOM 2330 C CA . GLU B 1 39 ? -17.859 -10.82 -28.422 1 84.38 39 GLU B CA 1
ATOM 2331 C C . GLU B 1 39 ? -16.688 -9.992 -27.875 1 84.38 39 GLU B C 1
ATOM 2333 O O . GLU B 1 39 ? -15.586 -10.508 -27.672 1 84.38 39 GLU B O 1
ATOM 2338 N N . SER B 1 40 ? -17.109 -8.781 -27.781 1 88.19 40 SER B N 1
ATOM 2339 C CA . SER B 1 40 ? -16.094 -7.926 -27.172 1 88.19 40 SER B CA 1
ATOM 2340 C C . SER B 1 40 ? -15.875 -8.289 -25.703 1 88.19 40 SER B C 1
ATOM 2342 O O . SER B 1 40 ? -16.75 -8.859 -25.062 1 88.19 40 SER B O 1
ATOM 2344 N N . ALA B 1 41 ? -14.711 -8.094 -25.234 1 91.81 41 ALA B N 1
ATOM 2345 C CA . ALA B 1 41 ? -14.367 -8.375 -23.844 1 91.81 41 ALA B CA 1
ATOM 2346 C C . ALA B 1 41 ? -15.25 -7.586 -22.875 1 91.81 41 ALA B C 1
ATOM 2348 O O . ALA B 1 41 ? -15.633 -8.086 -21.828 1 91.81 41 ALA B O 1
ATOM 2349 N N . TYR B 1 42 ? -15.625 -6.406 -23.312 1 92.12 42 TYR B N 1
ATOM 2350 C CA . TYR B 1 42 ? -16.484 -5.586 -22.469 1 92.12 42 TYR B CA 1
ATOM 2351 C C . TYR B 1 42 ? -17.875 -6.219 -22.328 1 92.12 42 TYR B C 1
ATOM 2353 O O . TYR B 1 42 ? -18.438 -6.246 -21.234 1 92.12 42 TYR B O 1
ATOM 2361 N N . LEU B 1 43 ? -18.312 -6.723 -23.359 1 90.19 43 LEU B N 1
ATOM 2362 C CA . LEU B 1 43 ? -19.609 -7.379 -23.328 1 90.19 43 LEU B CA 1
ATOM 2363 C C . LEU B 1 43 ? -19.547 -8.656 -22.484 1 90.19 43 LEU B C 1
ATOM 2365 O O . LEU B 1 43 ? -20.484 -8.961 -21.75 1 90.19 43 LEU B O 1
ATOM 2369 N N . THR B 1 44 ? -18.531 -9.375 -22.656 1 90.62 44 THR B N 1
ATOM 2370 C CA . THR B 1 44 ? -18.344 -10.594 -21.875 1 90.62 44 THR B CA 1
ATOM 2371 C C . THR B 1 44 ? -18.328 -10.289 -20.391 1 90.62 44 THR B C 1
ATOM 2373 O O . THR B 1 44 ? -18.969 -10.984 -19.594 1 90.62 44 THR B O 1
ATOM 2376 N N . VAL B 1 45 ? -17.625 -9.266 -20.031 1 92.81 45 VAL B N 1
ATOM 2377 C CA . VAL B 1 45 ? -17.5 -8.883 -18.625 1 92.81 45 VAL B CA 1
ATOM 2378 C C . VAL B 1 45 ? -18.859 -8.438 -18.094 1 92.81 45 VAL B C 1
ATOM 2380 O O . VAL B 1 45 ? -19.219 -8.766 -16.953 1 92.81 45 VAL B O 1
ATOM 2383 N N . LEU B 1 46 ? -19.656 -7.766 -18.922 1 92.81 46 LEU B N 1
ATOM 2384 C CA . LEU B 1 46 ? -20.938 -7.223 -18.469 1 92.81 46 LEU B CA 1
ATOM 2385 C C . LEU B 1 46 ? -21.984 -8.312 -18.391 1 92.81 46 LEU B C 1
ATOM 2387 O O . LEU B 1 46 ? -22.953 -8.195 -17.641 1 92.81 46 LEU B O 1
ATOM 2391 N N . THR B 1 47 ? -21.812 -9.398 -19.078 1 91.56 47 THR B N 1
ATOM 2392 C CA . THR B 1 47 ? -22.891 -10.383 -19.203 1 91.56 47 THR B CA 1
ATOM 2393 C C . THR B 1 47 ? -22.625 -11.586 -18.297 1 91.56 47 THR B C 1
ATOM 2395 O O . THR B 1 47 ? -23.531 -12.375 -18.031 1 91.56 47 THR B O 1
ATOM 2398 N N . HIS B 1 48 ? -21.438 -11.789 -17.844 1 93 48 HIS B N 1
ATOM 2399 C CA . HIS B 1 48 ? -21.125 -12.93 -16.984 1 93 48 HIS B CA 1
ATOM 2400 C C . HIS B 1 48 ? -21.281 -12.57 -15.508 1 93 48 HIS B C 1
ATOM 2402 O O . HIS B 1 48 ? -20.547 -11.727 -14.992 1 93 48 HIS B O 1
ATOM 2408 N N . SER B 1 49 ? -22.125 -13.266 -14.875 1 93.69 49 SER B N 1
ATOM 2409 C CA . SER B 1 49 ? -22.469 -12.969 -13.484 1 93.69 49 SER B CA 1
ATOM 2410 C C . SER B 1 49 ? -21.297 -13.211 -12.555 1 93.69 49 SER B C 1
ATOM 2412 O O . SER B 1 49 ? -21.188 -12.594 -11.492 1 93.69 49 SER B O 1
ATOM 2414 N N . ALA B 1 50 ? -20.391 -14.086 -12.945 1 94.25 50 ALA B N 1
ATOM 2415 C CA . ALA B 1 50 ? -19.234 -14.414 -12.109 1 94.25 50 ALA B CA 1
ATOM 2416 C C . ALA B 1 50 ? -18.359 -13.188 -11.883 1 94.25 50 ALA B C 1
ATOM 2418 O O . ALA B 1 50 ? -17.812 -13.008 -10.797 1 94.25 50 ALA B O 1
ATOM 2419 N N . TYR B 1 51 ? -18.266 -12.328 -12.875 1 96.06 51 TYR B N 1
ATOM 2420 C CA . TYR B 1 51 ? -17.438 -11.133 -12.766 1 96.06 51 TYR B CA 1
ATOM 2421 C C . TYR B 1 51 ? -18.078 -10.102 -11.844 1 96.06 51 TYR B C 1
ATOM 2423 O O . TYR B 1 51 ? -17.391 -9.43 -11.078 1 96.06 51 TYR B O 1
ATOM 2431 N N . TRP B 1 52 ? -19.359 -10.078 -11.836 1 96.31 52 TRP B N 1
ATOM 2432 C CA . TRP B 1 52 ? -20.062 -9.164 -10.945 1 96.31 52 TRP B CA 1
ATOM 2433 C C . TRP B 1 52 ? -19.969 -9.625 -9.5 1 96.31 52 TRP B C 1
ATOM 2435 O O . TRP B 1 52 ? -19.844 -8.805 -8.586 1 96.31 52 TRP B O 1
ATOM 2445 N N . ARG B 1 53 ? -20.047 -10.898 -9.344 1 95.94 53 ARG B N 1
ATOM 2446 C CA . ARG B 1 53 ? -19.891 -11.438 -8 1 95.94 53 ARG B CA 1
ATOM 2447 C C . ARG B 1 53 ? -18.5 -11.133 -7.453 1 95.94 53 ARG B C 1
ATOM 2449 O O . ARG B 1 53 ? -18.359 -10.742 -6.293 1 95.94 53 ARG B O 1
ATOM 2456 N N . SER B 1 54 ? -17.516 -11.344 -8.273 1 96.75 54 SER B N 1
ATOM 2457 C CA . SER B 1 54 ? -16.141 -11.031 -7.895 1 96.75 54 SER B CA 1
ATOM 2458 C C . SER B 1 54 ? -15.977 -9.555 -7.543 1 96.75 54 SER B C 1
ATOM 2460 O O . SER B 1 54 ? -15.305 -9.211 -6.57 1 96.75 54 SER B O 1
ATOM 2462 N N . LEU B 1 55 ? -16.656 -8.703 -8.336 1 97.38 55 LEU B N 1
ATOM 2463 C CA . LEU B 1 55 ? -16.609 -7.27 -8.078 1 97.38 55 LEU B CA 1
ATOM 2464 C C . LEU B 1 55 ? -17.297 -6.926 -6.766 1 97.38 55 LEU B C 1
ATOM 2466 O O . LEU B 1 55 ? -16.766 -6.148 -5.969 1 97.38 55 LEU B O 1
ATOM 2470 N N . PHE B 1 56 ? -18.422 -7.488 -6.578 1 97 56 PHE B N 1
ATOM 2471 C CA . PHE B 1 56 ? -19.172 -7.223 -5.359 1 97 56 PHE B CA 1
ATOM 2472 C C . PHE B 1 56 ? -18.391 -7.637 -4.129 1 97 56 PHE B C 1
ATOM 2474 O O . PHE B 1 56 ? -18.312 -6.895 -3.15 1 97 56 PHE B O 1
ATOM 2481 N N . ASN B 1 57 ? -17.812 -8.828 -4.176 1 97.38 57 ASN B N 1
ATOM 2482 C CA . ASN B 1 57 ? -16.984 -9.297 -3.062 1 97.38 57 ASN B CA 1
ATOM 2483 C C . ASN B 1 57 ? -15.82 -8.352 -2.789 1 97.38 57 ASN B C 1
ATOM 2485 O O . ASN B 1 57 ? -15.516 -8.055 -1.633 1 97.38 57 ASN B O 1
ATOM 2489 N N . THR B 1 58 ? -15.195 -7.898 -3.848 1 97.75 58 THR B N 1
ATOM 2490 C CA . THR B 1 58 ? -14.047 -7.004 -3.732 1 97.75 58 THR B CA 1
ATOM 2491 C C . THR B 1 58 ? -14.461 -5.68 -3.096 1 97.75 58 THR B C 1
ATOM 2493 O O . THR B 1 58 ? -13.82 -5.215 -2.148 1 97.75 58 THR B O 1
ATOM 2496 N N . VAL B 1 59 ? -15.57 -5.113 -3.549 1 97.25 59 VAL B N 1
ATOM 2497 C CA . VAL B 1 59 ? -16.031 -3.816 -3.064 1 97.25 59 VAL B CA 1
ATOM 2498 C C . VAL B 1 59 ? -16.516 -3.947 -1.623 1 97.25 59 VAL B C 1
ATOM 2500 O O . VAL B 1 59 ? -16.188 -3.121 -0.771 1 97.25 59 VAL B O 1
ATOM 2503 N N . ALA B 1 60 ? -17.266 -4.973 -1.386 1 97.19 60 ALA B N 1
ATOM 2504 C CA . ALA B 1 60 ? -17.812 -5.188 -0.048 1 97.19 60 ALA B CA 1
ATOM 2505 C C . ALA B 1 60 ? -16.703 -5.379 0.975 1 97.19 60 ALA B C 1
ATOM 2507 O O . ALA B 1 60 ? -16.719 -4.777 2.051 1 97.19 60 ALA B O 1
ATOM 2508 N N . LEU B 1 61 ? -15.773 -6.199 0.637 1 97.31 61 LEU B N 1
ATOM 2509 C CA . LEU B 1 61 ? -14.641 -6.453 1.521 1 97.31 61 LEU B CA 1
ATOM 2510 C C . LEU B 1 61 ? -13.828 -5.184 1.746 1 97.31 61 LEU B C 1
ATOM 2512 O O . LEU B 1 61 ? -13.414 -4.898 2.871 1 97.31 61 LEU B O 1
ATOM 2516 N N . SER B 1 62 ? -13.555 -4.449 0.685 1 97.62 62 SER B N 1
ATOM 2517 C CA . SER B 1 62 ? -12.758 -3.232 0.779 1 97.62 62 SER B CA 1
ATOM 2518 C C . SER B 1 62 ? -13.477 -2.164 1.599 1 97.62 62 SER B C 1
ATOM 2520 O O . SER B 1 62 ? -12.859 -1.499 2.436 1 97.62 62 SER B O 1
ATOM 2522 N N . LEU B 1 63 ? -14.781 -2.021 1.393 1 96.94 63 LEU B N 1
ATOM 2523 C CA . LEU B 1 63 ? -15.562 -1.054 2.158 1 96.94 63 LEU B CA 1
ATOM 2524 C C . LEU B 1 63 ? -15.641 -1.459 3.627 1 96.94 63 LEU B C 1
ATOM 2526 O O . LEU B 1 63 ? -15.469 -0.625 4.516 1 96.94 63 LEU B O 1
ATOM 2530 N N . GLY B 1 64 ? -15.953 -2.711 3.83 1 97.12 64 GLY B N 1
ATOM 2531 C CA . GLY B 1 64 ? -16.031 -3.203 5.195 1 97.12 64 GLY B CA 1
ATOM 2532 C C . GLY B 1 64 ? -14.734 -3.035 5.965 1 97.12 64 GLY B C 1
ATOM 2533 O O . GLY B 1 64 ? -14.734 -2.561 7.102 1 97.12 64 GLY B O 1
ATOM 2534 N N . SER B 1 65 ? -13.602 -3.428 5.355 1 96.81 65 SER B N 1
ATOM 2535 C CA . SER B 1 65 ? -12.305 -3.303 6.012 1 96.81 65 SER B CA 1
ATOM 2536 C C . SER B 1 65 ? -11.945 -1.841 6.254 1 96.81 65 SER B C 1
ATOM 2538 O O . SER B 1 65 ? -11.352 -1.505 7.277 1 96.81 65 SER B O 1
ATOM 2540 N N . THR B 1 66 ? -12.281 -0.975 5.293 1 96.44 66 THR B N 1
ATOM 2541 C CA . THR B 1 66 ? -12 0.45 5.441 1 96.44 66 THR B CA 1
ATOM 2542 C C . THR B 1 66 ? -12.797 1.036 6.605 1 96.44 66 THR B C 1
ATOM 2544 O O . THR B 1 66 ? -12.242 1.744 7.449 1 96.44 66 THR B O 1
ATOM 2547 N N . LEU B 1 67 ? -14.078 0.71 6.699 1 96.12 67 LEU B N 1
ATOM 2548 C CA . LEU B 1 67 ? -14.938 1.238 7.75 1 96.12 67 LEU B CA 1
ATOM 2549 C C . LEU B 1 67 ? -14.461 0.785 9.125 1 96.12 67 LEU B C 1
ATOM 2551 O O . LEU B 1 67 ? -14.367 1.594 10.047 1 96.12 67 LEU B O 1
ATOM 2555 N N . ILE B 1 68 ? -14.156 -0.441 9.234 1 95.38 68 ILE B N 1
ATOM 2556 C CA . ILE B 1 68 ? -13.719 -0.974 10.523 1 95.38 68 ILE B CA 1
ATOM 2557 C C . ILE B 1 68 ? -12.352 -0.391 10.883 1 95.38 68 ILE B C 1
ATOM 2559 O O . ILE B 1 68 ? -12.078 -0.101 12.047 1 95.38 68 ILE B O 1
ATOM 2563 N N . THR B 1 69 ? -11.469 -0.242 9.867 1 94.12 69 THR B N 1
ATOM 2564 C CA . THR B 1 69 ? -10.172 0.383 10.094 1 94.12 69 THR B CA 1
ATOM 2565 C C . THR B 1 69 ? -10.344 1.795 10.648 1 94.12 69 THR B C 1
ATOM 2567 O O . THR B 1 69 ? -9.664 2.178 11.602 1 94.12 69 THR B O 1
ATOM 2570 N N . LEU B 1 70 ? -11.242 2.551 10.062 1 93.94 70 LEU B N 1
ATOM 2571 C CA . LEU B 1 70 ? -11.469 3.918 10.516 1 93.94 70 LEU B CA 1
ATOM 2572 C C . LEU B 1 70 ? -12.008 3.936 11.938 1 93.94 70 LEU B C 1
ATOM 2574 O O . LEU B 1 70 ? -11.562 4.73 12.766 1 93.94 70 LEU B O 1
ATOM 2578 N N . VAL B 1 71 ? -12.914 3.059 12.227 1 92.69 71 VAL B N 1
ATOM 2579 C CA . VAL B 1 71 ? -13.547 2.996 13.539 1 92.69 71 VAL B CA 1
ATOM 2580 C C . VAL B 1 71 ? -12.5 2.629 14.594 1 92.69 71 VAL B C 1
ATOM 2582 O O . VAL B 1 71 ? -12.477 3.215 15.68 1 92.69 71 VAL B O 1
ATOM 2585 N N . LEU B 1 72 ? -11.633 1.754 14.266 1 88.5 72 LEU B N 1
ATOM 2586 C CA . LEU B 1 72 ? -10.641 1.291 15.234 1 88.5 72 LEU B CA 1
ATOM 2587 C C . LEU B 1 72 ? -9.484 2.283 15.352 1 88.5 72 LEU B C 1
ATOM 2589 O O . LEU B 1 72 ? -8.914 2.451 16.422 1 88.5 72 LEU B O 1
ATOM 2593 N N . SER B 1 73 ? -9.148 2.879 14.242 1 90.38 73 SER B N 1
ATOM 2594 C CA . SER B 1 73 ? -7.988 3.76 14.227 1 90.38 73 SER B CA 1
ATOM 2595 C C . SER B 1 73 ? -8.297 5.09 14.914 1 90.38 73 SER B C 1
ATOM 2597 O O . SER B 1 73 ? -7.391 5.746 15.43 1 90.38 73 SER B O 1
ATOM 2599 N N . LEU B 1 74 ? -9.547 5.492 14.922 1 89.81 74 LEU B N 1
ATOM 2600 C CA . LEU B 1 74 ? -9.922 6.801 15.445 1 89.81 74 LEU B CA 1
ATOM 2601 C C . LEU B 1 74 ? -9.57 6.914 16.922 1 89.81 74 LEU B C 1
ATOM 2603 O O . LEU B 1 74 ? -8.836 7.82 17.328 1 89.81 74 LEU B O 1
ATOM 2607 N N . PRO B 1 75 ? -10.078 5.984 17.781 1 86.31 75 PRO B N 1
ATOM 2608 C CA . PRO B 1 75 ? -9.719 6.105 19.188 1 86.31 75 PRO B CA 1
ATOM 2609 C C . PRO B 1 75 ? -8.219 5.953 19.438 1 86.31 75 PRO B C 1
ATOM 2611 O O . PRO B 1 75 ? -7.66 6.641 20.297 1 86.31 75 PRO B O 1
ATOM 2614 N N . VAL B 1 76 ? -7.527 5.125 18.719 1 83.62 76 VAL B N 1
ATOM 2615 C CA . VAL B 1 76 ? -6.102 4.883 18.922 1 83.62 76 VAL B CA 1
ATOM 2616 C C . VAL B 1 76 ? -5.305 6.105 18.469 1 83.62 76 VAL B C 1
ATOM 2618 O O . VAL B 1 76 ? -4.391 6.547 19.172 1 83.62 76 VAL B O 1
ATOM 2621 N N . GLY B 1 77 ? -5.668 6.586 17.266 1 85.25 77 GLY B N 1
ATOM 2622 C CA . GLY B 1 77 ? -5 7.773 16.766 1 85.25 77 GLY B CA 1
ATOM 2623 C C . GLY B 1 77 ? -5.156 8.977 17.688 1 85.25 77 GLY B C 1
ATOM 2624 O O . GLY B 1 77 ? -4.207 9.734 17.891 1 85.25 77 GLY B O 1
ATOM 2625 N N . ARG B 1 78 ? -6.312 9.141 18.203 1 84.5 78 ARG B N 1
ATOM 2626 C CA . ARG B 1 78 ? -6.57 10.234 19.141 1 84.5 78 ARG B CA 1
ATOM 2627 C C . ARG B 1 78 ? -5.738 10.086 20.406 1 84.5 78 ARG B C 1
ATOM 2629 O O . ARG B 1 78 ? -5.195 11.062 20.922 1 84.5 78 ARG B O 1
ATOM 2636 N N . PHE B 1 79 ? -5.723 8.938 20.828 1 82.12 79 PHE B N 1
ATOM 2637 C CA . PHE B 1 79 ? -4.965 8.664 22.047 1 82.12 79 PHE B CA 1
ATOM 2638 C C . PHE B 1 79 ? -3.49 8.992 21.844 1 82.12 79 PHE B C 1
ATOM 2640 O O . PHE B 1 79 ? -2.861 9.602 22.719 1 82.12 79 PHE B O 1
ATOM 2647 N N . LEU B 1 80 ? -3.006 8.641 20.797 1 79.81 80 LEU B N 1
ATOM 2648 C CA . LEU B 1 80 ? -1.599 8.891 20.5 1 79.81 80 LEU B CA 1
ATOM 2649 C C . LEU B 1 80 ? -1.335 10.383 20.328 1 79.81 80 LEU B C 1
ATOM 2651 O O . LEU B 1 80 ? -0.263 10.875 20.703 1 79.81 80 LEU B O 1
ATOM 2655 N N . ALA B 1 81 ? -2.316 11 19.859 1 81.88 81 ALA B N 1
ATOM 2656 C CA . ALA B 1 81 ? -2.184 12.445 19.688 1 81.88 81 ALA B CA 1
ATOM 2657 C C . ALA B 1 81 ? -2.188 13.156 21.047 1 81.88 81 ALA B C 1
ATOM 2659 O O . ALA B 1 81 ? -1.491 14.156 21.234 1 81.88 81 ALA B O 1
ATOM 2660 N N . TRP B 1 82 ? -2.941 12.719 21.906 1 79.69 82 TRP B N 1
ATOM 2661 C CA . TRP B 1 82 ? -3.094 13.336 23.219 1 79.69 82 TRP B CA 1
ATOM 2662 C C . TRP B 1 82 ? -1.866 13.078 24.094 1 79.69 82 TRP B C 1
ATOM 2664 O O . TRP B 1 82 ? -1.632 13.789 25.078 1 79.69 82 TRP B O 1
ATOM 2674 N N . ARG B 1 83 ? -1.155 12.016 23.75 1 77.06 83 ARG B N 1
ATOM 2675 C CA . ARG B 1 83 ? 0.071 11.727 24.484 1 77.06 83 ARG B CA 1
ATOM 2676 C C . ARG B 1 83 ? 1.292 11.82 23.578 1 77.06 83 ARG B C 1
ATOM 2678 O O . ARG B 1 83 ? 1.862 10.805 23.188 1 77.06 83 ARG B O 1
ATOM 2685 N N . PRO B 1 84 ? 1.646 12.961 23.438 1 71.69 84 PRO B N 1
ATOM 2686 C CA . PRO B 1 84 ? 2.721 13.156 22.453 1 71.69 84 PRO B CA 1
ATOM 2687 C C . PRO B 1 84 ? 4.07 12.648 22.969 1 71.69 84 PRO B C 1
ATOM 2689 O O . PRO B 1 84 ? 4.953 12.328 22.156 1 71.69 84 PRO B O 1
ATOM 2692 N N . VAL B 1 85 ? 4.117 12.609 24.359 1 73 85 VAL B N 1
ATOM 2693 C CA . VAL B 1 85 ? 5.414 12.188 24.891 1 73 85 VAL B CA 1
ATOM 2694 C C . VAL B 1 85 ? 5.227 11.031 25.875 1 73 85 VAL B C 1
ATOM 2696 O O . VAL B 1 85 ? 4.363 11.086 26.75 1 73 85 VAL B O 1
ATOM 2699 N N . PHE B 1 86 ? 5.582 9.844 25.5 1 72.81 86 PHE B N 1
ATOM 2700 C CA . PHE B 1 86 ? 5.664 8.711 26.406 1 72.81 86 PHE B CA 1
ATOM 2701 C C . PHE B 1 86 ? 6.789 7.766 26 1 72.81 86 PHE B C 1
ATOM 2703 O O . PHE B 1 86 ? 7.199 7.742 24.844 1 72.81 86 PHE B O 1
ATOM 2710 N N . PRO B 1 87 ? 7.391 7.172 27.109 1 72.44 87 PRO B N 1
ATOM 2711 C CA . PRO B 1 87 ? 8.484 6.25 26.797 1 72.44 87 PRO B CA 1
ATOM 2712 C C . PRO B 1 87 ? 8.07 5.141 25.844 1 72.44 87 PRO B C 1
ATOM 2714 O O . PRO B 1 87 ? 7.012 4.531 26.016 1 72.44 87 PRO B O 1
ATOM 2717 N N . GLY B 1 88 ? 8.68 4.996 24.703 1 70.31 88 GLY B N 1
ATOM 2718 C CA . GLY B 1 88 ? 8.406 3.936 23.734 1 70.31 88 GLY B CA 1
ATOM 2719 C C . GLY B 1 88 ? 7.629 4.406 22.531 1 70.31 88 GLY B C 1
ATOM 2720 O O . GLY B 1 88 ? 7.285 3.605 21.656 1 70.31 88 GLY B O 1
ATOM 2721 N N . ARG B 1 89 ? 7.223 5.641 22.516 1 71.69 89 ARG B N 1
ATOM 2722 C CA . ARG B 1 89 ? 6.441 6.172 21.406 1 71.69 89 ARG B CA 1
ATOM 2723 C C . ARG B 1 89 ? 7.156 5.957 20.078 1 71.69 89 ARG B C 1
ATOM 2725 O O . ARG B 1 89 ? 6.535 5.551 19.094 1 71.69 89 ARG B O 1
ATOM 2732 N N . ARG B 1 90 ? 8.398 6.168 20.188 1 67.75 90 ARG B N 1
ATOM 2733 C CA . ARG B 1 90 ? 9.18 5.996 18.969 1 67.75 90 ARG B CA 1
ATOM 2734 C C . ARG B 1 90 ? 9.109 4.555 18.469 1 67.75 90 ARG B C 1
ATOM 2736 O O . ARG B 1 90 ? 8.945 4.316 17.281 1 67.75 90 ARG B O 1
ATOM 2743 N N . LEU B 1 91 ? 9.25 3.715 19.406 1 67.31 91 LEU B N 1
ATOM 2744 C CA . LEU B 1 91 ? 9.164 2.301 19.062 1 67.31 91 LEU B CA 1
ATOM 2745 C C . LEU B 1 91 ? 7.781 1.947 18.531 1 67.31 91 LEU B C 1
ATOM 2747 O O . LEU B 1 91 ? 7.652 1.198 17.562 1 67.31 91 LEU B O 1
ATOM 2751 N N . LEU B 1 92 ? 6.816 2.525 19.172 1 68.81 92 LEU B N 1
ATOM 2752 C CA . LEU B 1 92 ? 5.441 2.242 18.766 1 68.81 92 LEU B CA 1
ATOM 2753 C C . LEU B 1 92 ? 5.168 2.771 17.375 1 68.81 92 LEU B C 1
ATOM 2755 O O . LEU B 1 92 ? 4.582 2.072 16.547 1 68.81 92 LEU B O 1
ATOM 2759 N N . MET B 1 93 ? 5.691 3.887 17.094 1 67.62 93 MET B N 1
ATOM 2760 C CA . MET B 1 93 ? 5.484 4.484 15.781 1 67.62 93 MET B CA 1
ATOM 2761 C C . MET B 1 93 ? 6.242 3.709 14.711 1 67.62 93 MET B C 1
ATOM 2763 O O . MET B 1 93 ? 5.738 3.529 13.602 1 67.62 93 MET B O 1
ATOM 2767 N N . ALA B 1 94 ? 7.363 3.242 15.078 1 65.94 94 ALA B N 1
ATOM 2768 C CA . ALA B 1 94 ? 8.133 2.416 14.148 1 65.94 94 ALA B CA 1
ATOM 2769 C C . ALA B 1 94 ? 7.418 1.096 13.867 1 65.94 94 ALA B C 1
ATOM 2771 O O . ALA B 1 94 ? 7.41 0.611 12.734 1 65.94 94 ALA B O 1
ATOM 2772 N N . MET B 1 95 ? 6.797 0.611 14.898 1 68.06 95 MET B N 1
ATOM 2773 C CA . MET B 1 95 ? 6.086 -0.66 14.773 1 68.06 95 MET B CA 1
ATOM 2774 C C . MET B 1 95 ? 4.84 -0.508 13.906 1 68.06 95 MET B C 1
ATOM 2776 O O . MET B 1 95 ? 4.414 -1.462 13.258 1 68.06 95 MET B O 1
ATOM 2780 N N . LEU B 1 96 ? 4.387 0.675 13.867 1 71.19 96 LEU B N 1
ATOM 2781 C CA . LEU B 1 96 ? 3.184 0.907 13.07 1 71.19 96 LEU B CA 1
ATOM 2782 C C . LEU B 1 96 ? 3.482 0.781 11.586 1 71.19 96 LEU B C 1
ATOM 2784 O O . LEU B 1 96 ? 2.65 0.288 10.82 1 71.19 96 LEU B O 1
ATOM 2788 N N . VAL B 1 97 ? 4.711 1.078 11.164 1 72.5 97 VAL B N 1
ATOM 2789 C CA . VAL B 1 97 ? 5.051 1.046 9.742 1 72.5 97 VAL B CA 1
ATOM 2790 C C . VAL B 1 97 ? 5.59 -0.333 9.375 1 72.5 97 VAL B C 1
ATOM 2792 O O . VAL B 1 97 ? 5.594 -0.709 8.195 1 72.5 97 VAL B O 1
ATOM 2795 N N . PHE B 1 98 ? 5.836 -1.104 10.352 1 75.31 98 PHE B N 1
ATOM 2796 C CA . PHE B 1 98 ? 6.512 -2.385 10.172 1 75.31 98 PHE B CA 1
ATOM 2797 C C . PHE B 1 98 ? 5.652 -3.34 9.352 1 75.31 98 PHE B C 1
ATOM 2799 O O . PHE B 1 98 ? 6.152 -4.023 8.453 1 75.31 98 PHE B O 1
ATOM 2806 N N . PRO B 1 99 ? 4.371 -3.402 9.539 1 77.81 99 PRO B N 1
ATOM 2807 C CA . PRO B 1 99 ? 3.529 -4.332 8.781 1 77.81 99 PRO B CA 1
ATOM 2808 C C . PRO B 1 99 ? 3.551 -4.059 7.277 1 77.81 99 PRO B C 1
ATOM 2810 O O . PRO B 1 99 ? 3.35 -4.977 6.477 1 77.81 99 PRO B O 1
ATOM 2813 N N . LEU B 1 100 ? 3.9 -2.857 6.941 1 83.31 100 LEU B N 1
ATOM 2814 C CA . LEU B 1 100 ? 3.863 -2.469 5.535 1 83.31 100 LEU B CA 1
ATOM 2815 C C . LEU B 1 100 ? 5.043 -3.068 4.773 1 83.31 100 LEU B C 1
ATOM 2817 O O . LEU B 1 100 ? 5.031 -3.117 3.543 1 83.31 100 LEU B O 1
ATOM 2821 N N . ALA B 1 101 ? 5.984 -3.549 5.52 1 84.38 101 ALA B N 1
ATOM 2822 C CA . ALA B 1 101 ? 7.188 -4.09 4.895 1 84.38 101 ALA B CA 1
ATOM 2823 C C . ALA B 1 101 ? 6.992 -5.551 4.5 1 84.38 101 ALA B C 1
ATOM 2825 O O . ALA B 1 101 ? 7.777 -6.105 3.727 1 84.38 101 ALA B O 1
ATOM 2826 N N . PHE B 1 102 ? 5.941 -6.145 4.961 1 87.25 102 PHE B N 1
ATOM 2827 C CA . PHE B 1 102 ? 5.695 -7.547 4.652 1 87.25 102 PHE B CA 1
ATOM 2828 C C . PHE B 1 102 ? 4.836 -7.684 3.402 1 87.25 102 PHE B C 1
ATOM 2830 O O . PHE B 1 102 ? 3.832 -6.98 3.254 1 87.25 102 PHE B O 1
ATOM 2837 N N . PRO B 1 103 ? 5.27 -8.562 2.617 1 90.88 103 PRO B N 1
ATOM 2838 C CA . PRO B 1 103 ? 4.406 -8.828 1.465 1 90.88 103 PRO B CA 1
ATOM 2839 C C . PRO B 1 103 ? 3.062 -9.438 1.861 1 90.88 103 PRO B C 1
ATOM 2841 O O . PRO B 1 103 ? 2.965 -10.102 2.896 1 90.88 103 PRO B O 1
ATOM 2844 N N . GLY B 1 104 ? 2.104 -9.188 1.09 1 90.94 104 GLY B N 1
ATOM 2845 C CA . GLY B 1 104 ? 0.783 -9.734 1.352 1 90.94 104 GLY B CA 1
ATOM 2846 C C . GLY B 1 104 ? 0.785 -11.242 1.524 1 90.94 104 GLY B C 1
ATOM 2847 O O . GLY B 1 104 ? 0.05 -11.781 2.355 1 90.94 104 GLY B O 1
ATOM 2848 N N . VAL B 1 105 ? 1.611 -11.914 0.825 1 90 105 VAL B N 1
ATOM 2849 C CA . VAL B 1 105 ? 1.671 -13.375 0.883 1 90 105 VAL B CA 1
ATOM 2850 C C . VAL B 1 105 ? 2.129 -13.812 2.271 1 90 105 VAL B C 1
ATOM 2852 O O . VAL B 1 105 ? 1.642 -14.812 2.803 1 90 105 VAL B O 1
ATOM 2855 N N . VAL B 1 106 ? 3.059 -13.055 2.838 1 87.5 106 VAL B N 1
ATOM 2856 C CA . VAL B 1 106 ? 3.576 -13.398 4.156 1 87.5 106 VAL B CA 1
ATOM 2857 C C . VAL B 1 106 ? 2.482 -13.211 5.207 1 87.5 106 VAL B C 1
ATOM 2859 O O . VAL B 1 106 ? 2.311 -14.062 6.09 1 87.5 106 VAL B O 1
ATOM 2862 N N . VAL B 1 107 ? 1.756 -12.188 5.043 1 88.75 107 VAL B N 1
ATOM 2863 C CA . VAL B 1 107 ? 0.655 -11.945 5.969 1 88.75 107 VAL B CA 1
ATOM 2864 C C . VAL B 1 107 ? -0.421 -13.008 5.785 1 88.75 107 VAL B C 1
ATOM 2866 O O . VAL B 1 107 ? -1.041 -13.445 6.758 1 88.75 107 VAL B O 1
ATOM 2869 N N . GLY B 1 108 ? -0.637 -13.344 4.547 1 89.44 108 GLY B N 1
ATOM 2870 C CA . GLY B 1 108 ? -1.545 -14.453 4.297 1 89.44 108 GLY B CA 1
ATOM 2871 C C . GLY B 1 108 ? -1.136 -15.734 5.004 1 89.44 108 GLY B C 1
ATOM 2872 O O . GLY B 1 108 ? -1.973 -16.406 5.602 1 89.44 108 GLY B O 1
ATOM 2873 N N . PHE B 1 109 ? 0.08 -16.016 4.945 1 84.44 109 PHE B N 1
ATOM 2874 C CA . PHE B 1 109 ? 0.593 -17.219 5.605 1 84.44 109 PHE B CA 1
ATOM 2875 C C . PHE B 1 109 ? 0.399 -17.125 7.117 1 84.44 109 PHE B C 1
ATOM 2877 O O . PHE B 1 109 ? 0.084 -18.125 7.766 1 84.44 109 PHE B O 1
ATOM 2884 N N . PHE B 1 110 ? 0.621 -16 7.543 1 82.81 110 PHE B N 1
ATOM 2885 C CA . PHE B 1 110 ? 0.395 -15.766 8.969 1 82.81 110 PHE B CA 1
ATOM 2886 C C . PHE B 1 110 ? -1.055 -16.062 9.336 1 82.81 110 PHE B C 1
ATOM 2888 O O . PHE B 1 110 ? -1.323 -16.703 10.359 1 82.81 110 PHE B O 1
ATOM 2895 N N . ILE B 1 111 ? -1.952 -15.609 8.602 1 86.62 111 ILE B N 1
ATOM 2896 C CA . ILE B 1 111 ? -3.373 -15.805 8.867 1 86.62 111 ILE B CA 1
ATOM 2897 C C . ILE B 1 111 ? -3.713 -17.297 8.781 1 86.62 111 ILE B C 1
ATOM 2899 O O . ILE B 1 111 ? -4.531 -17.797 9.555 1 86.62 111 ILE B O 1
ATOM 2903 N N . ILE B 1 112 ? -3.082 -17.938 7.836 1 86.19 112 ILE B N 1
ATOM 2904 C CA . ILE B 1 112 ? -3.303 -19.375 7.715 1 86.19 112 ILE B CA 1
ATOM 2905 C C . ILE B 1 112 ? -2.814 -20.078 8.984 1 86.19 112 ILE B C 1
ATOM 2907 O O . ILE B 1 112 ? -3.49 -20.969 9.5 1 86.19 112 ILE B O 1
ATOM 2911 N N . LEU B 1 113 ? -1.663 -19.688 9.492 1 79.19 113 LEU B N 1
ATOM 2912 C CA . LEU B 1 113 ? -1.105 -20.312 10.688 1 79.19 113 LEU B CA 1
ATOM 2913 C C . LEU B 1 113 ? -2.002 -20.047 11.898 1 79.19 113 LEU B C 1
ATOM 2915 O O . LEU B 1 113 ? -2.064 -20.875 12.812 1 79.19 113 LEU B O 1
ATOM 2919 N N . MET B 1 114 ? -2.742 -18.984 11.891 1 82.25 114 MET B N 1
ATOM 2920 C CA . MET B 1 114 ? -3.586 -18.609 13.023 1 82.25 114 MET B CA 1
ATOM 2921 C C . MET B 1 114 ? -5 -19.156 12.852 1 82.25 114 MET B C 1
ATOM 2923 O O . MET B 1 114 ? -5.574 -19.703 13.797 1 82.25 114 MET B O 1
ATOM 2927 N N . ALA B 1 115 ? -5.523 -19.078 11.664 1 87.19 115 ALA B N 1
ATOM 2928 C CA . ALA B 1 115 ? -6.953 -19.312 11.477 1 87.19 115 ALA B CA 1
ATOM 2929 C C . ALA B 1 115 ? -7.191 -20.406 10.43 1 87.19 115 ALA B C 1
ATOM 2931 O O . ALA B 1 115 ? -8.312 -20.562 9.93 1 87.19 115 ALA B O 1
ATOM 2932 N N . GLY B 1 116 ? -6.184 -21.031 10.094 1 87.75 116 GLY B N 1
ATOM 2933 C CA . GLY B 1 116 ? -6.32 -22.172 9.195 1 87.75 116 GLY B CA 1
ATOM 2934 C C . GLY B 1 116 ? -6.77 -23.438 9.898 1 87.75 116 GLY B C 1
ATOM 2935 O O . GLY B 1 116 ? -7.164 -23.406 11.062 1 87.75 116 GLY B O 1
ATOM 2936 N N . ARG B 1 117 ? -6.762 -24.531 9.18 1 87.69 117 ARG B N 1
ATOM 2937 C CA . ARG B 1 117 ? -7.258 -25.812 9.672 1 87.69 117 ARG B CA 1
ATOM 2938 C C . ARG B 1 117 ? -6.453 -26.281 10.875 1 87.69 117 ARG B C 1
ATOM 2940 O O . ARG B 1 117 ? -7.016 -26.828 11.828 1 87.69 117 ARG B O 1
ATOM 2947 N N . GLN B 1 118 ? -5.242 -26.016 10.891 1 81.38 118 GLN B N 1
ATOM 2948 C CA . GLN B 1 118 ? -4.371 -26.422 11.984 1 81.38 118 GLN B CA 1
ATOM 2949 C C . GLN B 1 118 ? -3.861 -25.203 12.758 1 81.38 118 GLN B C 1
ATOM 2951 O O . GLN B 1 118 ? -2.791 -25.266 13.367 1 81.38 118 GLN B O 1
ATOM 2956 N N . GLY B 1 119 ? -4.617 -24.141 12.727 1 81.69 119 GLY B N 1
ATOM 2957 C CA . GLY B 1 119 ? -4.172 -22.906 13.352 1 81.69 119 GLY B CA 1
ATOM 2958 C C . GLY B 1 119 ? -4.504 -22.844 14.828 1 81.69 119 GLY B C 1
ATOM 2959 O O . GLY B 1 119 ? -5.199 -23.703 15.359 1 81.69 119 GLY B O 1
ATOM 2960 N N . ILE B 1 120 ? -3.998 -21.859 15.469 1 79.31 120 ILE B N 1
ATOM 2961 C CA . ILE B 1 120 ? -4.16 -21.641 16.906 1 79.31 120 ILE B CA 1
ATOM 2962 C C . ILE B 1 120 ? -5.641 -21.469 17.234 1 79.31 120 ILE B C 1
ATOM 2964 O O . ILE B 1 120 ? -6.125 -22.031 18.219 1 79.31 120 ILE B O 1
ATOM 2968 N N . ILE B 1 121 ? -6.379 -20.812 16.438 1 84.06 121 ILE B N 1
ATOM 2969 C CA . ILE B 1 121 ? -7.789 -20.547 16.703 1 84.06 121 ILE B CA 1
ATOM 2970 C C . ILE B 1 121 ? -8.594 -21.844 16.547 1 84.06 121 ILE B C 1
ATOM 2972 O O . ILE B 1 121 ? -9.516 -22.094 17.328 1 84.06 121 ILE B O 1
ATOM 2976 N N . SER B 1 122 ? -8.211 -22.531 15.516 1 87.06 122 SER B N 1
ATOM 2977 C CA . SER B 1 122 ? -8.867 -23.828 15.336 1 87.06 122 SER B CA 1
ATOM 2978 C C . SER B 1 122 ? -8.609 -24.75 16.531 1 87.06 122 SER B C 1
ATOM 2980 O O . SER B 1 122 ? -9.508 -25.469 16.969 1 87.06 122 SER B O 1
ATOM 2982 N N . ALA B 1 123 ? -7.473 -24.719 17.109 1 86.94 123 ALA B N 1
ATOM 2983 C CA . ALA B 1 123 ? -7.129 -25.547 18.25 1 86.94 123 ALA B CA 1
ATOM 2984 C C . ALA B 1 123 ? -7.902 -25.109 19.5 1 86.94 123 ALA B C 1
ATOM 2986 O O . ALA B 1 123 ? -8.43 -25.938 20.234 1 86.94 123 ALA B O 1
ATOM 2987 N N . ILE B 1 124 ? -7.957 -23.859 19.672 1 88.5 124 ILE B N 1
ATOM 2988 C CA . ILE B 1 124 ? -8.656 -23.328 20.844 1 88.5 124 ILE B CA 1
ATOM 2989 C C . ILE B 1 124 ? -10.148 -23.609 20.719 1 88.5 124 ILE B C 1
ATOM 2991 O O . ILE B 1 124 ? -10.797 -24.016 21.688 1 88.5 124 ILE B O 1
ATOM 2995 N N . SER B 1 125 ? -10.68 -23.359 19.516 1 90.25 125 SER B N 1
ATOM 2996 C CA . SER B 1 125 ? -12.109 -23.594 19.312 1 90.25 125 SER B CA 1
ATOM 2997 C C . SER B 1 125 ? -12.453 -25.078 19.5 1 90.25 125 SER B C 1
ATOM 2999 O O . SER B 1 125 ? -13.5 -25.406 20.047 1 90.25 125 SER B O 1
ATOM 3001 N N . ARG B 1 126 ? -11.609 -25.859 18.984 1 90.06 126 ARG B N 1
ATOM 3002 C CA . ARG B 1 126 ? -11.812 -27.297 19.156 1 90.06 126 ARG B CA 1
ATOM 3003 C C . ARG B 1 126 ? -11.812 -27.672 20.625 1 90.06 126 ARG B C 1
ATOM 3005 O O . ARG B 1 126 ? -12.609 -28.5 21.062 1 90.06 126 ARG B O 1
ATOM 3012 N N . TRP B 1 127 ? -10.938 -27.047 21.344 1 91.5 127 TRP B N 1
ATOM 3013 C CA . TRP B 1 127 ? -10.844 -27.312 22.766 1 91.5 127 TRP B CA 1
ATOM 3014 C C . TRP B 1 127 ? -12.086 -26.797 23.5 1 91.5 127 TRP B C 1
ATOM 3016 O O . TRP B 1 127 ? -12.594 -27.453 24.406 1 91.5 127 TRP B O 1
ATOM 3026 N N . LEU B 1 128 ? -12.594 -25.688 23.062 1 92.62 128 LEU B N 1
ATOM 3027 C CA . LEU B 1 128 ? -13.695 -25.031 23.766 1 92.62 128 LEU B CA 1
ATOM 3028 C C . LEU B 1 128 ? -15.039 -25.594 23.312 1 92.62 128 LEU B C 1
ATOM 3030 O O . LEU B 1 128 ? -15.953 -25.766 24.125 1 92.62 128 LEU B O 1
ATOM 3034 N N . THR B 1 129 ? -15.234 -25.797 22.016 1 92.25 129 THR B N 1
ATOM 3035 C CA . THR B 1 129 ? -16.562 -26.109 21.5 1 92.25 129 THR B CA 1
ATOM 3036 C C . THR B 1 129 ? -16.578 -27.484 20.844 1 92.25 129 THR B C 1
ATOM 3038 O O . THR B 1 129 ? -17.656 -28.016 20.516 1 92.25 129 THR B O 1
ATOM 3041 N N . GLY B 1 130 ? -15.391 -28.125 20.562 1 91.44 130 GLY B N 1
ATOM 3042 C CA . GLY B 1 130 ? -15.312 -29.422 19.938 1 91.44 130 GLY B CA 1
ATOM 3043 C C . GLY B 1 130 ? -15.18 -29.359 18.422 1 91.44 130 GLY B C 1
ATOM 3044 O O . GLY B 1 130 ? -14.875 -30.359 17.766 1 91.44 130 GLY B O 1
ATOM 3045 N N . GLU B 1 131 ? -15.5 -28.125 17.906 1 91.81 131 GLU B N 1
ATOM 3046 C CA . GLU B 1 131 ? -15.398 -27.953 16.453 1 91.81 131 GLU B CA 1
ATOM 3047 C C . GLU B 1 131 ? -14.383 -26.875 16.094 1 91.81 131 GLU B C 1
ATOM 3049 O O . GLU B 1 131 ? -14.336 -25.828 16.734 1 91.81 131 GLU B O 1
ATOM 3054 N N . PRO B 1 132 ? -13.617 -27.281 15.062 1 90.31 132 PRO B N 1
ATOM 3055 C CA . PRO B 1 132 ? -12.633 -26.281 14.648 1 90.31 132 PRO B CA 1
ATOM 3056 C C . PRO B 1 132 ? -13.25 -25.156 13.828 1 90.31 132 PRO B C 1
ATOM 3058 O O . PRO B 1 132 ? -14.094 -25.406 12.961 1 90.31 132 PRO B O 1
ATOM 3061 N N . VAL B 1 133 ? -12.953 -24.016 14.211 1 88.06 133 VAL B N 1
ATOM 3062 C CA . VAL B 1 133 ? -13.375 -22.859 13.438 1 88.06 133 VAL B CA 1
ATOM 3063 C C . VAL B 1 133 ? -12.281 -22.469 12.453 1 88.06 133 VAL B C 1
ATOM 3065 O O . VAL B 1 133 ? -11.156 -22.156 12.852 1 88.06 133 VAL B O 1
ATOM 3068 N N . VAL B 1 134 ? -12.523 -22.641 11.109 1 89.19 134 VAL B N 1
ATOM 3069 C CA . VAL B 1 134 ? -11.578 -22.312 10.047 1 89.19 134 VAL B CA 1
ATOM 3070 C C . VAL B 1 134 ? -12.133 -21.203 9.18 1 89.19 134 VAL B C 1
ATOM 3072 O O . VAL B 1 134 ? -13.141 -21.375 8.484 1 89.19 134 VAL B O 1
ATOM 3075 N N . PHE B 1 135 ? -11.539 -19.969 9.242 1 90 135 PHE B N 1
ATOM 3076 C CA . PHE B 1 135 ? -12.086 -18.875 8.453 1 90 135 PHE B CA 1
ATOM 3077 C C . PHE B 1 135 ? -10.977 -18.156 7.699 1 90 135 PHE B C 1
ATOM 3079 O O . PHE B 1 135 ? -11.188 -17.062 7.176 1 90 135 PHE B O 1
ATOM 3086 N N . ALA B 1 136 ? -9.82 -18.797 7.602 1 90 136 ALA B N 1
ATOM 3087 C CA . ALA B 1 136 ? -8.648 -18.188 6.965 1 90 136 ALA B CA 1
ATOM 3088 C C . ALA B 1 136 ? -8.867 -18.047 5.457 1 90 136 ALA B C 1
ATOM 3090 O O . ALA B 1 136 ? -8.328 -17.125 4.836 1 90 136 ALA B O 1
ATOM 3091 N N . TYR B 1 137 ? -9.688 -18.828 4.809 1 92.44 137 TYR B N 1
ATOM 3092 C CA . TYR B 1 137 ? -9.672 -19 3.357 1 92.44 137 TYR B CA 1
ATOM 3093 C C . TYR B 1 137 ? -10.867 -18.312 2.717 1 92.44 137 TYR B C 1
ATOM 3095 O O . TYR B 1 137 ? -11.117 -18.469 1.519 1 92.44 137 TYR B O 1
ATOM 3103 N N . GLY B 1 138 ? -11.578 -17.547 3.475 1 92.75 138 GLY B N 1
ATOM 3104 C CA . GLY B 1 138 ? -12.75 -16.828 2.99 1 92.75 138 GLY B CA 1
ATOM 3105 C C . GLY B 1 138 ? -12.719 -15.344 3.328 1 92.75 138 GLY B C 1
ATOM 3106 O O . GLY B 1 138 ? -11.648 -14.734 3.393 1 92.75 138 GLY B O 1
ATOM 3107 N N . MET B 1 139 ? -13.875 -14.82 3.48 1 92.94 139 MET B N 1
ATOM 3108 C CA . MET B 1 139 ? -14.031 -13.391 3.707 1 92.94 139 MET B CA 1
ATOM 3109 C C . MET B 1 139 ? -13.406 -12.977 5.035 1 92.94 139 MET B C 1
ATOM 3111 O O . MET B 1 139 ? -12.797 -11.914 5.137 1 92.94 139 MET B O 1
ATOM 3115 N N . GLY B 1 140 ? -13.516 -13.836 5.934 1 92.94 140 GLY B N 1
ATOM 3116 C CA . GLY B 1 140 ? -12.984 -13.531 7.254 1 92.94 140 GLY B CA 1
ATOM 3117 C C . GLY B 1 140 ? -11.477 -13.398 7.273 1 92.94 140 GLY B C 1
ATOM 3118 O O . GLY B 1 140 ? -10.938 -12.453 7.855 1 92.94 140 GLY B O 1
ATOM 3119 N N . GLY B 1 141 ? -10.812 -14.391 6.676 1 93 141 GLY B N 1
ATOM 3120 C CA . GLY B 1 141 ? -9.359 -14.328 6.598 1 93 141 GLY B CA 1
ATOM 3121 C C . GLY B 1 141 ? -8.852 -13.117 5.84 1 93 141 GLY B C 1
ATOM 3122 O O . GLY B 1 141 ? -7.922 -12.445 6.277 1 93 141 GLY B O 1
ATOM 3123 N N . LEU B 1 142 ? -9.5 -12.812 4.707 1 95.62 142 LEU B N 1
ATOM 3124 C CA . LEU B 1 142 ? -9.117 -11.656 3.902 1 95.62 142 LEU B CA 1
ATOM 3125 C C . LEU B 1 142 ? -9.344 -10.359 4.672 1 95.62 142 LEU B C 1
ATOM 3127 O O . LEU B 1 142 ? -8.516 -9.445 4.613 1 95.62 142 LEU B O 1
ATOM 3131 N N . PHE B 1 143 ? -10.477 -10.328 5.344 1 95.5 143 PHE B N 1
ATOM 3132 C CA . PHE B 1 143 ? -10.812 -9.156 6.145 1 95.5 143 PHE B CA 1
ATOM 3133 C C . PHE B 1 143 ? -9.719 -8.867 7.172 1 95.5 143 PHE B C 1
ATOM 3135 O O . PHE B 1 143 ? -9.25 -7.734 7.289 1 95.5 143 PHE B O 1
ATOM 3142 N N . LEU B 1 144 ? -9.242 -9.859 7.848 1 90.94 144 LEU B N 1
ATOM 3143 C CA . LEU B 1 144 ? -8.188 -9.703 8.844 1 90.94 144 LEU B CA 1
ATOM 3144 C C . LEU B 1 144 ? -6.875 -9.297 8.195 1 90.94 144 LEU B C 1
ATOM 3146 O O . LEU B 1 144 ? -6.125 -8.492 8.75 1 90.94 144 LEU B O 1
ATOM 3150 N N . GLY B 1 145 ? -6.594 -9.914 7.043 1 91.31 145 GLY B N 1
ATOM 3151 C CA . GLY B 1 145 ? -5.395 -9.531 6.316 1 91.31 145 GLY B CA 1
ATOM 3152 C C . GLY B 1 145 ? -5.395 -8.078 5.895 1 91.31 145 GLY B C 1
ATOM 3153 O O . GLY B 1 145 ? -4.371 -7.395 6 1 91.31 145 GLY B O 1
ATOM 3154 N N . TYR B 1 146 ? -6.543 -7.555 5.445 1 93.75 146 TYR B N 1
ATOM 3155 C CA . TYR B 1 146 ? -6.66 -6.16 5.027 1 93.75 146 TYR B CA 1
ATOM 3156 C C . TYR B 1 146 ? -6.496 -5.223 6.215 1 93.75 146 TYR B C 1
ATOM 3158 O O . TYR B 1 146 ? -5.828 -4.191 6.113 1 93.75 146 TYR B O 1
ATOM 3166 N N . LEU B 1 147 ? -7.055 -5.613 7.324 1 91.19 147 LEU B N 1
ATOM 3167 C CA . LEU B 1 147 ? -6.93 -4.805 8.531 1 91.19 147 LEU B CA 1
ATOM 3168 C C . LEU B 1 147 ? -5.473 -4.711 8.977 1 91.19 147 LEU B C 1
ATOM 3170 O O . LEU B 1 147 ? -5.035 -3.67 9.477 1 91.19 147 LEU B O 1
ATOM 3174 N N . TYR B 1 148 ? -4.816 -5.789 8.766 1 88.62 148 TYR B N 1
ATOM 3175 C CA . TYR B 1 148 ? -3.418 -5.852 9.172 1 88.62 148 TYR B CA 1
ATOM 3176 C C . TYR B 1 148 ? -2.609 -4.738 8.523 1 88.62 148 TYR B C 1
ATOM 3178 O O . TYR B 1 148 ? -1.745 -4.133 9.156 1 88.62 148 TYR B O 1
ATOM 3186 N N . PHE B 1 149 ? -2.877 -4.383 7.324 1 87.75 149 PHE B N 1
ATOM 3187 C CA . PHE B 1 149 ? -2.129 -3.377 6.582 1 87.75 149 PHE B CA 1
ATOM 3188 C C . PHE B 1 149 ? -2.727 -1.991 6.793 1 87.75 149 PHE B C 1
ATOM 3190 O O . PHE B 1 149 ? -1.998 -0.999 6.859 1 87.75 149 PHE B O 1
ATOM 3197 N N . SER B 1 150 ? -3.977 -1.935 6.93 1 90.44 150 SER B N 1
ATOM 3198 C CA . SER B 1 150 ? -4.66 -0.646 6.895 1 90.44 150 SER B CA 1
ATOM 3199 C C . SER B 1 150 ? -4.594 0.05 8.25 1 90.44 150 SER B C 1
ATOM 3201 O O . SER B 1 150 ? -4.543 1.279 8.32 1 90.44 150 SER B O 1
ATOM 3203 N N . LEU B 1 151 ? -4.543 -0.667 9.312 1 88.56 151 LEU B N 1
ATOM 3204 C CA . LEU B 1 151 ? -4.645 -0.083 10.648 1 88.56 151 LEU B CA 1
ATOM 3205 C C . LEU B 1 151 ? -3.436 0.794 10.953 1 88.56 151 LEU B C 1
ATOM 3207 O O . LEU B 1 151 ? -3.586 1.957 11.336 1 88.56 151 LEU B O 1
ATOM 3211 N N . PRO B 1 152 ? -2.268 0.209 10.734 1 82.88 152 PRO B N 1
ATOM 3212 C CA . PRO B 1 152 ? -1.106 1.029 11.086 1 82.88 152 PRO B CA 1
ATOM 3213 C C . PRO B 1 152 ? -1.047 2.338 10.305 1 82.88 152 PRO B C 1
ATOM 3215 O O . PRO B 1 152 ? -0.784 3.396 10.875 1 82.88 152 PRO B O 1
ATOM 3218 N N . ARG B 1 153 ? -1.323 2.244 9.07 1 83.5 153 ARG B N 1
ATOM 3219 C CA . ARG B 1 153 ? -1.286 3.424 8.211 1 83.5 153 ARG B CA 1
ATOM 3220 C C . ARG B 1 153 ? -2.34 4.441 8.633 1 83.5 153 ARG B C 1
ATOM 3222 O O . ARG B 1 153 ? -2.047 5.637 8.742 1 83.5 153 ARG B O 1
ATOM 3229 N N . THR B 1 154 ? -3.51 4.016 8.883 1 88.81 154 THR B N 1
ATOM 3230 C CA . THR B 1 154 ? -4.625 4.891 9.219 1 88.81 154 THR B CA 1
ATOM 3231 C C . THR B 1 154 ? -4.438 5.492 10.609 1 88.81 154 THR B C 1
ATOM 3233 O O . THR B 1 154 ? -4.73 6.672 10.828 1 88.81 154 THR B O 1
ATOM 3236 N N . ILE B 1 155 ? -3.93 4.742 11.5 1 86.44 155 ILE B N 1
ATOM 3237 C CA . ILE B 1 155 ? -3.666 5.227 12.852 1 86.44 155 ILE B CA 1
ATOM 3238 C C . ILE B 1 155 ? -2.656 6.371 12.797 1 86.44 155 ILE B C 1
ATOM 3240 O O . ILE B 1 155 ? -2.844 7.402 13.453 1 86.44 155 ILE B O 1
ATOM 3244 N N . GLY B 1 156 ? -1.646 6.148 12.023 1 83 156 GLY B N 1
ATOM 3245 C CA . GLY B 1 156 ? -0.65 7.199 11.883 1 83 156 GLY B CA 1
ATOM 3246 C C . GLY B 1 156 ? -1.213 8.477 11.281 1 83 156 GLY B C 1
ATOM 3247 O O . GLY B 1 156 ? -0.895 9.578 11.742 1 83 156 GLY B O 1
ATOM 3248 N N . MET B 1 157 ? -2.053 8.359 10.344 1 84.5 157 MET B N 1
ATOM 3249 C CA . MET B 1 157 ? -2.641 9.516 9.68 1 84.5 157 MET B CA 1
ATOM 3250 C C . MET B 1 157 ? -3.574 10.273 10.617 1 84.5 157 MET B C 1
ATOM 3252 O O . MET B 1 157 ? -3.535 11.5 10.68 1 84.5 157 MET B O 1
ATOM 3256 N N . ILE B 1 158 ? -4.324 9.555 11.336 1 87.88 158 ILE B N 1
ATOM 3257 C CA . ILE B 1 158 ? -5.285 10.172 12.242 1 87.88 158 ILE B CA 1
ATOM 3258 C C . ILE B 1 158 ? -4.551 10.82 13.422 1 87.88 158 ILE B C 1
ATOM 3260 O O . ILE B 1 158 ? -4.914 11.906 13.867 1 87.88 158 ILE B O 1
ATOM 3264 N N . SER B 1 159 ? -3.531 10.117 13.891 1 86.44 159 SER B N 1
ATOM 3265 C CA . SER B 1 159 ? -2.736 10.68 14.984 1 86.44 159 SER B CA 1
ATOM 3266 C C . SER B 1 159 ? -2.092 12 14.57 1 86.44 159 SER B C 1
ATOM 3268 O O . SER B 1 159 ? -2.129 12.977 15.328 1 86.44 159 SER B O 1
ATOM 3270 N N . ALA B 1 160 ? -1.532 11.984 13.422 1 81.19 160 ALA B N 1
ATOM 3271 C CA . ALA B 1 160 ? -0.896 13.195 12.914 1 81.19 160 ALA B CA 1
ATOM 3272 C C . ALA B 1 160 ? -1.909 14.328 12.773 1 81.19 160 ALA B C 1
ATOM 3274 O O . ALA B 1 160 ? -1.618 15.477 13.117 1 81.19 160 ALA B O 1
ATOM 3275 N N . ALA B 1 161 ? -3.068 14.039 12.328 1 84.75 161 ALA B N 1
ATOM 3276 C CA . ALA B 1 161 ? -4.113 15.047 12.156 1 84.75 161 ALA B CA 1
ATOM 3277 C C . ALA B 1 161 ? -4.621 15.547 13.5 1 84.75 161 ALA B C 1
ATOM 3279 O O . ALA B 1 161 ? -4.867 16.734 13.68 1 84.75 161 ALA B O 1
ATOM 3280 N N . ALA B 1 162 ? -4.789 14.703 14.398 1 88.25 162 ALA B N 1
ATOM 3281 C CA . ALA B 1 162 ? -5.301 15.047 15.719 1 88.25 162 ALA B CA 1
ATOM 3282 C C . ALA B 1 162 ? -4.328 15.961 16.469 1 88.25 162 ALA B C 1
ATOM 3284 O O . ALA B 1 162 ? -4.746 16.828 17.234 1 88.25 162 ALA B O 1
ATOM 3285 N N . GLN B 1 163 ? -3.094 15.719 16.219 1 84 163 GLN B N 1
ATOM 3286 C CA . GLN B 1 163 ? -2.072 16.547 16.859 1 84 163 GLN B CA 1
ATOM 3287 C C . GLN B 1 163 ? -2.135 17.984 16.344 1 84 163 GLN B C 1
ATOM 3289 O O . GLN B 1 163 ? -1.68 18.906 17.016 1 84 163 GLN B O 1
ATOM 3294 N N . GLY B 1 164 ? -2.717 18.094 15.266 1 82.81 164 GLY B N 1
ATOM 3295 C CA . GLY B 1 164 ? -2.801 19.406 14.672 1 82.81 164 GLY B CA 1
ATOM 3296 C C . GLY B 1 164 ? -3.988 20.219 15.164 1 82.81 164 GLY B C 1
ATOM 3297 O O . GLY B 1 164 ? -4.086 21.422 14.906 1 82.81 164 GLY B O 1
ATOM 3298 N N . ILE B 1 165 ? -4.809 19.594 15.914 1 85 165 ILE B N 1
ATOM 3299 C CA . ILE B 1 165 ? -5.984 20.297 16.438 1 85 165 ILE B CA 1
ATOM 3300 C C . ILE B 1 165 ? -5.578 21.219 17.578 1 85 165 ILE B C 1
ATOM 3302 O O . ILE B 1 165 ? -4.871 20.797 18.5 1 85 165 ILE B O 1
ATOM 3306 N N . ASP B 1 166 ? -6 22.422 17.516 1 84.69 166 ASP B N 1
ATOM 3307 C CA . ASP B 1 166 ? -5.723 23.406 18.562 1 84.69 166 ASP B CA 1
ATOM 3308 C C . ASP B 1 166 ? -6.387 23 19.875 1 84.69 166 ASP B C 1
ATOM 3310 O O . ASP B 1 166 ? -7.617 22.938 19.969 1 84.69 166 ASP B O 1
ATOM 3314 N N . PRO B 1 167 ? -5.578 22.812 20.766 1 85.31 167 PRO B N 1
ATOM 3315 C CA . PRO B 1 167 ? -6.141 22.422 22.062 1 85.31 167 PRO B CA 1
ATOM 3316 C C . PRO B 1 167 ? -7.062 23.484 22.656 1 85.31 167 PRO B C 1
ATOM 3318 O O . PRO B 1 167 ? -7.941 23.172 23.453 1 85.31 167 PRO B O 1
ATOM 3321 N N . SER B 1 168 ? -6.883 24.672 22.281 1 88.62 168 SER B N 1
ATOM 3322 C CA . SER B 1 168 ? -7.699 25.75 22.812 1 88.62 168 SER B CA 1
ATOM 3323 C C . SER B 1 168 ? -9.164 25.578 22.422 1 88.62 168 SER B C 1
ATOM 3325 O O . SER B 1 168 ? -10.055 25.984 23.172 1 88.62 168 SER B O 1
ATOM 3327 N N . LEU B 1 169 ? -9.328 25 21.297 1 86.19 169 LEU B N 1
ATOM 3328 C CA . LEU B 1 169 ? -10.695 24.75 20.859 1 86.19 169 LEU B CA 1
ATOM 3329 C C . LEU B 1 169 ? -11.391 23.75 21.766 1 86.19 169 LEU B C 1
ATOM 3331 O O . LEU B 1 169 ? -12.562 23.906 22.109 1 86.19 169 LEU B O 1
ATOM 3335 N N . LEU B 1 170 ? -10.625 22.828 22.188 1 83.69 170 LEU B N 1
ATOM 3336 C CA . LEU B 1 170 ? -11.164 21.797 23.078 1 83.69 170 LEU B CA 1
ATOM 3337 C C . LEU B 1 170 ? -11.367 22.344 24.484 1 83.69 170 LEU B C 1
ATOM 3339 O O . LEU B 1 170 ? -12.344 22 25.156 1 83.69 170 LEU B O 1
ATOM 3343 N N . GLU B 1 171 ? -10.539 23.188 24.906 1 86.5 171 GLU B N 1
ATOM 3344 C CA . GLU B 1 171 ? -10.648 23.828 26.219 1 86.5 171 GLU B CA 1
ATOM 3345 C C . GLU B 1 171 ? -11.836 24.797 26.281 1 86.5 171 GLU B C 1
ATOM 3347 O O . GLU B 1 171 ? -12.516 24.891 27.297 1 86.5 171 GLU B O 1
ATOM 3352 N N . ALA B 1 172 ? -12.008 25.438 25.219 1 87.19 172 ALA B N 1
ATOM 3353 C CA . ALA B 1 172 ? -13.156 26.328 25.141 1 87.19 172 ALA B CA 1
ATOM 3354 C C . ALA B 1 172 ? -14.469 25.562 25.281 1 87.19 172 ALA B C 1
ATOM 3356 O O . ALA B 1 172 ? -15.383 26.016 25.969 1 87.19 172 ALA B O 1
ATOM 3357 N N . GLY B 1 173 ? -14.5 24.469 24.703 1 86.12 173 GLY B N 1
ATOM 3358 C CA . GLY B 1 173 ? -15.68 23.625 24.844 1 86.12 173 GLY B CA 1
ATOM 3359 C C . GLY B 1 173 ? -15.898 23.156 26.266 1 86.12 173 GLY B C 1
ATOM 3360 O O . GLY B 1 173 ? -17.031 23.125 26.75 1 86.12 173 GLY B O 1
ATOM 3361 N N . ARG B 1 174 ? -14.797 22.859 26.875 1 86.31 174 ARG B N 1
ATOM 3362 C CA . ARG B 1 174 ? -14.867 22.438 28.266 1 86.31 174 ARG B CA 1
ATOM 3363 C C . ARG B 1 174 ? -15.352 23.562 29.172 1 86.31 174 ARG B C 1
ATOM 3365 O O . ARG B 1 174 ? -16.156 23.344 30.078 1 86.31 174 ARG B O 1
ATOM 3372 N N . SER B 1 175 ? -14.914 24.688 28.828 1 91 175 SER B N 1
ATOM 3373 C CA . SER B 1 175 ? -15.289 25.859 29.609 1 91 175 SER B CA 1
ATOM 3374 C C . SER B 1 175 ? -16.766 26.188 29.438 1 91 175 SER B C 1
ATOM 3376 O O . SER B 1 175 ? -17.406 26.703 30.359 1 91 175 SER B O 1
ATOM 3378 N N . LEU B 1 176 ? -17.281 25.844 28.344 1 91.81 176 LEU B N 1
ATOM 3379 C CA . LEU B 1 176 ? -18.688 26.125 28.047 1 91.81 176 LEU B CA 1
ATOM 3380 C C . LEU B 1 176 ? -19.578 25.016 28.562 1 91.81 176 LEU B C 1
ATOM 3382 O O . LEU B 1 176 ? -20.797 25.078 28.422 1 91.81 176 LEU B O 1
ATOM 3386 N N . GLY B 1 177 ? -18.953 24 29.156 1 89.38 177 GLY B N 1
ATOM 3387 C CA . GLY B 1 177 ? -19.703 22.953 29.812 1 89.38 177 GLY B CA 1
ATOM 3388 C C . GLY B 1 177 ? -20.016 21.766 28.906 1 89.38 177 GLY B C 1
ATOM 3389 O O . GLY B 1 177 ? -20.844 20.922 29.234 1 89.38 177 GLY B O 1
ATOM 3390 N N . ALA B 1 178 ? -19.406 21.734 27.797 1 89.81 178 ALA B N 1
ATOM 3391 C CA . ALA B 1 178 ? -19.656 20.641 26.875 1 89.81 178 ALA B CA 1
ATOM 3392 C C . ALA B 1 178 ? -19.078 19.328 27.406 1 89.81 178 ALA B C 1
ATOM 3394 O O . ALA B 1 178 ? -17.969 19.312 27.953 1 89.81 178 ALA B O 1
ATOM 3395 N N . SER B 1 179 ? -19.891 18.281 27.281 1 90.94 179 SER B N 1
ATOM 3396 C CA . SER B 1 179 ? -19.422 16.953 27.672 1 90.94 179 SER B CA 1
ATOM 3397 C C . SER B 1 179 ? -18.344 16.453 26.734 1 90.94 179 SER B C 1
ATOM 3399 O O . SER B 1 179 ? -18.172 16.969 25.625 1 90.94 179 SER B O 1
ATOM 3401 N N . PRO B 1 180 ? -17.625 15.438 27.156 1 86.88 180 PRO B N 1
ATOM 3402 C CA . PRO B 1 180 ? -16.562 14.891 26.297 1 86.88 180 PRO B CA 1
ATOM 3403 C C . PRO B 1 180 ? -17.094 14.367 24.969 1 86.88 180 PRO B C 1
ATOM 3405 O O . PRO B 1 180 ? -16.453 14.531 23.938 1 86.88 180 PRO B O 1
ATOM 3408 N N . TRP B 1 181 ? -18.203 13.828 25.047 1 89.06 181 TRP B N 1
ATOM 3409 C CA . TRP B 1 181 ? -18.781 13.273 23.828 1 89.06 181 TRP B CA 1
ATOM 3410 C C . TRP B 1 181 ? -19.234 14.391 22.891 1 89.06 181 TRP B C 1
ATOM 3412 O O . TRP B 1 181 ? -19.062 14.281 21.672 1 89.06 181 TRP B O 1
ATOM 3422 N N . ARG B 1 182 ? -19.734 15.445 23.422 1 89.38 182 ARG B N 1
ATOM 3423 C CA . ARG B 1 182 ? -20.172 16.578 22.609 1 89.38 182 ARG B CA 1
ATOM 3424 C C . ARG B 1 182 ? -18.969 17.297 22 1 89.38 182 ARG B C 1
ATOM 3426 O O . ARG B 1 182 ? -19.031 17.75 20.859 1 89.38 182 ARG B O 1
ATOM 3433 N N . ARG B 1 183 ? -17.938 17.375 22.766 1 89.94 183 ARG B N 1
ATOM 3434 C CA . ARG B 1 183 ? -16.719 17.984 22.25 1 89.94 183 ARG B CA 1
ATOM 3435 C C . ARG B 1 183 ? -16.125 17.172 21.109 1 89.94 183 ARG B C 1
ATOM 3437 O O . ARG B 1 183 ? -15.633 17.719 20.125 1 89.94 183 ARG B O 1
ATOM 3444 N N . PHE B 1 184 ? -16.234 15.828 21.281 1 89.62 184 PHE B N 1
ATOM 3445 C CA . PHE B 1 184 ? -15.727 14.93 20.25 1 89.62 184 PHE B CA 1
ATOM 3446 C C . PHE B 1 184 ? -16.531 15.086 18.953 1 89.62 184 PHE B C 1
ATOM 3448 O O . PHE B 1 184 ? -15.953 15.281 17.891 1 89.62 184 PHE B O 1
ATOM 3455 N N . ILE B 1 185 ? -17.797 15.086 18.984 1 91.12 185 ILE B N 1
ATOM 3456 C CA . ILE B 1 185 ? -18.672 15.055 17.828 1 91.12 185 ILE B CA 1
ATOM 3457 C C . ILE B 1 185 ? -18.734 16.438 17.188 1 91.12 185 ILE B C 1
ATOM 3459 O O . ILE B 1 185 ? -18.766 16.562 15.953 1 91.12 185 ILE B O 1
ATOM 3463 N N . ASP B 1 186 ? -18.625 17.516 18 1 90.38 186 ASP B N 1
ATOM 3464 C CA . ASP B 1 186 ? -18.875 18.859 17.5 1 90.38 186 ASP B CA 1
ATOM 3465 C C . ASP B 1 186 ? -17.578 19.562 17.125 1 90.38 186 ASP B C 1
ATOM 3467 O O . ASP B 1 186 ? -17.578 20.469 16.297 1 90.38 186 ASP B O 1
ATOM 3471 N N . ILE B 1 187 ? -16.484 19.109 17.703 1 89.31 187 ILE B N 1
ATOM 3472 C CA . ILE B 1 187 ? -15.258 19.859 17.484 1 89.31 187 ILE B CA 1
ATOM 3473 C C . ILE B 1 187 ? -14.195 18.953 16.859 1 89.31 187 ILE B C 1
ATOM 3475 O O . ILE B 1 187 ? -13.781 19.156 15.727 1 89.31 187 ILE B O 1
ATOM 3479 N N . GLU B 1 188 ? -13.883 17.875 17.516 1 90.25 188 GLU B N 1
ATOM 3480 C CA . GLU B 1 188 ? -12.766 17.031 17.109 1 90.25 188 GLU B CA 1
ATOM 3481 C C . GLU B 1 188 ? -13.078 16.297 15.805 1 90.25 188 GLU B C 1
ATOM 3483 O O . GLU B 1 188 ? -12.258 16.281 14.883 1 90.25 188 GLU B O 1
ATOM 3488 N N . LEU B 1 189 ? -14.219 15.727 15.734 1 91.12 189 LEU B N 1
ATOM 3489 C CA . LEU B 1 189 ? -14.578 14.898 14.594 1 91.12 189 LEU B CA 1
ATOM 3490 C C . LEU B 1 189 ? -14.641 15.727 13.312 1 91.12 189 LEU B C 1
ATOM 3492 O O . LEU B 1 189 ? -14.047 15.352 12.297 1 91.12 189 LEU B O 1
ATOM 3496 N N . PRO B 1 190 ? -15.297 16.844 13.367 1 89.94 190 PRO B N 1
ATOM 3497 C CA . PRO B 1 190 ? -15.281 17.688 12.172 1 89.94 190 PRO B CA 1
ATOM 3498 C C . PRO B 1 190 ? -13.875 18.125 11.773 1 89.94 190 PRO B C 1
ATOM 3500 O O . PRO B 1 190 ? -13.562 18.219 10.586 1 89.94 190 PRO B O 1
ATOM 3503 N N . ALA B 1 191 ? -13.055 18.359 12.742 1 88.62 191 ALA B N 1
ATOM 3504 C CA . ALA B 1 191 ? -11.68 18.766 12.484 1 88.62 191 ALA B CA 1
ATOM 3505 C C . ALA B 1 191 ? -10.875 17.625 11.867 1 88.62 191 ALA B C 1
ATOM 3507 O O . ALA B 1 191 ? -9.945 17.859 11.102 1 88.62 191 ALA B O 1
ATOM 3508 N N . LEU B 1 192 ? -11.297 16.406 12.117 1 91.88 192 LEU B N 1
ATOM 3509 C CA . LEU B 1 192 ? -10.562 15.234 11.656 1 91.88 192 LEU B CA 1
ATOM 3510 C C . LEU B 1 192 ? -11.148 14.695 10.352 1 91.88 192 LEU B C 1
ATOM 3512 O O . LEU B 1 192 ? -10.586 13.781 9.742 1 91.88 192 LEU B O 1
ATOM 3516 N N . MET B 1 193 ? -12.203 15.273 9.914 1 89.5 193 MET B N 1
ATOM 3517 C CA . MET B 1 193 ? -12.938 14.719 8.781 1 89.5 193 MET B CA 1
ATOM 3518 C C . MET B 1 193 ? -12.07 14.68 7.531 1 89.5 193 MET B C 1
ATOM 3520 O O . MET B 1 193 ? -12.07 13.688 6.801 1 89.5 193 MET B O 1
ATOM 3524 N N . PRO B 1 194 ? -11.305 15.656 7.246 1 82.88 194 PRO B N 1
ATOM 3525 C CA . PRO B 1 194 ? -10.438 15.57 6.066 1 82.88 194 PRO B CA 1
ATOM 3526 C C . PRO B 1 194 ? -9.422 14.43 6.16 1 82.88 194 PRO B C 1
ATOM 3528 O O . PRO B 1 194 ? -9.195 13.727 5.176 1 82.88 194 PRO B O 1
ATOM 3531 N N . ALA B 1 195 ? -8.914 14.297 7.309 1 85.5 195 ALA B N 1
ATOM 3532 C CA . ALA B 1 195 ? -7.961 13.211 7.523 1 85.5 195 ALA B CA 1
ATOM 3533 C C . ALA B 1 195 ? -8.641 11.852 7.426 1 85.5 195 ALA B C 1
ATOM 3535 O O . ALA B 1 195 ? -8.086 10.906 6.863 1 85.5 195 ALA B O 1
ATOM 3536 N N . LEU B 1 196 ? -9.844 11.812 7.98 1 90.56 196 LEU B N 1
ATOM 3537 C CA . LEU B 1 196 ? -10.602 10.562 7.934 1 90.56 196 LEU B CA 1
ATOM 3538 C C . LEU B 1 196 ? -10.969 10.211 6.496 1 90.56 196 LEU B C 1
ATOM 3540 O O . LEU B 1 196 ? -10.875 9.047 6.094 1 90.56 196 LEU B O 1
ATOM 3544 N N . THR B 1 197 ? -11.336 11.188 5.77 1 87.19 197 THR B N 1
ATOM 3545 C CA . THR B 1 197 ? -11.688 10.969 4.371 1 87.19 197 THR B CA 1
ATOM 3546 C C . THR B 1 197 ? -10.461 10.531 3.568 1 87.19 197 THR B C 1
ATOM 3548 O O . THR B 1 197 ? -10.539 9.609 2.758 1 87.19 197 THR B O 1
ATOM 3551 N N . GLY B 1 198 ? -9.359 11.195 3.789 1 85.12 198 GLY B N 1
ATOM 3552 C CA . GLY B 1 198 ? -8.133 10.82 3.111 1 85.12 198 GLY B CA 1
ATOM 3553 C C . GLY B 1 198 ? -7.66 9.422 3.467 1 85.12 198 GLY B C 1
ATOM 3554 O O . GLY B 1 198 ? -7.305 8.633 2.584 1 85.12 198 GLY B O 1
ATOM 3555 N N . ALA B 1 199 ? -7.695 9.141 4.746 1 89.12 199 ALA B N 1
ATOM 3556 C CA . ALA B 1 199 ? -7.289 7.816 5.223 1 89.12 199 ALA B CA 1
ATOM 3557 C C . ALA B 1 199 ? -8.219 6.73 4.695 1 89.12 199 ALA B C 1
ATOM 3559 O O . ALA B 1 199 ? -7.766 5.645 4.328 1 89.12 199 ALA B O 1
ATOM 3560 N N . GLY B 1 200 ? -9.477 7.047 4.703 1 91.75 200 GLY B N 1
ATOM 3561 C CA . GLY B 1 200 ? -10.445 6.105 4.164 1 91.7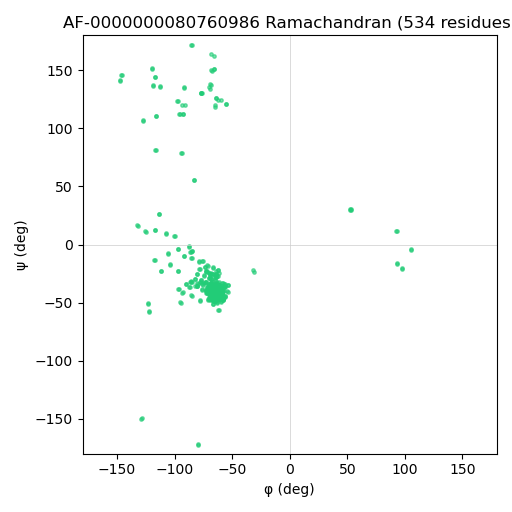5 200 GLY B CA 1
ATOM 3562 C C . GLY B 1 200 ? -10.258 5.836 2.686 1 91.75 200 GLY B C 1
ATOM 3563 O O . GLY B 1 200 ? -10.367 4.691 2.238 1 91.75 200 GLY B O 1
ATOM 3564 N N . ALA B 1 201 ? -9.984 6.895 1.972 1 88 201 ALA B N 1
ATOM 3565 C CA . ALA B 1 201 ? -9.781 6.754 0.533 1 88 201 ALA B CA 1
ATOM 3566 C C . ALA B 1 201 ? -8.555 5.887 0.239 1 88 201 ALA B C 1
ATOM 3568 O O . ALA B 1 201 ? -8.617 4.996 -0.611 1 88 201 ALA B O 1
ATOM 3569 N N . ILE B 1 202 ? -7.523 6.105 0.914 1 86.81 202 ILE B N 1
ATOM 3570 C CA . ILE B 1 202 ? -6.297 5.344 0.7 1 86.81 202 ILE B CA 1
ATOM 3571 C C . ILE B 1 202 ? -6.512 3.893 1.121 1 86.81 202 ILE B C 1
ATOM 3573 O O . ILE B 1 202 ? -6.105 2.969 0.412 1 86.81 202 ILE B O 1
ATOM 3577 N N . SER B 1 203 ? -7.137 3.738 2.281 1 92.31 203 SER B N 1
ATOM 3578 C CA . SER B 1 203 ? -7.418 2.391 2.766 1 92.31 203 SER B CA 1
ATOM 3579 C C . SER B 1 203 ? -8.289 1.62 1.781 1 92.31 203 SER B C 1
ATOM 3581 O O . SER B 1 203 ? -8.016 0.457 1.479 1 92.31 203 SER B O 1
ATOM 3583 N N . PHE B 1 204 ? -9.297 2.275 1.308 1 94 204 PHE B N 1
ATOM 3584 C CA . PHE B 1 204 ? -10.195 1.644 0.349 1 94 204 PHE B CA 1
ATOM 3585 C C . PHE B 1 204 ? -9.453 1.295 -0.938 1 94 204 PHE B C 1
ATOM 3587 O O . PHE B 1 204 ? -9.547 0.168 -1.43 1 94 204 PHE B O 1
ATOM 3594 N N . ALA B 1 205 ? -8.75 2.262 -1.469 1 90.75 205 ALA B N 1
ATOM 3595 C CA . ALA B 1 205 ? -8.023 2.055 -2.721 1 90.75 205 ALA B CA 1
ATOM 3596 C C . ALA B 1 205 ? -7.023 0.913 -2.594 1 90.75 205 ALA B C 1
ATOM 3598 O O . ALA B 1 205 ? -6.938 0.052 -3.473 1 90.75 205 ALA B O 1
ATOM 3599 N N . THR B 1 206 ? -6.312 0.846 -1.527 1 91.19 206 THR B N 1
ATOM 3600 C CA . THR B 1 206 ? -5.301 -0.188 -1.342 1 91.19 206 THR B CA 1
ATOM 3601 C C . THR B 1 206 ? -5.949 -1.556 -1.154 1 91.19 206 THR B C 1
ATOM 3603 O O . THR B 1 206 ? -5.41 -2.572 -1.59 1 91.19 206 THR B O 1
ATOM 3606 N N . SER B 1 207 ? -7.102 -1.58 -0.521 1 95.5 207 SER B N 1
ATOM 3607 C CA . SER B 1 207 ? -7.82 -2.838 -0.347 1 95.5 207 SER B CA 1
ATOM 3608 C C . SER B 1 207 ? -8.375 -3.348 -1.675 1 95.5 207 SER B C 1
ATOM 3610 O O . SER B 1 207 ? -8.398 -4.555 -1.917 1 95.5 207 SER B O 1
ATOM 3612 N N . MET B 1 208 ? -8.797 -2.463 -2.51 1 94.75 208 MET B N 1
ATOM 3613 C CA . MET B 1 208 ? -9.32 -2.822 -3.824 1 94.75 208 MET B CA 1
ATOM 3614 C C . MET B 1 208 ? -8.25 -3.516 -4.664 1 94.75 208 MET B C 1
ATOM 3616 O O . MET B 1 208 ? -8.555 -4.438 -5.422 1 94.75 208 MET B O 1
ATOM 3620 N N . GLY B 1 209 ? -7.043 -3.068 -4.465 1 93.44 209 GLY B N 1
ATOM 3621 C CA . GLY B 1 209 ? -5.957 -3.576 -5.293 1 93.44 209 GLY B CA 1
ATOM 3622 C C . GLY B 1 209 ? -5.129 -4.645 -4.598 1 93.44 209 GLY B C 1
ATOM 3623 O O . GLY B 1 209 ? -4.094 -5.062 -5.113 1 93.44 209 GLY B O 1
ATOM 3624 N N . ALA B 1 210 ? -5.547 -5.09 -3.455 1 93.38 210 ALA B N 1
ATOM 3625 C CA . ALA B 1 210 ? -4.777 -6.074 -2.701 1 93.38 210 ALA B CA 1
ATOM 3626 C C . ALA B 1 210 ? -4.688 -7.398 -3.459 1 93.38 210 ALA B C 1
ATOM 3628 O O . ALA B 1 210 ? -5.707 -7.977 -3.832 1 93.38 210 ALA B O 1
ATOM 3629 N N . PHE B 1 211 ? -3.545 -7.887 -3.674 1 93.5 211 PHE B N 1
ATOM 3630 C CA . PHE B 1 211 ? -3.352 -9.086 -4.48 1 93.5 211 PHE B CA 1
ATOM 3631 C C . PHE B 1 211 ? -2.625 -10.164 -3.684 1 93.5 211 PHE B C 1
ATOM 3633 O O . PHE B 1 211 ? -3.102 -11.297 -3.58 1 93.5 211 PHE B O 1
ATOM 3640 N N . GLY B 1 212 ? -1.537 -9.812 -3.088 1 92.38 212 GLY B N 1
ATOM 3641 C CA . GLY B 1 212 ? -0.745 -10.82 -2.404 1 92.38 212 GLY B CA 1
ATOM 3642 C C . GLY B 1 212 ? -1.515 -11.547 -1.316 1 92.38 212 GLY B C 1
ATOM 3643 O O . GLY B 1 212 ? -1.46 -12.781 -1.226 1 92.38 212 GLY B O 1
ATOM 3644 N N . THR B 1 213 ? -2.211 -10.797 -0.544 1 93.19 213 THR B N 1
ATOM 3645 C CA . THR B 1 213 ? -3.004 -11.383 0.532 1 93.19 213 THR B CA 1
ATOM 3646 C C . THR B 1 213 ? -4.137 -12.234 -0.033 1 93.19 213 THR B C 1
ATOM 3648 O O . THR B 1 213 ? -4.379 -13.344 0.445 1 93.19 213 THR B O 1
ATOM 3651 N N . ALA B 1 214 ? -4.797 -11.727 -1.045 1 94 214 ALA B N 1
ATOM 3652 C CA . ALA B 1 214 ? -5.887 -12.461 -1.673 1 94 214 ALA B CA 1
ATOM 3653 C C . ALA B 1 214 ? -5.371 -13.734 -2.348 1 94 214 ALA B C 1
ATOM 3655 O O . ALA B 1 214 ? -6.027 -14.773 -2.305 1 94 214 ALA B O 1
ATOM 3656 N N . PHE B 1 215 ? -4.262 -13.609 -2.906 1 93 215 PHE B N 1
ATOM 3657 C CA . PHE B 1 215 ? -3.676 -14.742 -3.615 1 93 215 PHE B CA 1
ATOM 3658 C C . PHE B 1 215 ? -3.42 -15.898 -2.66 1 93 215 PHE B C 1
ATOM 3660 O O . PHE B 1 215 ? -3.555 -17.062 -3.043 1 93 215 PHE B O 1
ATOM 3667 N N . THR B 1 216 ? -3.102 -15.594 -1.455 1 90.94 216 THR B N 1
ATOM 3668 C CA . THR B 1 216 ? -2.783 -16.609 -0.463 1 90.94 216 THR B CA 1
ATOM 3669 C C . THR B 1 216 ? -4.051 -17.125 0.221 1 90.94 216 THR B C 1
ATOM 3671 O O . THR B 1 216 ? -4.164 -18.312 0.539 1 90.94 216 THR B O 1
ATOM 3674 N N . LEU B 1 217 ? -5.051 -16.25 0.376 1 93.62 217 LEU B N 1
ATOM 3675 C CA . LEU B 1 217 ? -6.121 -16.578 1.309 1 93.62 217 LEU B CA 1
ATOM 3676 C C . LEU B 1 217 ? -7.43 -16.828 0.565 1 93.62 217 LEU B C 1
ATOM 3678 O O . LEU B 1 217 ? -8.352 -17.453 1.11 1 93.62 217 LEU B O 1
ATOM 3682 N N . ALA B 1 218 ? -7.602 -16.312 -0.637 1 92.12 218 ALA B N 1
ATOM 3683 C CA . ALA B 1 218 ? -8.914 -16.266 -1.28 1 92.12 218 ALA B CA 1
ATOM 3684 C C . ALA B 1 218 ? -9.234 -17.594 -1.965 1 92.12 218 ALA B C 1
ATOM 3686 O O . ALA B 1 218 ? -9.656 -17.609 -3.123 1 92.12 218 ALA B O 1
ATOM 3687 N N . ALA B 1 219 ? -9.188 -18.688 -1.223 1 87.94 219 ALA B N 1
ATOM 3688 C CA . ALA B 1 219 ? -9.484 -20 -1.785 1 87.94 219 ALA B CA 1
ATOM 3689 C C . ALA B 1 219 ? -10.984 -20.234 -1.883 1 87.94 219 ALA B C 1
ATOM 3691 O O . ALA B 1 219 ? -11.453 -20.969 -2.758 1 87.94 219 ALA B O 1
ATOM 3692 N N . GLN B 1 220 ? -11.828 -19.562 -1.046 1 92.38 220 GLN B N 1
ATOM 3693 C CA . GLN B 1 220 ? -13.266 -19.812 -1.006 1 92.38 220 GLN B CA 1
ATOM 3694 C C . GLN B 1 220 ? -14.047 -18.562 -1.416 1 92.38 220 GLN B C 1
ATOM 3696 O O . GLN B 1 220 ? -15.234 -18.438 -1.104 1 92.38 220 GLN B O 1
ATOM 3701 N N . ILE B 1 221 ? -13.352 -17.594 -1.97 1 93 221 ILE B N 1
ATOM 3702 C CA . ILE B 1 221 ? -14.008 -16.359 -2.385 1 93 221 ILE B CA 1
ATOM 3703 C C . ILE B 1 221 ? -13.305 -15.789 -3.617 1 93 221 ILE B C 1
ATOM 3705 O O . ILE B 1 221 ? -12.078 -15.852 -3.721 1 93 221 ILE B O 1
ATOM 3709 N N . ASP B 1 222 ? -14.117 -15.266 -4.52 1 95.44 222 ASP B N 1
ATOM 3710 C CA . ASP B 1 222 ? -13.562 -14.641 -5.715 1 95.44 222 ASP B CA 1
ATOM 3711 C C . ASP B 1 222 ? -13.461 -13.125 -5.547 1 95.44 222 ASP B C 1
ATOM 3713 O O . ASP B 1 222 ? -14.453 -12.461 -5.246 1 95.44 222 ASP B O 1
ATOM 3717 N N . VAL B 1 223 ? -12.258 -12.664 -5.723 1 96.62 223 VAL B N 1
ATOM 3718 C CA . VAL B 1 223 ? -12.047 -11.219 -5.738 1 96.62 223 VAL B CA 1
ATOM 3719 C C . VAL B 1 223 ? -11.461 -10.789 -7.078 1 96.62 223 VAL B C 1
ATOM 3721 O O . VAL B 1 223 ? -10.773 -11.57 -7.738 1 96.62 223 VAL B O 1
ATOM 3724 N N . LEU B 1 224 ? -11.734 -9.648 -7.457 1 96.38 224 LEU B N 1
ATOM 3725 C CA . LEU B 1 224 ? -11.492 -9.195 -8.828 1 96.38 224 LEU B CA 1
ATOM 3726 C C . LEU B 1 224 ? -10 -9.18 -9.141 1 96.38 224 LEU B C 1
ATOM 3728 O O . LEU B 1 224 ? -9.594 -9.523 -10.25 1 96.38 224 LEU B O 1
ATOM 3732 N N . PRO B 1 225 ? -9.086 -8.781 -8.25 1 95.12 225 PRO B N 1
ATOM 3733 C CA . PRO B 1 225 ? -7.656 -8.844 -8.562 1 95.12 225 PRO B CA 1
ATOM 3734 C C . PRO B 1 225 ? -7.199 -10.242 -8.961 1 95.12 225 PRO B C 1
ATOM 3736 O O . PRO B 1 225 ? -6.398 -10.391 -9.891 1 95.12 225 PRO B O 1
ATOM 3739 N N . LEU B 1 226 ? -7.742 -11.227 -8.367 1 94.88 226 LEU B N 1
ATOM 3740 C CA . LEU B 1 226 ? -7.383 -12.594 -8.703 1 94.88 226 LEU B CA 1
ATOM 3741 C C . LEU B 1 226 ? -8.023 -13.023 -10.016 1 94.88 226 LEU B C 1
ATOM 3743 O O . LEU B 1 226 ? -7.43 -13.781 -10.789 1 94.88 226 LEU B O 1
ATOM 3747 N N . THR B 1 227 ? -9.258 -12.562 -10.164 1 95.88 227 THR B N 1
ATOM 3748 C CA . THR B 1 227 ? -9.938 -12.859 -11.422 1 95.88 227 THR B CA 1
ATOM 3749 C C . THR B 1 227 ? -9.172 -12.266 -12.602 1 95.88 227 THR B C 1
ATOM 3751 O O . THR B 1 227 ? -9.023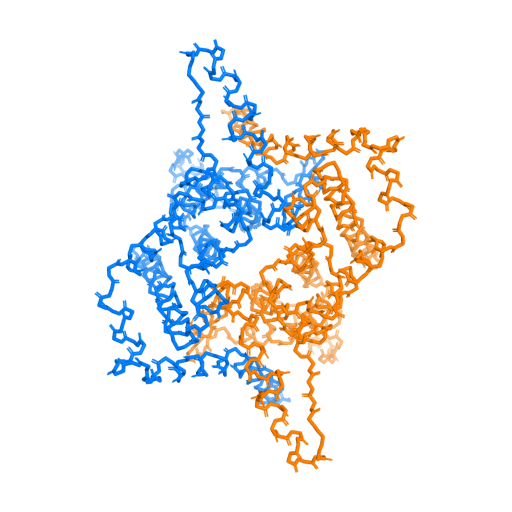 -12.914 -13.633 1 95.88 227 THR B O 1
ATOM 3754 N N . ILE B 1 228 ? -8.695 -11.062 -12.453 1 93.12 228 ILE B N 1
ATOM 3755 C CA . ILE B 1 228 ? -7.895 -10.422 -13.5 1 93.12 228 ILE B CA 1
ATOM 3756 C C . ILE B 1 228 ? -6.625 -11.234 -13.742 1 93.12 228 ILE B C 1
ATOM 3758 O O . ILE B 1 228 ? -6.266 -11.5 -14.891 1 93.12 228 ILE B O 1
ATOM 3762 N N . TYR B 1 229 ? -6.031 -11.664 -12.695 1 91.56 229 TYR B N 1
ATOM 3763 C CA . TYR B 1 229 ? -4.812 -12.461 -12.789 1 91.56 229 TYR B CA 1
ATOM 3764 C C . TYR B 1 229 ? -5.066 -13.758 -13.547 1 91.56 229 TYR B C 1
ATOM 3766 O O . TYR B 1 229 ? -4.289 -14.141 -14.422 1 91.56 229 TYR B O 1
ATOM 3774 N N . ASN B 1 230 ? -6.113 -14.438 -13.203 1 93.75 230 ASN B N 1
ATOM 3775 C CA . ASN B 1 230 ? -6.43 -15.711 -13.844 1 93.75 230 ASN B CA 1
ATOM 3776 C C . ASN B 1 230 ? -6.719 -15.523 -15.336 1 93.75 230 ASN B C 1
ATOM 3778 O O . ASN B 1 230 ? -6.258 -16.312 -16.156 1 93.75 230 ASN B O 1
ATOM 3782 N N . GLU B 1 231 ? -7.5 -14.5 -15.633 1 91.38 231 GLU B N 1
ATOM 3783 C CA . GLU B 1 231 ? -7.805 -14.234 -17.031 1 91.38 231 GLU B CA 1
ATOM 3784 C C . GLU B 1 231 ? -6.539 -13.938 -17.828 1 91.38 231 GLU B C 1
ATOM 3786 O O . GLU B 1 231 ? -6.406 -14.367 -18.984 1 91.38 231 GLU B O 1
ATOM 3791 N N . PHE B 1 232 ? -5.625 -13.242 -17.203 1 85.94 232 PHE B N 1
ATOM 3792 C CA . PHE B 1 232 ? -4.398 -12.852 -17.891 1 85.94 232 PHE B CA 1
ATOM 3793 C C . PHE B 1 232 ? -3.426 -14.023 -17.969 1 85.94 232 PHE B C 1
ATOM 3795 O O . PHE B 1 232 ? -2.881 -14.312 -19.031 1 85.94 232 PHE B O 1
ATOM 3802 N N . THR B 1 233 ? -3.189 -14.711 -16.875 1 85.38 233 THR B N 1
ATOM 3803 C CA . THR B 1 233 ? -2.098 -15.672 -16.766 1 85.38 233 THR B CA 1
ATOM 3804 C C . THR B 1 233 ? -2.592 -17.078 -17.062 1 85.38 233 THR B C 1
ATOM 3806 O O . THR B 1 233 ? -2.01 -17.781 -17.891 1 85.38 233 THR B O 1
ATOM 3809 N N . ASN B 1 234 ? -3.674 -17.5 -16.438 1 88.62 234 ASN B N 1
ATOM 3810 C CA . ASN B 1 234 ? -4.117 -18.891 -16.562 1 88.62 234 ASN B CA 1
ATOM 3811 C C . ASN B 1 234 ? -4.918 -19.109 -17.859 1 88.62 234 ASN B C 1
ATOM 3813 O O . ASN B 1 234 ? -4.75 -20.125 -18.531 1 88.62 234 ASN B O 1
ATOM 3817 N N . TYR B 1 235 ? -5.703 -18.062 -18.219 1 89.25 235 TYR B N 1
ATOM 3818 C CA . TYR B 1 235 ? -6.578 -18.219 -19.375 1 89.25 235 TYR B CA 1
ATOM 3819 C C . TYR B 1 235 ? -6.043 -17.453 -20.578 1 89.25 235 TYR B C 1
ATOM 3821 O O . TYR B 1 235 ? -6.57 -17.578 -21.688 1 89.25 235 TYR B O 1
ATOM 3829 N N . ALA B 1 236 ? -5.055 -16.672 -20.406 1 85.75 236 ALA B N 1
ATOM 3830 C CA . ALA B 1 236 ? -4.426 -15.883 -21.453 1 85.75 236 ALA B CA 1
ATOM 3831 C C . ALA B 1 236 ? -5.457 -15.039 -22.203 1 85.75 236 ALA B C 1
ATOM 3833 O O . ALA B 1 236 ? -5.406 -14.922 -23.422 1 85.75 236 ALA B O 1
ATOM 3834 N N . ASN B 1 237 ? -6.48 -14.688 -21.484 1 89.12 237 ASN B N 1
ATOM 3835 C CA . ASN B 1 237 ? -7.52 -13.82 -22.031 1 89.12 237 ASN B CA 1
ATOM 3836 C C . ASN B 1 237 ? -7.254 -12.359 -21.703 1 89.12 237 ASN B C 1
ATOM 3838 O O . ASN B 1 237 ? -7.977 -11.75 -20.906 1 89.12 237 ASN B O 1
ATOM 3842 N N . ILE B 1 238 ? -6.367 -11.773 -22.453 1 85.69 238 ILE B N 1
ATOM 3843 C CA . ILE B 1 238 ? -5.836 -10.445 -22.172 1 85.69 238 ILE B CA 1
ATOM 3844 C C . ILE B 1 238 ? -6.941 -9.406 -22.328 1 85.69 238 ILE B C 1
ATOM 3846 O O . ILE B 1 238 ? -7.102 -8.523 -21.484 1 85.69 238 ILE B O 1
ATOM 3850 N N . PRO B 1 239 ? -7.789 -9.547 -23.328 1 88.56 239 PRO B N 1
ATOM 3851 C CA . PRO B 1 239 ? -8.844 -8.547 -23.484 1 88.56 239 PRO B CA 1
ATOM 3852 C C . PRO B 1 239 ? -9.812 -8.523 -22.297 1 88.56 239 PRO B C 1
ATOM 3854 O O . PRO B 1 239 ? -10.18 -7.449 -21.812 1 88.56 239 PRO B O 1
ATOM 3857 N N . VAL B 1 240 ? -10.141 -9.68 -21.797 1 91.75 240 VAL B N 1
ATOM 3858 C CA . VAL B 1 240 ? -11.055 -9.727 -20.656 1 91.75 240 VAL B CA 1
ATOM 3859 C C . VAL B 1 240 ? -10.359 -9.219 -19.406 1 91.75 240 VAL B C 1
ATOM 3861 O O . VAL B 1 240 ? -10.961 -8.5 -18.594 1 91.75 240 VAL B O 1
ATOM 3864 N N . ALA B 1 241 ? -9.078 -9.594 -19.25 1 91.31 241 ALA B N 1
ATOM 3865 C CA . ALA B 1 241 ? -8.305 -9.062 -18.141 1 91.31 241 ALA B CA 1
ATOM 3866 C C . ALA B 1 241 ? -8.273 -7.535 -18.172 1 91.31 241 ALA B C 1
ATOM 3868 O O . ALA B 1 241 ? -8.406 -6.883 -17.125 1 91.31 241 ALA B O 1
ATOM 3869 N N . ALA B 1 242 ? -8.141 -7.035 -19.344 1 89 242 ALA B N 1
ATOM 3870 C CA . ALA B 1 242 ? -8.117 -5.586 -19.516 1 89 242 ALA B CA 1
ATOM 3871 C C . ALA B 1 242 ? -9.469 -4.973 -19.172 1 89 242 ALA B C 1
ATOM 3873 O O . ALA B 1 242 ? -9.539 -3.977 -18.453 1 89 242 ALA B O 1
ATOM 3874 N N . ALA B 1 243 ? -10.477 -5.539 -19.656 1 91.69 243 ALA B N 1
ATOM 3875 C CA . ALA B 1 243 ? -11.828 -5.047 -19.391 1 91.69 243 ALA B CA 1
ATOM 3876 C C . ALA B 1 243 ? -12.141 -5.094 -17.891 1 91.69 243 ALA B C 1
ATOM 3878 O O . ALA B 1 243 ? -12.75 -4.164 -17.359 1 91.69 243 ALA B O 1
ATOM 3879 N N . LEU B 1 244 ? -11.758 -6.152 -17.25 1 93.88 244 LEU B N 1
ATOM 3880 C CA . LEU B 1 244 ? -11.977 -6.289 -15.812 1 93.88 244 LEU B CA 1
ATOM 3881 C C . LEU B 1 244 ? -11.188 -5.246 -15.039 1 93.88 244 LEU B C 1
ATOM 3883 O O . LEU B 1 244 ? -11.633 -4.762 -14 1 93.88 244 LEU B O 1
ATOM 3887 N N . SER B 1 245 ? -9.992 -4.949 -15.508 1 90.75 245 SER B N 1
ATOM 3888 C CA . SER B 1 245 ? -9.18 -3.912 -14.883 1 90.75 245 SER B CA 1
ATOM 3889 C C . SER B 1 245 ? -9.867 -2.555 -14.945 1 90.75 245 SER B C 1
ATOM 3891 O O . SER B 1 245 ? -9.844 -1.792 -13.977 1 90.75 245 SER B O 1
ATOM 3893 N N . ILE B 1 246 ? -10.469 -2.268 -16.047 1 88.56 246 ILE B N 1
ATOM 3894 C CA . ILE B 1 246 ? -11.211 -1.024 -16.219 1 88.56 246 ILE B CA 1
ATOM 3895 C C . ILE B 1 246 ? -12.422 -1.019 -15.281 1 88.56 246 ILE B C 1
ATOM 3897 O O . ILE B 1 246 ? -12.742 0.007 -14.672 1 88.56 246 ILE B O 1
ATOM 3901 N N . LEU B 1 247 ? -13.047 -2.146 -15.211 1 92.5 247 LEU B N 1
ATOM 3902 C CA . LEU B 1 247 ? -14.188 -2.273 -14.305 1 92.5 247 LEU B CA 1
ATOM 3903 C C . LEU B 1 247 ? -13.758 -2.027 -12.859 1 92.5 247 LEU B C 1
ATOM 3905 O O . LEU B 1 247 ? -14.453 -1.332 -12.117 1 92.5 247 LEU B O 1
ATOM 3909 N N . LEU B 1 248 ? -12.688 -2.592 -12.492 1 92.88 248 LEU B N 1
ATOM 3910 C CA . LEU B 1 248 ? -12.148 -2.396 -11.148 1 92.88 248 LEU B CA 1
ATOM 3911 C C . LEU B 1 248 ? -11.852 -0.923 -10.891 1 92.88 248 LEU B C 1
ATOM 3913 O O . LEU B 1 248 ? -12.195 -0.39 -9.836 1 92.88 248 LEU B O 1
ATOM 3917 N N . GLY B 1 249 ? -11.156 -0.312 -11.836 1 88.69 249 GLY B N 1
ATOM 3918 C CA . GLY B 1 249 ? -10.859 1.106 -11.719 1 88.69 249 GLY B CA 1
ATOM 3919 C C . GLY B 1 249 ? -12.094 1.975 -11.625 1 88.69 249 GLY B C 1
ATOM 3920 O O . GLY B 1 249 ? -12.172 2.869 -10.781 1 88.69 249 GLY B O 1
ATOM 3921 N N . ALA B 1 250 ? -13.055 1.727 -12.438 1 88.94 250 ALA B N 1
ATOM 3922 C CA . ALA B 1 250 ? -14.289 2.496 -12.453 1 88.94 250 ALA B CA 1
ATOM 3923 C C . ALA B 1 250 ? -15.039 2.348 -11.133 1 88.94 250 ALA B C 1
ATOM 3925 O O . ALA B 1 250 ? -15.562 3.328 -10.594 1 88.94 250 ALA B O 1
ATOM 3926 N N . ALA B 1 251 ? -15.117 1.153 -10.664 1 92.88 251 ALA B N 1
ATOM 3927 C CA . ALA B 1 251 ? -15.789 0.916 -9.383 1 92.88 251 ALA B CA 1
ATOM 3928 C C . ALA B 1 251 ? -15.07 1.628 -8.242 1 92.88 251 ALA B C 1
ATOM 3930 O O . ALA B 1 251 ? -15.711 2.209 -7.367 1 92.88 251 ALA B O 1
ATOM 3931 N N . SER B 1 252 ? -13.766 1.507 -8.266 1 90.62 252 SER B N 1
ATOM 3932 C CA . SER B 1 252 ? -12.977 2.195 -7.246 1 90.62 252 SER B CA 1
ATOM 3933 C C . SER B 1 252 ? -13.234 3.697 -7.27 1 90.62 252 SER B C 1
ATOM 3935 O O . SER B 1 252 ? -13.469 4.309 -6.227 1 90.62 252 SER B O 1
ATOM 3937 N N . TRP B 1 253 ? -13.219 4.258 -8.406 1 84.25 253 TRP B N 1
ATOM 3938 C CA . TRP B 1 253 ? -13.453 5.688 -8.578 1 84.25 253 TRP B CA 1
ATOM 3939 C C . TRP B 1 253 ? -14.859 6.066 -8.133 1 84.25 253 TRP B C 1
ATOM 3941 O O . TRP B 1 253 ? -15.055 7.094 -7.477 1 84.25 253 TRP B O 1
ATOM 3951 N N . ALA B 1 254 ? -15.828 5.332 -8.523 1 86.94 254 ALA B N 1
ATOM 3952 C CA . ALA B 1 254 ? -17.219 5.609 -8.18 1 86.94 254 ALA B CA 1
ATOM 3953 C C . ALA B 1 254 ? -17.406 5.648 -6.668 1 86.94 254 ALA B C 1
ATOM 3955 O O . ALA B 1 254 ? -18.031 6.574 -6.141 1 86.94 254 ALA B O 1
ATOM 3956 N N . VAL B 1 255 ? -16.875 4.695 -6 1 86.5 255 VAL B N 1
ATOM 3957 C CA . VAL B 1 255 ? -17.031 4.625 -4.551 1 86.5 255 VAL B CA 1
ATOM 3958 C C . VAL B 1 255 ? -16.312 5.809 -3.898 1 86.5 255 VAL B C 1
ATOM 3960 O O . VAL B 1 255 ? -16.859 6.441 -2.988 1 86.5 255 VAL B O 1
ATOM 3963 N N . MET B 1 256 ? -15.141 6.098 -4.391 1 82.06 256 MET B N 1
ATOM 3964 C CA . MET B 1 256 ? -14.375 7.207 -3.83 1 82.06 256 MET B CA 1
ATOM 3965 C C . MET B 1 256 ? -15.062 8.539 -4.113 1 82.06 256 MET B C 1
ATOM 3967 O O . MET B 1 256 ? -15.055 9.438 -3.273 1 82.06 256 MET B O 1
ATOM 3971 N N . TYR B 1 257 ? -15.617 8.68 -5.238 1 77.75 257 TYR B N 1
ATOM 3972 C CA . TYR B 1 257 ? -16.344 9.891 -5.602 1 77.75 257 TYR B CA 1
ATOM 3973 C C . TYR B 1 257 ? -17.531 10.109 -4.691 1 77.75 257 TYR B C 1
ATOM 3975 O O . TYR B 1 257 ? -17.766 11.219 -4.207 1 77.75 257 TYR B O 1
ATOM 3983 N N . VAL B 1 258 ? -18.266 9.102 -4.48 1 77.5 258 VAL B N 1
ATOM 3984 C CA . VAL B 1 258 ? -19.438 9.18 -3.617 1 77.5 258 VAL B CA 1
ATOM 3985 C C . VAL B 1 258 ? -19.016 9.508 -2.189 1 77.5 258 VAL B C 1
ATOM 3987 O O . VAL B 1 258 ? -19.656 10.312 -1.515 1 77.5 258 VAL B O 1
ATOM 3990 N N . ALA B 1 259 ? -17.953 8.914 -1.715 1 74.56 259 ALA B N 1
ATOM 3991 C CA . ALA B 1 259 ? -17.453 9.156 -0.365 1 74.56 259 ALA B CA 1
ATOM 3992 C C . ALA B 1 259 ? -17 10.609 -0.199 1 74.56 259 ALA B C 1
ATOM 3994 O O . ALA B 1 259 ? -17.25 11.227 0.838 1 74.56 259 ALA B O 1
ATOM 3995 N N . HIS B 1 260 ? -16.375 11.18 -1.165 1 71.5 260 HIS B N 1
ATOM 3996 C CA . HIS B 1 260 ? -15.914 12.562 -1.107 1 71.5 260 HIS B CA 1
ATOM 3997 C C . HIS B 1 260 ? -17.078 13.539 -1.206 1 71.5 260 HIS B C 1
ATOM 3999 O O . HIS B 1 260 ? -17.094 14.57 -0.536 1 71.5 260 HIS B O 1
ATOM 4005 N N . ALA B 1 261 ? -17.969 13.227 -2.068 1 67 261 ALA B N 1
ATOM 4006 C CA . ALA B 1 261 ? -19.141 14.086 -2.227 1 67 261 ALA B CA 1
ATOM 4007 C C . ALA B 1 261 ? -19.969 14.133 -0.943 1 67 261 ALA B C 1
ATOM 4009 O O . ALA B 1 261 ? -20.5 15.18 -0.576 1 67 261 ALA B O 1
ATOM 4010 N N . GLY B 1 262 ? -20.016 13.062 -0.307 1 60.84 262 GLY B N 1
ATOM 4011 C CA . GLY B 1 262 ? -20.734 13.016 0.955 1 60.84 262 GLY B CA 1
ATOM 4012 C C . GLY B 1 262 ? -20.062 13.805 2.059 1 60.84 262 GLY B C 1
ATOM 4013 O O . GLY B 1 262 ? -20.719 14.445 2.877 1 60.84 262 GLY B O 1
ATOM 4014 N N . ALA B 1 263 ? -18.812 13.766 2.121 1 58.84 263 ALA B N 1
ATOM 4015 C CA . ALA B 1 263 ? -18.047 14.508 3.125 1 58.84 263 ALA B CA 1
ATOM 4016 C C . ALA B 1 263 ? -18.234 16.016 2.947 1 58.84 263 ALA B C 1
ATOM 4018 O O . ALA B 1 263 ? -18.281 16.75 3.93 1 58.84 263 ALA B O 1
ATOM 4019 N N . ARG B 1 264 ? -18.312 16.469 1.793 1 56.25 264 ARG B N 1
ATOM 4020 C CA . ARG B 1 264 ? -18.547 17.875 1.521 1 56.25 264 ARG B CA 1
ATOM 4021 C C . ARG B 1 264 ? -19.953 18.297 1.949 1 56.25 264 ARG B C 1
ATOM 4023 O O . ARG B 1 264 ? -20.156 19.406 2.447 1 56.25 264 ARG B O 1
ATOM 4030 N N . MET B 1 265 ? -20.719 17.359 1.619 1 47.56 265 MET B N 1
ATOM 4031 C CA . MET B 1 265 ? -22.094 17.703 1.987 1 47.56 265 MET B CA 1
ATOM 4032 C C . MET B 1 265 ? -22.234 17.812 3.502 1 47.56 265 MET B C 1
ATOM 4034 O O . MET B 1 265 ? -23.047 18.594 3.996 1 47.56 265 MET B O 1
ATOM 4038 N N . GLY B 1 266 ? -21.469 16.984 4.148 1 44.34 266 GLY B N 1
ATOM 4039 C CA . GLY B 1 266 ? -21.547 17.109 5.594 1 44.34 266 GLY B CA 1
ATOM 4040 C C . GLY B 1 266 ? -20.859 18.344 6.129 1 44.34 266 GLY B C 1
ATOM 4041 O O . GLY B 1 266 ? -21.266 18.906 7.152 1 44.34 266 GLY B O 1
ATOM 4042 N N . ALA B 1 267 ? -19.828 18.875 5.609 1 47.06 267 ALA B N 1
ATOM 4043 C CA . ALA B 1 267 ? -19.172 20.109 6.027 1 47.06 267 ALA B CA 1
ATOM 4044 C C . ALA B 1 267 ? -20.031 21.328 5.746 1 47.06 267 ALA B C 1
ATOM 4046 O O . ALA B 1 267 ? -19.969 22.328 6.473 1 47.06 267 ALA B O 1
ATOM 4047 N N . THR B 1 268 ? -20.781 21.344 4.723 1 42.44 268 THR B N 1
ATOM 4048 C CA . THR B 1 268 ? -21.656 22.484 4.453 1 42.44 268 THR B CA 1
ATOM 4049 C C . THR B 1 268 ? -22.906 22.422 5.328 1 42.44 268 THR B C 1
ATOM 4051 O O . THR B 1 268 ? -23.594 23.422 5.488 1 42.44 268 THR B O 1
ATOM 4054 N N . ALA B 1 269 ? -23.141 21.328 5.914 1 39.75 269 ALA B N 1
ATOM 4055 C CA . ALA B 1 269 ? -24.328 21.406 6.762 1 39.75 269 ALA B CA 1
ATOM 4056 C C . ALA B 1 269 ? -23.969 21.906 8.156 1 39.75 269 ALA B C 1
ATOM 4058 O O . ALA B 1 269 ? -22.906 21.578 8.68 1 39.75 269 ALA B O 1
#

Foldseek 3Di:
DDPPVVCVVVVVVVVCVCCVVVVVLVVLVVLQQDDDPHDGLLVVCVPDVVNVQQAVLLQVLLLVLLVVLLVVLQVLLLVCLVPVDDPCNVVVLVVLCVLVPDALQVLLVVLCQAQNCPHPQQVVCCVVPVGGGHDCQASVVLSVSLNSNLNSVLNVLQNVQNNPFDVVLLVVCVVVVHDPVRCCVPPVCLSSLVSSLVSSLVSSVCSLQRDNNCVSRNPPGRHLNVVLVCCCPVVVPSNNSSSSVVVSVVVSVVVSVVSVVVSVVVVVD/DDPPVVCVVVVVVVVCVCCVVVVVLVVLVVLQQDDDPHDGLLVVCVPDVVNVQQAVLLQVLLLVLLVVLLVVLQVLLLVCLVPVDDPCNVVVLVVLCVLVPDALQVLLVVLCCDQNCPHPQQVVCCVVPVGGGHDCQASVVLSVSLNSNLNSVLNVLQNVQNNPFDVVLLVVCVVVPHDPVRCCVPPVCLSSLVSSLVSSLVSSVCSLQRDNNCVSRNNPGRHLNVVLVCCCPVVVPSNNSSSSVVVSVVVSVVVSVVSVVVSVVVVVD

Nearest PDB structures (foldseek):
  2onk-assembly2_I  TM=8.809E-01  e=2.878E-11  Archaeoglobus fulgidus
  3d31-assembly1_C  TM=8.861E-01  e=2.357E-10  unclassified
  8zx1-assembly1_B  TM=8.180E-01  e=2.357E-10  Escherichia coli
  7cad-assembly1_A  TM=8.621E-01  e=2.207E-09  Mycolicibacterium smegmatis MC2 155
  8y5f-assembly1_C  TM=8.224E-01  e=5.648E-09  Escherichia coli

Sequence (538 aa):
MSGRSWWWLAAPAAAVFLAFWLLPMIGLAWAGFSVRDGESAYLTVLTHSAYWRSLFNTVALSLGSTLITLVLSLPVGRFLAWRPVFPGRRLLMAMLVFPLAFPGVVVGFFIILMAGRQGIISAISRWLTGEPVVFAYGMGGLFLGYLYFSLPRTIGMISAAAQGIDPSLLEAGRSLGASPWRRFIDIELPALMPALTGAGAISFATSMGAFGTAFTLAAQIDVLPLTIYNEFTNYANIPVAAALSILLGAASWAVMYVAHAGARMGATAMSGRSWWWLAAPAAAVFLAFWLLPMIGLAWAGFSVRDGESAYLTVLTHSAYWRSLFNTVALSLGSTLITLVLSLPVGRFLAWRPVFPGRRLLMAMLVFPLAFPGVVVGFFIILMAGRQGIISAISRWLTGEPVVFAYGMGGLFLGYLYFSLPRTIGMISAAAQGIDPSLLEAGRSLGASPWRRFIDIELPALMPALTGAGAISFATSMGAFGTAFTLAAQIDVLPLTIYNEFTNYANIPVAAALSILLGAASWAVMYVAHAGARMGATA

InterPro domains:
  IPR000515 ABC transporter type 1, transmembrane domain MetI-like [PF00528] (74-251)
  IPR000515 ABC transporter type 1, transmembrane domain MetI-like [PS50928] (55-259)
  IPR000515 ABC transporter type 1, transmembrane domain MetI-like [cd06261] (55-248)
  IPR035906 MetI-like superfamily [G3DSA:1.10.3720.10] (6-264)
  IPR035906 MetI-like superfamily [SSF161098] (3-259)

Organism: Bordetella avium (strain 197N) (NCBI:txid360910)

Solvent-accessible surface area (backbone atoms only — not comparable to full-atom values): 26639 Å² total; per-residue (Å²): 136,76,88,64,61,60,50,67,58,44,45,52,52,50,47,50,48,46,45,66,56,45,48,45,50,52,51,31,56,54,38,9,62,40,66,56,96,87,37,34,18,49,56,51,55,73,68,38,64,68,54,50,51,13,42,49,46,31,50,50,49,17,50,52,34,26,53,52,32,52,62,58,18,48,62,48,7,43,50,49,31,76,45,77,76,53,97,57,49,68,57,51,55,52,54,36,52,49,54,40,33,49,22,33,44,58,51,24,50,38,42,37,54,39,23,17,85,86,5,59,47,9,51,50,31,26,71,74,73,70,48,64,49,65,43,20,38,28,69,61,27,45,42,51,51,48,37,57,52,37,32,36,56,38,20,52,49,40,16,58,50,47,53,66,52,61,62,64,63,58,50,51,36,49,72,74,65,47,50,72,66,52,41,39,64,72,47,52,44,63,70,37,42,66,48,50,52,51,42,40,48,50,36,28,23,42,45,48,10,47,35,28,33,44,72,61,18,39,80,72,44,56,36,43,48,56,50,30,46,39,27,38,69,77,62,61,33,53,27,43,19,23,28,47,50,51,51,51,50,51,52,50,49,52,55,49,50,53,55,52,54,49,53,50,54,53,69,74,96,134,75,87,64,61,61,51,66,59,44,46,52,53,48,45,51,49,45,46,66,56,45,47,47,50,53,51,30,56,53,38,9,60,40,67,55,94,87,38,35,16,49,56,51,53,74,69,37,65,69,54,51,48,13,43,49,46,32,50,51,49,16,50,52,34,25,51,52,31,51,64,57,18,47,63,48,7,44,51,48,29,76,45,78,77,53,96,57,49,68,57,52,55,52,55,36,52,49,56,41,33,48,20,32,44,58,50,24,50,39,41,35,55,37,24,17,86,86,6,58,48,9,51,50,31,28,70,75,72,70,48,66,51,64,45,20,39,27,69,60,27,46,41,52,52,48,36,57,54,38,32,35,57,37,19,52,48,39,16,57,49,48,54,66,52,60,62,64,62,56,49,50,36,48,73,73,65,47,50,72,66,53,41,39,65,69,47,50,44,63,70,37,41,65,47,50,51,53,41,40,47,51,37,28,23,42,44,48,11,47,35,29,32,45,72,61,18,40,80,72,43,58,36,41,48,55,51,32,45,40,28,40,68,78,61,60,33,51,27,42,20,22,29,47,49,50,49,51,52,50,51,50,49,52,53,49,49,52,55,52,53,49,54,52,55,53,68,73,95

Secondary structure (DSSP, 8-state):
--TTHHHHHHHHHHHHHHHHHHHHHHHHHHHTT-EETTEEHHHHHHH-HHHHHHHHHHHHHHHHHHHHHHHHHHHHHHHHHH----TTHHHHHHHHHGGGGS-HHHHHHHHHHHHSTTSHHHHHHHHHHSS----TTSHHHHHHHHHHHHHHHHHHHHHHHHHTS-HHHHHHHHHTT--HHHHIIIIIHHHHHHHHHHHHHHHHHHHHT--HHHHHHTTSS--HHHHHHIIIIIS--HHHHHHHHHHHHHHHHHHHHHHHHHHHHHHH-/--TTHHHHHHHHHHHHHHHHHHHHHHHHHHHTT-EETTEEHHHHHHH-HHHHHHHHHHHHHHHHHHHHHHHHHHHHHHHHHH----TTHHHHHHHHHGGGGS-HHHHHHHHHHHHSTTSHHHHHHHHHHSS----TTSHHHHHHHHHHHHHHHHHHHHHHHHHTS-HHHHHHHHHTT--HHHHIIIIIHHHHHHHHHHHHHHHHHHHHT--HHHHHHTTSS--HHHHHHIIIIIS--HHHHHHHHHHHHHHHHHHHHHHHHHHHHHHH-

pLDDT: mean 83.61, std 12.8, range [33.69, 97.75]